Protein 8XU0 (pdb70)

B-factor: mean 59.05, std 24.25, range [17.26, 181.47]

Foldseek 3Di:
DDDPDDDDVVVVVVVVVVVVVLVVVLLVLCACLVVVVPHPAGPLNVVLLVVCLVPFWAKLVVSCVVVVDDSVVNVVVVVVCVVVQQKDWDQDPPDRVIITIHGGPCSNVVPVVVVVSVVVSVCVSCVPPDPVVVVVVVVVVVVDD/DCDPVNVVVVVVVVVVVVVVLQVVLCVLCVVVPHNDGPLVVVLLVVCLVPFFAKLVVSQVVRVHHNVVNVVSVVVCVVVVQWDWDQDPPDGPITTIGGDPVSNVCVVVSVVSVVVSVCVVCVVPDPVVVVVVVVVVVPDD/DDPVVVVVVVVVVVVVVVVLQVVLQVLCVVVPHNDGVLLVVLLVVCVVPFFAKLVVSQVVRVHHNVVNVVVVVVCVVVQFWDWDQDPPDHVIITIHGDPNSVVCPVVSCVSVVVVVCVVCVPPDPVVVVVVVVVVVPDD/DDVVVVVVVVVCVVVVVVVLQVVLCVLCVVVPHNDGPLRVVLLVVCLVPFFAWQVVSCVVPPHHNVVSVVSVVVCVVVQQWDWDQDPVDRVITTIGGDPVSNVCPVVSVVSVVVSVCVVCVPPDPVCVCVVVVVVVVPD

Structure (mmCIF, N/CA/C/O backbone):
data_8XU0
#
_entry.id   8XU0
#
_cell.length_a   175.456
_cell.length_b   69.172
_cell.length_c   95.125
_cell.angle_alpha   90.00
_cell.angle_beta   90.00
_cell.angle_gamma   90.00
#
_symmetry.space_group_name_H-M   'P 21 21 2'
#
loop_
_entity.id
_entity.type
_entity.pdbx_description
1 polymer MarR
2 polymer MarR
3 non-polymer '2-HYDROXYBENZOIC ACID'
4 water water
#
loop_
_atom_site.group_PDB
_atom_site.id
_atom_site.type_symbol
_atom_site.label_atom_id
_atom_site.label_alt_id
_atom_site.label_comp_id
_atom_site.label_asym_id
_atom_site.label_entity_id
_atom_site.label_seq_id
_atom_site.pdbx_PDB_ins_code
_atom_site.Cartn_x
_atom_site.Cartn_y
_atom_site.Cartn_z
_atom_site.occupancy
_atom_site.B_iso_or_equiv
_atom_site.auth_seq_id
_atom_site.auth_comp_id
_atom_site.auth_asym_id
_atom_site.auth_atom_id
_atom_site.pdbx_PDB_model_num
ATOM 1 N N . PRO A 1 16 ? 42.722 -2.456 83.839 1.00 74.32 -4 PRO A N 1
ATOM 2 C CA . PRO A 1 16 ? 41.914 -1.557 82.984 1.00 78.13 -4 PRO A CA 1
ATOM 3 C C . PRO A 1 16 ? 42.542 -0.148 82.665 1.00 74.52 -4 PRO A C 1
ATOM 4 O O . PRO A 1 16 ? 43.601 0.167 83.211 1.00 105.76 -4 PRO A O 1
ATOM 8 N N . ARG A 1 17 ? 41.993 0.665 81.743 1.00 69.07 -3 ARG A N 1
ATOM 9 C CA . ARG A 1 17 ? 42.799 1.812 81.220 1.00 54.90 -3 ARG A CA 1
ATOM 10 C C . ARG A 1 17 ? 42.080 2.932 80.427 1.00 53.98 -3 ARG A C 1
ATOM 11 O O . ARG A 1 17 ? 40.879 2.920 80.163 1.00 54.02 -3 ARG A O 1
ATOM 19 N N . GLY A 1 18 ? 42.884 3.922 80.062 1.00 41.79 -2 GLY A N 1
ATOM 20 C CA . GLY A 1 18 ? 42.402 5.168 79.651 1.00 43.63 -2 GLY A CA 1
ATOM 21 C C . GLY A 1 18 ? 43.598 6.043 79.490 1.00 42.23 -2 GLY A C 1
ATOM 22 O O . GLY A 1 18 ? 44.703 5.779 79.993 1.00 45.73 -2 GLY A O 1
ATOM 23 N N . SER A 1 19 ? 43.336 7.142 78.833 1.00 44.90 -1 SER A N 1
ATOM 24 C CA . SER A 1 19 ? 44.353 8.076 78.405 1.00 44.14 -1 SER A CA 1
ATOM 25 C C . SER A 1 19 ? 44.468 9.059 79.585 1.00 49.66 -1 SER A C 1
ATOM 26 O O . SER A 1 19 ? 45.521 9.698 79.809 1.00 49.83 -1 SER A O 1
ATOM 29 N N . HIS A 1 20 ? 43.450 9.092 80.466 1.00 48.69 0 HIS A N 1
ATOM 30 C CA . HIS A 1 20 ? 43.507 9.978 81.668 1.00 54.77 0 HIS A CA 1
ATOM 31 C C . HIS A 1 20 ? 43.443 9.233 83.049 1.00 49.48 0 HIS A C 1
ATOM 32 O O . HIS A 1 20 ? 42.406 9.233 83.686 1.00 41.60 0 HIS A O 1
ATOM 39 N N . MET A 1 21 ? 44.528 8.608 83.504 1.00 46.44 1 MET A N 1
ATOM 40 C CA . MET A 1 21 ? 44.488 7.774 84.715 1.00 45.26 1 MET A CA 1
ATOM 41 C C . MET A 1 21 ? 44.797 8.650 85.952 1.00 48.43 1 MET A C 1
ATOM 42 O O . MET A 1 21 ? 45.616 9.535 85.866 1.00 49.65 1 MET A O 1
ATOM 47 N N . LYS A 1 22 ? 44.134 8.362 87.087 1.00 41.63 2 LYS A N 1
ATOM 48 C CA . LYS A 1 22 ? 44.360 9.045 88.363 1.00 37.25 2 LYS A CA 1
ATOM 49 C C . LYS A 1 22 ? 45.421 8.257 89.066 1.00 34.50 2 LYS A C 1
ATOM 50 O O . LYS A 1 22 ? 45.620 7.086 88.809 1.00 42.05 2 LYS A O 1
ATOM 56 N N . ASP A 1 23 ? 46.183 8.914 89.881 1.00 35.68 3 ASP A N 1
ATOM 57 C CA . ASP A 1 23 ? 47.199 8.271 90.664 1.00 35.96 3 ASP A CA 1
ATOM 58 C C . ASP A 1 23 ? 46.576 7.344 91.771 1.00 41.43 3 ASP A C 1
ATOM 59 O O . ASP A 1 23 ? 45.664 7.733 92.510 1.00 38.09 3 ASP A O 1
ATOM 64 N N . PHE A 1 24 ? 47.114 6.147 91.903 1.00 37.00 4 PHE A N 1
ATOM 65 C CA . PHE A 1 24 ? 46.478 5.153 92.702 1.00 34.98 4 PHE A CA 1
ATOM 66 C C . PHE A 1 24 ? 46.515 5.608 94.175 1.00 37.32 4 PHE A C 1
ATOM 67 O O . PHE A 1 24 ? 45.555 5.493 94.857 1.00 35.34 4 PHE A O 1
ATOM 75 N N . GLU A 1 25 ? 47.611 6.169 94.592 1.00 32.41 5 GLU A N 1
ATOM 76 C CA . GLU A 1 25 ? 47.795 6.630 95.935 1.00 40.56 5 GLU A CA 1
ATOM 77 C C . GLU A 1 25 ? 46.749 7.647 96.334 1.00 43.65 5 GLU A C 1
ATOM 78 O O . GLU A 1 25 ? 46.347 7.652 97.446 1.00 41.43 5 GLU A O 1
ATOM 84 N N . LYS A 1 26 ? 46.368 8.527 95.420 1.00 44.24 6 LYS A N 1
ATOM 85 C CA . LYS A 1 26 ? 45.363 9.500 95.666 1.00 46.03 6 LYS A CA 1
ATOM 86 C C . LYS A 1 26 ? 43.997 8.795 95.862 1.00 39.88 6 LYS A C 1
ATOM 87 O O . LYS A 1 26 ? 43.222 9.259 96.707 1.00 32.55 6 LYS A O 1
ATOM 93 N N . LEU A 1 27 ? 43.693 7.761 95.065 1.00 31.12 7 LEU A N 1
ATOM 94 C CA . LEU A 1 27 ? 42.440 7.094 95.189 1.00 32.32 7 LEU A CA 1
ATOM 95 C C . LEU A 1 27 ? 42.407 6.317 96.519 1.00 32.86 7 LEU A C 1
ATOM 96 O O . LEU A 1 27 ? 41.393 6.209 97.166 1.00 36.48 7 LEU A O 1
ATOM 101 N N . TYR A 1 28 ? 43.527 5.822 96.935 1.00 32.24 8 TYR A N 1
ATOM 102 C CA . TYR A 1 28 ? 43.610 5.063 98.105 1.00 34.94 8 TYR A CA 1
ATOM 103 C C . TYR A 1 28 ? 43.362 6.000 99.304 1.00 38.81 8 TYR A C 1
ATOM 104 O O . TYR A 1 28 ? 42.602 5.660 100.171 1.00 34.90 8 TYR A O 1
ATOM 113 N N . GLU A 1 29 ? 44.042 7.131 99.347 1.00 35.52 9 GLU A N 1
ATOM 114 C CA . GLU A 1 29 ? 43.881 8.149 100.408 1.00 43.03 9 GLU A CA 1
ATOM 115 C C . GLU A 1 29 ? 42.455 8.677 100.530 1.00 40.35 9 GLU A C 1
ATOM 116 O O . GLU A 1 29 ? 41.955 8.890 101.593 1.00 43.80 9 GLU A O 1
ATOM 122 N N . ALA A 1 30 ? 41.812 8.820 99.421 1.00 36.64 10 ALA A N 1
ATOM 123 C CA . ALA A 1 30 ? 40.482 9.275 99.391 1.00 37.16 10 ALA A CA 1
ATOM 124 C C . ALA A 1 30 ? 39.529 8.190 99.875 1.00 35.97 10 ALA A C 1
ATOM 125 O O . ALA A 1 30 ? 38.561 8.514 100.533 1.00 36.99 10 ALA A O 1
ATOM 127 N N . THR A 1 31 ? 39.805 6.933 99.537 1.00 30.17 11 THR A N 1
ATOM 128 C CA . THR A 1 31 ? 39.046 5.810 99.975 1.00 31.11 11 THR A CA 1
ATOM 129 C C . THR A 1 31 ? 39.168 5.618 101.503 1.00 35.16 11 THR A C 1
ATOM 130 O O . THR A 1 31 ? 38.199 5.462 102.174 1.00 34.36 11 THR A O 1
ATOM 134 N N . THR A 1 32 ? 40.342 5.794 102.028 1.00 34.81 12 THR A N 1
ATOM 135 C CA . THR A 1 32 ? 40.603 5.843 103.431 1.00 39.54 12 THR A CA 1
ATOM 136 C C . THR A 1 32 ? 39.834 6.930 104.166 1.00 41.36 12 THR A C 1
ATOM 137 O O . THR A 1 32 ? 39.359 6.714 105.255 1.00 35.73 12 THR A O 1
ATOM 141 N N . LYS A 1 33 ? 39.797 8.115 103.583 1.00 38.72 13 LYS A N 1
ATOM 142 C CA . LYS A 1 33 ? 39.189 9.243 104.179 1.00 37.72 13 LYS A CA 1
ATOM 143 C C . LYS A 1 33 ? 37.685 8.903 104.179 1.00 36.16 13 LYS A C 1
ATOM 144 O O . LYS A 1 33 ? 37.002 9.126 105.110 1.00 37.15 13 LYS A O 1
ATOM 150 N N . LEU A 1 34 ? 37.181 8.390 103.087 1.00 32.03 14 LEU A N 1
ATOM 151 C CA . LEU A 1 34 ? 35.811 8.051 103.045 1.00 35.34 14 LEU A CA 1
ATOM 152 C C . LEU A 1 34 ? 35.482 7.124 104.236 1.00 43.42 14 LEU A C 1
ATOM 153 O O . LEU A 1 34 ? 34.536 7.391 104.993 1.00 38.94 14 LEU A O 1
ATOM 158 N N . VAL A 1 35 ? 36.256 6.052 104.378 1.00 39.94 15 VAL A N 1
ATOM 159 C CA . VAL A 1 35 ? 35.982 4.996 105.344 1.00 39.82 15 VAL A CA 1
ATOM 160 C C . VAL A 1 35 ? 36.198 5.527 106.788 1.00 39.56 15 VAL A C 1
ATOM 161 O O . VAL A 1 35 ? 35.331 5.405 107.558 1.00 38.39 15 VAL A O 1
ATOM 165 N N . SER A 1 36 ? 37.311 6.162 107.105 1.00 40.33 16 SER A N 1
ATOM 166 C CA . SER A 1 36 ? 37.504 6.696 108.425 1.00 43.79 16 SER A CA 1
ATOM 167 C C . SER A 1 36 ? 36.418 7.692 108.806 1.00 44.48 16 SER A C 1
ATOM 168 O O . SER A 1 36 ? 36.121 7.829 109.985 1.00 48.83 16 SER A O 1
ATOM 171 N N . THR A 1 37 ? 35.858 8.391 107.843 1.00 42.50 17 THR A N 1
ATOM 172 C CA . THR A 1 37 ? 34.898 9.407 108.147 1.00 39.82 17 THR A CA 1
ATOM 173 C C . THR A 1 37 ? 33.554 8.736 108.451 1.00 43.13 17 THR A C 1
ATOM 174 O O . THR A 1 37 ? 32.841 9.195 109.331 1.00 35.60 17 THR A O 1
ATOM 178 N N . SER A 1 38 ? 33.212 7.696 107.696 1.00 34.96 18 SER A N 1
ATOM 179 C CA . SER A 1 38 ? 32.002 6.915 107.923 1.00 36.70 18 SER A CA 1
ATOM 180 C C . SER A 1 38 ? 32.043 6.351 109.378 1.00 46.90 18 SER A C 1
ATOM 181 O O . SER A 1 38 ? 31.093 6.461 110.153 1.00 43.05 18 SER A O 1
ATOM 184 N N . LEU A 1 39 ? 33.180 5.821 109.765 1.00 42.54 19 LEU A N 1
ATOM 185 C CA . LEU A 1 39 ? 33.322 5.329 111.100 1.00 55.21 19 LEU A CA 1
ATOM 186 C C . LEU A 1 39 ? 33.261 6.390 112.195 1.00 50.66 19 LEU A C 1
ATOM 187 O O . LEU A 1 39 ? 32.773 6.130 113.277 1.00 56.48 19 LEU A O 1
ATOM 192 N N . LYS A 1 40 ? 33.886 7.523 111.973 1.00 43.48 20 LYS A N 1
ATOM 193 C CA . LYS A 1 40 ? 33.879 8.542 112.975 1.00 46.29 20 LYS A CA 1
ATOM 194 C C . LYS A 1 40 ? 32.396 9.004 113.101 1.00 50.64 20 LYS A C 1
ATOM 195 O O . LYS A 1 40 ? 31.955 9.341 114.184 1.00 42.16 20 LYS A O 1
ATOM 201 N N . VAL A 1 41 ? 31.651 8.999 111.999 1.00 39.40 21 VAL A N 1
ATOM 202 C CA . VAL A 1 41 ? 30.321 9.437 112.040 1.00 39.98 21 VAL A CA 1
ATOM 203 C C . VAL A 1 41 ? 29.441 8.458 112.805 1.00 45.04 21 VAL A C 1
ATOM 204 O O . VAL A 1 41 ? 28.521 8.912 113.491 1.00 45.40 21 VAL A O 1
ATOM 208 N N . LYS A 1 42 ? 29.653 7.154 112.629 1.00 50.62 22 LYS A N 1
ATOM 209 C CA . LYS A 1 42 ? 28.833 6.124 113.326 1.00 54.23 22 LYS A CA 1
ATOM 210 C C . LYS A 1 42 ? 29.122 6.135 114.815 1.00 51.77 22 LYS A C 1
ATOM 211 O O . LYS A 1 42 ? 28.246 6.082 115.592 1.00 51.83 22 LYS A O 1
ATOM 217 N N . ASP A 1 43 ? 30.376 6.307 115.169 1.00 52.70 23 ASP A N 1
ATOM 218 C CA . ASP A 1 43 ? 30.807 6.574 116.538 1.00 60.39 23 ASP A CA 1
ATOM 219 C C . ASP A 1 43 ? 30.145 7.794 117.160 1.00 54.89 23 ASP A C 1
ATOM 220 O O . ASP A 1 43 ? 29.476 7.650 118.127 1.00 55.89 23 ASP A O 1
ATOM 225 N N . ASP A 1 44 ? 30.352 8.981 116.622 1.00 51.83 24 ASP A N 1
ATOM 226 C CA . ASP A 1 44 ? 29.574 10.133 116.991 1.00 51.03 24 ASP A CA 1
ATOM 227 C C . ASP A 1 44 ? 28.072 9.829 117.287 1.00 50.58 24 ASP A C 1
ATOM 228 O O . ASP A 1 44 ? 27.527 10.327 118.256 1.00 50.28 24 ASP A O 1
ATOM 233 N N . LEU A 1 45 ? 27.411 9.090 116.420 1.00 42.95 25 LEU A N 1
ATOM 234 C CA . LEU A 1 45 ? 25.982 9.020 116.509 1.00 52.09 25 LEU A CA 1
ATOM 235 C C . LEU A 1 45 ? 25.540 7.858 117.388 1.00 55.05 25 LEU A C 1
ATOM 236 O O . LEU A 1 45 ? 24.362 7.719 117.657 1.00 48.61 25 LEU A O 1
ATOM 241 N N . LYS A 1 46 ? 26.503 7.104 117.917 1.00 64.07 26 LYS A N 1
ATOM 242 C CA . LYS A 1 46 ? 26.211 5.831 118.576 1.00 68.96 26 LYS A CA 1
ATOM 243 C C . LYS A 1 46 ? 25.218 5.996 119.679 1.00 55.02 26 LYS A C 1
ATOM 244 O O . LYS A 1 46 ? 24.213 5.347 119.674 1.00 45.37 26 LYS A O 1
ATOM 250 N N . LYS A 1 47 ? 25.499 6.860 120.627 1.00 56.87 27 LYS A N 1
ATOM 251 C CA . LYS A 1 47 ? 24.586 6.972 121.760 1.00 68.56 27 LYS A CA 1
ATOM 252 C C . LYS A 1 47 ? 23.481 8.068 121.624 1.00 65.21 27 LYS A C 1
ATOM 253 O O . LYS A 1 47 ? 22.828 8.440 122.587 1.00 65.89 27 LYS A O 1
ATOM 259 N N . MET A 1 48 ? 23.230 8.542 120.423 1.00 49.31 28 MET A N 1
ATOM 260 C CA . MET A 1 48 ? 22.538 9.775 120.319 1.00 52.55 28 MET A CA 1
ATOM 261 C C . MET A 1 48 ? 21.131 9.675 120.894 1.00 46.47 28 MET A C 1
ATOM 262 O O . MET A 1 48 ? 20.608 10.633 121.433 1.00 42.41 28 MET A O 1
ATOM 267 N N . PHE A 1 49 ? 20.493 8.543 120.745 1.00 47.63 29 PHE A N 1
ATOM 268 C CA . PHE A 1 49 ? 19.201 8.368 121.371 1.00 47.15 29 PHE A CA 1
ATOM 269 C C . PHE A 1 49 ? 19.437 7.889 122.798 1.00 43.24 29 PHE A C 1
ATOM 270 O O . PHE A 1 49 ? 18.824 8.399 123.725 1.00 54.65 29 PHE A O 1
ATOM 278 N N . LYS A 1 50 ? 20.405 7.028 123.010 1.00 44.84 30 LYS A N 1
ATOM 279 C CA . LYS A 1 50 ? 20.529 6.398 124.316 1.00 56.06 30 LYS A CA 1
ATOM 280 C C . LYS A 1 50 ? 20.895 7.457 125.366 1.00 57.52 30 LYS A C 1
ATOM 281 O O . LYS A 1 50 ? 20.168 7.535 126.363 1.00 52.98 30 LYS A O 1
ATOM 287 N N . GLN A 1 51 ? 21.916 8.324 125.123 1.00 47.53 31 GLN A N 1
ATOM 288 C CA . GLN A 1 51 ? 22.272 9.374 126.076 1.00 40.10 31 GLN A CA 1
ATOM 289 C C . GLN A 1 51 ? 21.113 10.303 126.296 1.00 43.12 31 GLN A C 1
ATOM 290 O O . GLN A 1 51 ? 21.121 11.102 127.221 1.00 41.97 31 GLN A O 1
ATOM 296 N N . ASN A 1 52 ? 20.188 10.348 125.337 1.00 43.22 32 ASN A N 1
ATOM 297 C CA . ASN A 1 52 ? 19.096 11.298 125.408 1.00 47.48 32 ASN A CA 1
ATOM 298 C C . ASN A 1 52 ? 17.710 10.692 125.712 1.00 50.11 32 ASN A C 1
ATOM 299 O O . ASN A 1 52 ? 16.644 11.302 125.379 1.00 49.91 32 ASN A O 1
ATOM 304 N N . GLY A 1 53 ? 17.713 9.517 126.325 1.00 49.24 33 GLY A N 1
ATOM 305 C CA . GLY A 1 53 ? 16.466 9.030 126.999 1.00 58.85 33 GLY A CA 1
ATOM 306 C C . GLY A 1 53 ? 15.550 8.101 126.182 1.00 60.68 33 GLY A C 1
ATOM 307 O O . GLY A 1 53 ? 14.366 7.993 126.488 1.00 67.15 33 GLY A O 1
ATOM 308 N N . TYR A 1 54 ? 16.106 7.455 125.148 1.00 57.14 34 TYR A N 1
ATOM 309 C CA . TYR A 1 54 ? 15.396 6.542 124.252 1.00 60.37 34 TYR A CA 1
ATOM 310 C C . TYR A 1 54 ? 16.398 5.418 124.022 1.00 61.02 34 TYR A C 1
ATOM 311 O O . TYR A 1 54 ? 17.501 5.617 123.460 1.00 52.73 34 TYR A O 1
ATOM 320 N N . ASP A 1 55 ? 16.019 4.243 124.524 1.00 68.66 35 ASP A N 1
ATOM 321 C CA . ASP A 1 55 ? 16.828 3.041 124.368 1.00 77.86 35 ASP A CA 1
ATOM 322 C C . ASP A 1 55 ? 16.595 2.474 122.982 1.00 70.93 35 ASP A C 1
ATOM 323 O O . ASP A 1 55 ? 15.710 1.639 122.774 1.00 66.05 35 ASP A O 1
ATOM 328 N N . ILE A 1 56 ? 17.410 2.957 122.048 1.00 64.41 36 ILE A N 1
ATOM 329 C CA . ILE A 1 56 ? 17.202 2.775 120.624 1.00 60.11 36 ILE A CA 1
ATOM 330 C C . ILE A 1 56 ? 18.554 2.934 119.981 1.00 63.55 36 ILE A C 1
ATOM 331 O O . ILE A 1 56 ? 19.334 3.834 120.334 1.00 74.87 36 ILE A O 1
ATOM 336 N N . THR A 1 57 ? 18.817 2.064 119.029 1.00 59.70 37 THR A N 1
ATOM 337 C CA . THR A 1 57 ? 20.034 2.109 118.267 1.00 59.00 37 THR A CA 1
ATOM 338 C C . THR A 1 57 ? 19.789 2.848 117.004 1.00 59.07 37 THR A C 1
ATOM 339 O O . THR A 1 57 ? 18.635 3.068 116.557 1.00 55.51 37 THR A O 1
ATOM 343 N N . THR A 1 58 ? 20.919 3.234 116.445 1.00 50.65 38 THR A N 1
ATOM 344 C CA . THR A 1 58 ? 21.072 3.647 115.077 1.00 53.14 38 THR A CA 1
ATOM 345 C C . THR A 1 58 ? 20.376 2.822 114.043 1.00 49.76 38 THR A C 1
ATOM 346 O O . THR A 1 58 ? 19.757 3.358 113.112 1.00 60.30 38 THR A O 1
ATOM 350 N N . ASP A 1 59 ? 20.496 1.518 114.150 1.00 58.90 39 ASP A N 1
ATOM 351 C CA . ASP A 1 59 ? 19.871 0.622 113.166 1.00 63.63 39 ASP A CA 1
ATOM 352 C C . ASP A 1 59 ? 18.360 0.583 113.348 1.00 61.86 39 ASP A C 1
ATOM 353 O O . ASP A 1 59 ? 17.585 0.788 112.408 1.00 68.02 39 ASP A O 1
ATOM 358 N N . HIS A 1 60 ? 17.948 0.388 114.587 1.00 61.27 40 HIS A N 1
ATOM 359 C CA . HIS A 1 60 ? 16.571 0.561 114.923 1.00 69.41 40 HIS A CA 1
ATOM 360 C C . HIS A 1 60 ? 16.023 1.816 114.224 1.00 72.41 40 HIS A C 1
ATOM 361 O O . HIS A 1 60 ? 14.933 1.766 113.603 1.00 63.80 40 HIS A O 1
ATOM 368 N N . TYR A 1 61 ? 16.786 2.922 114.294 1.00 63.05 41 TYR A N 1
ATOM 369 C CA . TYR A 1 61 ? 16.269 4.210 113.816 1.00 52.61 41 TYR A CA 1
ATOM 370 C C . TYR A 1 61 ? 16.163 4.239 112.320 1.00 51.67 41 TYR A C 1
ATOM 371 O O . TYR A 1 61 ? 15.170 4.704 111.806 1.00 47.67 41 TYR A O 1
ATOM 380 N N . ALA A 1 62 ? 17.178 3.776 111.620 1.00 49.05 42 ALA A N 1
ATOM 381 C CA . ALA A 1 62 ? 17.143 3.820 110.154 1.00 56.16 42 ALA A CA 1
ATOM 382 C C . ALA A 1 62 ? 15.999 2.996 109.528 1.00 64.84 42 ALA A C 1
ATOM 383 O O . ALA A 1 62 ? 15.429 3.376 108.485 1.00 72.83 42 ALA A O 1
ATOM 385 N N . LEU A 1 63 ? 15.674 1.876 110.170 1.00 64.15 43 LEU A N 1
ATOM 386 C CA . LEU A 1 63 ? 14.538 1.038 109.754 1.00 66.83 43 LEU A CA 1
ATOM 387 C C . LEU A 1 63 ? 13.209 1.722 110.033 1.00 61.86 43 LEU A C 1
ATOM 388 O O . LEU A 1 63 ? 12.333 1.814 109.141 1.00 67.33 43 LEU A O 1
ATOM 393 N N . LEU A 1 64 ? 13.064 2.262 111.240 1.00 52.16 44 LEU A N 1
ATOM 394 C CA . LEU A 1 64 ? 11.870 3.041 111.536 1.00 49.01 44 LEU A CA 1
ATOM 395 C C . LEU A 1 64 ? 11.666 4.155 110.503 1.00 47.66 44 LEU A C 1
ATOM 396 O O . LEU A 1 6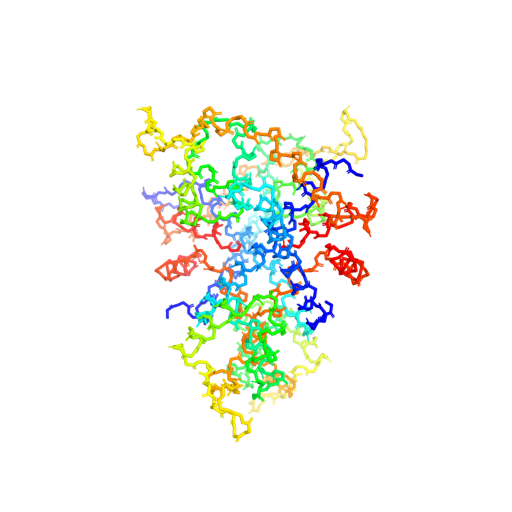4 ? 10.545 4.452 110.129 1.00 54.99 44 LEU A O 1
ATOM 401 N N . ARG A 1 65 ? 12.719 4.761 109.983 1.00 50.70 45 ARG A N 1
ATOM 402 C CA . ARG A 1 65 ? 12.501 5.811 108.994 1.00 51.44 45 ARG A CA 1
ATOM 403 C C . ARG A 1 65 ? 11.757 5.251 107.792 1.00 52.29 45 ARG A C 1
ATOM 404 O O . ARG A 1 65 ? 10.897 5.911 107.199 1.00 52.98 45 ARG A O 1
ATOM 412 N N . PHE A 1 66 ? 12.134 4.048 107.376 1.00 58.21 46 PHE A N 1
ATOM 413 C CA . PHE A 1 66 ? 11.464 3.438 106.219 1.00 57.63 46 PHE A CA 1
ATOM 414 C C . PHE A 1 66 ? 10.023 3.103 106.624 1.00 48.38 46 PHE A C 1
ATOM 415 O O . PHE A 1 66 ? 9.096 3.319 105.870 1.00 50.68 46 PHE A O 1
ATOM 423 N N . LEU A 1 67 ? 9.844 2.603 107.830 1.00 53.57 47 LEU A N 1
ATOM 424 C CA . LEU A 1 67 ? 8.489 2.292 108.308 1.00 50.97 47 LEU A CA 1
ATOM 425 C C . LEU A 1 67 ? 7.648 3.538 108.409 1.00 56.74 47 LEU A C 1
ATOM 426 O O . LEU A 1 67 ? 6.534 3.551 107.944 1.00 56.08 47 LEU A O 1
ATOM 431 N N . TRP A 1 68 ? 8.180 4.619 108.960 1.00 55.87 48 TRP A N 1
ATOM 432 C CA . TRP A 1 68 ? 7.348 5.798 109.097 1.00 54.87 48 TRP A CA 1
ATOM 433 C C . TRP A 1 68 ? 6.997 6.263 107.719 1.00 52.52 48 TRP A C 1
ATOM 434 O O . TRP A 1 68 ? 5.915 6.753 107.527 1.00 54.82 48 TRP A O 1
ATOM 445 N N . GLU A 1 69 ? 7.886 6.108 106.740 1.00 60.13 49 GLU A N 1
ATOM 446 C CA . GLU A 1 69 ? 7.509 6.508 105.366 1.00 66.13 49 GLU A CA 1
ATOM 447 C C . GLU A 1 69 ? 6.525 5.539 104.700 1.00 60.26 49 GLU A C 1
ATOM 448 O O . GLU A 1 69 ? 5.749 5.940 103.874 1.00 54.85 49 GLU A O 1
ATOM 454 N N . GLN A 1 70 ? 6.529 4.284 105.085 1.00 58.63 50 GLN A N 1
ATOM 455 C CA . GLN A 1 70 ? 5.731 3.302 104.381 1.00 68.68 50 GLN A CA 1
ATOM 456 C C . GLN A 1 70 ? 5.415 2.233 105.370 1.00 52.90 50 GLN A C 1
ATOM 457 O O . GLN A 1 70 ? 6.128 1.270 105.491 1.00 55.94 50 GLN A O 1
ATOM 463 N N . ASP A 1 71 ? 4.371 2.441 106.153 1.00 59.40 51 ASP A N 1
ATOM 464 C CA . ASP A 1 71 ? 4.062 1.521 107.242 1.00 57.73 51 ASP A CA 1
ATOM 465 C C . ASP A 1 71 ? 3.318 0.406 106.556 1.00 64.52 51 ASP A C 1
ATOM 466 O O . ASP A 1 71 ? 2.465 0.691 105.714 1.00 56.38 51 ASP A O 1
ATOM 471 N N . GLY A 1 72 ? 3.648 -0.836 106.891 1.00 67.04 52 GLY A N 1
ATOM 472 C CA . GLY A 1 72 ? 3.060 -1.974 106.227 1.00 77.02 52 GLY A CA 1
ATOM 473 C C . GLY A 1 72 ? 3.703 -2.208 104.883 1.00 84.86 52 GLY A C 1
ATOM 474 O O . GLY A 1 72 ? 3.005 -2.355 103.886 1.00 92.94 52 GLY A O 1
ATOM 475 N N . ILE A 1 73 ? 5.032 -2.214 104.862 1.00 87.70 53 ILE A N 1
ATOM 476 C CA . ILE A 1 73 ? 5.819 -2.535 103.667 1.00 80.32 53 ILE A CA 1
ATOM 477 C C . ILE A 1 73 ? 6.225 -4.028 103.746 1.00 81.49 53 ILE A C 1
ATOM 478 O O . ILE A 1 73 ? 6.315 -4.607 104.854 1.00 64.88 53 ILE A O 1
ATOM 483 N N . SER A 1 74 ? 6.436 -4.653 102.583 1.00 81.19 54 SER A N 1
ATOM 484 C CA . SER A 1 74 ? 6.801 -6.081 102.523 1.00 90.22 54 SER A CA 1
ATOM 485 C C . SER A 1 74 ? 8.245 -6.279 102.945 1.00 86.85 54 SER A C 1
ATOM 486 O O . SER A 1 74 ? 9.109 -5.532 102.496 1.00 93.41 54 SER A O 1
ATOM 489 N N . GLN A 1 75 ? 8.512 -7.295 103.765 1.00 83.11 55 GLN A N 1
ATOM 490 C CA . GLN A 1 75 ? 9.879 -7.575 104.265 1.00 87.95 55 GLN A CA 1
ATOM 491 C C . GLN A 1 75 ? 10.908 -7.855 103.138 1.00 88.69 55 GLN A C 1
ATOM 492 O O . GLN A 1 75 ? 12.114 -7.756 103.354 1.00 92.30 55 GLN A O 1
ATOM 498 N N . ILE A 1 76 ? 10.417 -8.196 101.951 1.00 88.41 56 ILE A N 1
ATOM 499 C CA . ILE A 1 76 ? 11.208 -8.131 100.728 1.00 93.07 56 ILE A CA 1
ATOM 500 C C . ILE A 1 76 ? 11.623 -6.683 100.500 1.00 93.20 56 ILE A C 1
ATOM 501 O O . ILE A 1 76 ? 12.799 -6.344 100.687 1.00 100.46 56 ILE A O 1
ATOM 506 N N . ASP A 1 77 ? 10.660 -5.832 100.131 1.00 91.29 57 ASP A N 1
ATOM 507 C CA . ASP A 1 77 ? 10.953 -4.442 99.762 1.00 89.54 57 ASP A CA 1
ATOM 508 C C . ASP A 1 77 ? 11.778 -3.715 100.814 1.00 86.02 57 ASP A C 1
ATOM 509 O O . ASP A 1 77 ? 12.517 -2.808 100.468 1.00 87.42 57 ASP A O 1
ATOM 514 N N . LEU A 1 78 ? 11.636 -4.113 102.084 1.00 85.45 58 LEU A N 1
ATOM 515 C CA . LEU A 1 78 ? 12.399 -3.540 103.216 1.00 84.56 58 LEU A CA 1
ATOM 516 C C . LEU A 1 78 ? 13.841 -3.999 103.162 1.00 91.41 58 LEU A C 1
ATOM 517 O O . LEU A 1 78 ? 14.772 -3.210 103.334 1.00 104.93 58 LEU A O 1
ATOM 522 N N . CYS A 1 79 ? 14.030 -5.294 102.960 1.00 102.70 59 CYS A N 1
ATOM 523 C CA . CYS A 1 79 ? 15.374 -5.834 102.927 1.00 97.07 59 CYS A CA 1
ATOM 524 C C . CYS A 1 79 ? 16.112 -5.257 101.728 1.00 87.78 59 CYS A C 1
ATOM 525 O O . CYS A 1 79 ? 17.316 -4.995 101.832 1.00 87.33 59 CYS A O 1
ATOM 528 N N . GLU A 1 80 ? 15.380 -4.989 100.635 1.00 83.88 60 GLU A N 1
ATOM 529 C CA . GLU A 1 80 ? 15.947 -4.237 99.496 1.00 99.17 60 GLU A CA 1
ATOM 530 C C . GLU A 1 80 ? 16.134 -2.735 99.777 1.00 101.59 60 GLU A C 1
ATOM 531 O O . GLU A 1 80 ? 17.148 -2.167 99.373 1.00 98.14 60 GLU A O 1
ATOM 537 N N . LYS A 1 81 ? 15.160 -2.094 100.442 1.00 107.63 61 LYS A N 1
ATOM 538 C CA . LYS A 1 81 ? 15.286 -0.678 100.874 1.00 95.22 61 LYS A CA 1
ATOM 539 C C . LYS A 1 81 ? 16.586 -0.512 101.657 1.00 92.10 61 LYS A C 1
ATOM 540 O O . LYS A 1 81 ? 17.358 0.404 101.385 1.00 86.80 61 LYS A O 1
ATOM 546 N N . SER A 1 82 ? 16.822 -1.438 102.599 1.00 86.12 62 SER A N 1
ATOM 547 C CA . SER A 1 82 ? 17.996 -1.443 103.496 1.00 73.14 62 SER A CA 1
ATOM 548 C C . SER A 1 82 ? 19.303 -1.731 102.809 1.00 88.88 62 SER A C 1
ATOM 549 O O . SER A 1 82 ? 20.335 -1.727 103.471 1.00 91.44 62 SER A O 1
ATOM 552 N N . CYS A 1 83 ? 19.252 -1.972 101.492 1.00 111.04 63 CYS A N 1
ATOM 553 C CA . CYS A 1 83 ? 20.302 -2.640 100.718 1.00 118.66 63 CYS A CA 1
ATOM 554 C C . CYS A 1 83 ? 20.565 -4.108 101.158 1.00 116.10 63 CYS A C 1
ATOM 555 O O . CYS A 1 83 ? 20.665 -4.999 100.317 1.00 103.19 63 CYS A O 1
ATOM 558 N N . LYS A 1 84 ? 20.552 -4.361 102.466 1.00 118.10 64 LYS A N 1
ATOM 559 C CA . LYS A 1 84 ? 21.526 -5.251 103.093 1.00 113.00 64 LYS A CA 1
ATOM 560 C C . LYS A 1 84 ? 21.152 -6.715 103.371 1.00 127.89 64 LYS A C 1
ATOM 561 O O . LYS A 1 84 ? 20.017 -7.156 103.175 1.00 126.12 64 LYS A O 1
ATOM 567 N N . ASP A 1 85 ? 22.194 -7.433 103.804 1.00 125.48 65 ASP A N 1
ATOM 568 C CA . ASP A 1 85 ? 22.153 -8.741 104.460 1.00 110.94 65 ASP A CA 1
ATOM 569 C C . ASP A 1 85 ? 20.867 -9.029 105.221 1.00 105.15 65 ASP A C 1
ATOM 570 O O . ASP A 1 85 ? 20.515 -8.346 106.200 1.00 78.90 65 ASP A O 1
ATOM 575 N N . LYS A 1 86 ? 20.231 -10.115 104.794 1.00 108.18 66 LYS A N 1
ATOM 576 C CA . LYS A 1 86 ? 18.839 -10.369 105.079 1.00 105.81 66 LYS A CA 1
ATOM 577 C C . LYS A 1 86 ? 18.660 -10.827 106.511 1.00 109.77 66 LYS A C 1
ATOM 578 O O . LYS A 1 86 ? 17.734 -10.382 107.189 1.00 120.07 66 LYS A O 1
ATOM 584 N N . SER A 1 87 ? 19.554 -11.692 106.978 1.00 110.30 67 SER A N 1
ATOM 585 C CA . SER A 1 87 ? 19.473 -12.186 108.349 1.00 121.07 67 SER A CA 1
ATOM 586 C C . SER A 1 87 ? 19.700 -11.046 109.339 1.00 120.18 67 SER A C 1
ATOM 587 O O . SER A 1 87 ? 18.953 -10.922 110.299 1.00 127.13 67 SER A O 1
ATOM 590 N N . ASN A 1 88 ? 20.713 -10.209 109.103 1.00 114.64 68 ASN A N 1
ATOM 591 C CA . ASN A 1 88 ? 20.943 -9.029 109.958 1.00 107.94 68 ASN A CA 1
ATOM 592 C C . ASN A 1 88 ? 19.746 -8.044 109.926 1.00 104.08 68 ASN A C 1
ATOM 593 O O . ASN A 1 88 ? 19.188 -7.705 110.979 1.00 88.29 68 ASN A O 1
ATOM 598 N N . THR A 1 89 ? 19.349 -7.606 108.726 1.00 96.87 69 THR A N 1
ATOM 599 C CA . THR A 1 89 ? 18.123 -6.828 108.562 1.00 88.18 69 THR A CA 1
ATOM 600 C C . THR A 1 89 ? 17.057 -7.513 109.449 1.00 88.45 69 THR A C 1
ATOM 601 O O . THR A 1 89 ? 16.474 -6.890 110.353 1.00 74.10 69 THR A O 1
ATOM 605 N N . THR A 1 90 ? 16.892 -8.824 109.244 1.00 92.37 70 THR A N 1
ATOM 606 C CA . THR A 1 90 ? 15.914 -9.655 109.980 1.00 96.93 70 THR A CA 1
ATOM 607 C C . THR A 1 90 ? 16.186 -9.783 111.501 1.00 99.14 70 THR A C 1
ATOM 608 O O . THR A 1 90 ? 15.255 -9.772 112.331 1.00 87.40 70 THR A O 1
ATOM 612 N N . ARG A 1 91 ? 17.465 -9.908 111.842 1.00 92.72 71 ARG A N 1
ATOM 613 C CA . ARG A 1 91 ? 17.922 -10.102 113.216 1.00 98.14 71 ARG A CA 1
ATOM 614 C C . ARG A 1 91 ? 17.588 -8.869 114.057 1.00 102.03 71 ARG A C 1
ATOM 615 O O . ARG A 1 91 ? 17.210 -8.973 115.236 1.00 103.69 71 ARG A O 1
ATOM 623 N N . ILE A 1 92 ? 17.710 -7.697 113.441 1.00 101.17 72 ILE A N 1
ATOM 624 C CA . ILE A 1 92 ? 17.480 -6.458 114.166 1.00 100.05 72 ILE A CA 1
ATOM 625 C C . ILE A 1 92 ? 15.967 -6.290 114.215 1.00 89.10 72 ILE A C 1
ATOM 626 O O . ILE A 1 92 ? 15.382 -6.062 115.296 1.00 86.70 72 ILE A O 1
ATOM 631 N N . LEU A 1 93 ? 15.319 -6.510 113.079 1.00 83.42 73 LEU A N 1
ATOM 632 C CA . LEU A 1 93 ? 13.857 -6.620 113.099 1.00 85.23 73 LEU A CA 1
ATOM 633 C C . LEU A 1 93 ? 13.414 -7.394 114.356 1.00 92.42 73 LEU A C 1
ATOM 634 O O . LEU A 1 93 ? 12.488 -6.957 115.080 1.00 81.90 73 LEU A O 1
ATOM 639 N N . ASP A 1 94 ? 14.110 -8.507 114.631 1.00 90.55 74 ASP A N 1
ATOM 640 C CA . ASP A 1 94 ? 13.757 -9.378 115.747 1.00 104.52 74 ASP A CA 1
ATOM 641 C C . ASP A 1 94 ? 13.822 -8.650 117.088 1.00 104.48 74 ASP A C 1
ATOM 642 O O . ASP A 1 94 ? 12.879 -8.728 117.898 1.00 91.80 74 ASP A O 1
ATOM 647 N N . VAL A 1 95 ? 14.908 -7.918 117.321 1.00 103.24 75 VAL A N 1
ATOM 648 C CA . VAL A 1 95 ? 14.988 -7.122 118.545 1.00 102.91 75 VAL A CA 1
ATOM 649 C C . VAL A 1 95 ? 13.884 -6.054 118.523 1.00 91.53 75 VAL A C 1
ATOM 650 O O . VAL A 1 95 ? 13.282 -5.738 119.552 1.00 80.45 75 VAL A O 1
ATOM 654 N N . MET A 1 96 ? 13.600 -5.524 117.339 1.00 88.56 76 MET A N 1
ATOM 655 C CA . MET A 1 96 ? 12.576 -4.491 117.196 1.00 81.61 76 MET A CA 1
ATOM 656 C C . MET A 1 96 ? 11.157 -5.051 117.494 1.00 85.25 76 MET A C 1
ATOM 657 O O . MET A 1 96 ? 10.320 -4.341 118.092 1.00 71.14 76 MET A O 1
ATOM 662 N N . LYS A 1 97 ? 10.895 -6.312 117.118 1.00 90.64 77 LYS A N 1
ATOM 663 C CA . LYS A 1 97 ? 9.736 -7.030 117.665 1.00 93.44 77 LYS A CA 1
ATOM 664 C C . LYS A 1 97 ? 9.833 -7.092 119.185 1.00 94.61 77 LYS A C 1
ATOM 665 O O . LYS A 1 97 ? 8.902 -6.686 119.883 1.00 96.16 77 LYS A O 1
ATOM 671 N N . ASN A 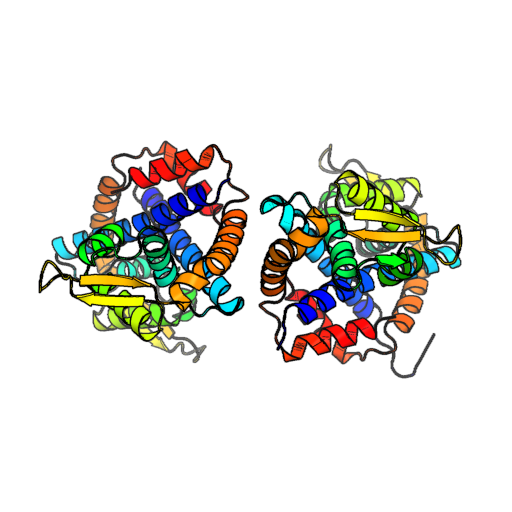1 98 ? 10.944 -7.607 119.699 1.00 91.47 78 ASN A N 1
ATOM 672 C CA . ASN A 1 98 ? 11.061 -7.819 121.146 1.00 98.92 78 ASN A CA 1
ATOM 673 C C . ASN A 1 98 ? 10.929 -6.544 121.970 1.00 102.34 78 ASN A C 1
ATOM 674 O O . ASN A 1 98 ? 10.216 -6.519 122.977 1.00 102.84 78 ASN A O 1
ATOM 679 N N . LYS A 1 99 ? 11.597 -5.476 121.536 1.00 109.28 79 LYS A N 1
ATOM 680 C CA . LYS A 1 99 ? 11.443 -4.168 122.182 1.00 95.25 79 LYS A CA 1
ATOM 681 C C . LYS A 1 99 ? 9.998 -3.660 122.034 1.00 89.41 79 LYS A C 1
ATOM 682 O O . LYS A 1 99 ? 9.561 -2.777 122.755 1.00 78.21 79 LYS A O 1
ATOM 688 N N . GLY A 1 100 ? 9.263 -4.196 121.077 1.00 80.15 80 GLY A N 1
ATOM 689 C CA . GLY A 1 100 ? 7.868 -3.821 120.923 1.00 80.76 80 GLY A CA 1
ATOM 690 C C . GLY A 1 100 ? 7.768 -2.608 120.041 1.00 73.26 80 GLY A C 1
ATOM 691 O O . GLY A 1 100 ? 6.971 -1.726 120.314 1.00 64.93 80 GLY A O 1
ATOM 692 N N . LEU A 1 101 ? 8.577 -2.583 118.979 1.00 64.79 81 LEU A N 1
ATOM 693 C CA . LEU A 1 101 ? 8.582 -1.475 118.028 1.00 73.16 81 LEU A CA 1
ATOM 694 C C . LEU A 1 101 ? 7.816 -1.811 116.797 1.00 79.90 81 LEU A C 1
ATOM 695 O O . LEU A 1 101 ? 7.171 -0.957 116.194 1.00 74.36 81 LEU A O 1
ATOM 700 N N . ILE A 1 102 ? 7.957 -3.062 116.385 1.00 82.27 82 ILE A N 1
ATOM 701 C CA . ILE A 1 102 ? 7.241 -3.544 115.245 1.00 86.38 82 ILE A CA 1
ATOM 702 C C . ILE A 1 102 ? 6.644 -4.911 115.518 1.00 86.15 82 ILE A C 1
ATOM 703 O O . ILE A 1 102 ? 6.925 -5.539 116.536 1.00 85.86 82 ILE A O 1
ATOM 708 N N . VAL A 1 103 ? 5.804 -5.343 114.587 1.00 85.38 83 VAL A N 1
ATOM 709 C CA . VAL A 1 103 ? 5.342 -6.734 114.502 1.00 77.26 83 VAL A CA 1
ATOM 710 C C . VAL A 1 103 ? 5.168 -7.098 113.021 1.00 82.77 83 VAL A C 1
ATOM 711 O O . VAL A 1 103 ? 5.209 -6.217 112.135 1.00 84.62 83 VAL A O 1
ATOM 715 N N . ARG A 1 104 ? 5.014 -8.402 112.772 1.00 103.31 84 ARG A N 1
ATOM 716 C CA . ARG A 1 104 ? 4.743 -8.968 111.439 1.00 110.58 84 ARG A CA 1
ATOM 717 C C . ARG A 1 104 ? 3.281 -9.457 111.367 1.00 119.33 84 ARG A C 1
ATOM 718 O O . ARG A 1 104 ? 2.846 -10.232 112.226 1.00 112.14 84 ARG A O 1
ATOM 726 N N . LYS A 1 105 ? 2.519 -8.957 110.391 1.00 121.35 85 LYS A N 1
ATOM 727 C CA . LYS A 1 105 ? 1.282 -9.602 109.935 1.00 118.34 85 LYS A CA 1
ATOM 728 C C . LYS A 1 105 ? 1.707 -10.218 108.607 1.00 121.14 85 LYS A C 1
ATOM 729 O O . LYS A 1 105 ? 2.688 -9.759 108.004 1.00 115.22 85 LYS A O 1
ATOM 735 N N . VAL A 1 106 ? 1.005 -11.267 108.173 1.00 124.44 86 VAL A N 1
ATOM 736 C CA . VAL A 1 106 ? 1.364 -12.010 106.949 1.00 114.47 86 VAL A CA 1
ATOM 737 C C . VAL A 1 106 ? 0.617 -11.500 105.703 1.00 110.23 86 VAL A C 1
ATOM 738 O O . VAL A 1 106 ? -0.611 -11.439 105.690 1.00 102.91 86 VAL A O 1
ATOM 742 N N . ASP A 1 107 ? 1.384 -11.163 104.664 1.00 112.71 87 ASP A N 1
ATOM 743 C CA . ASP A 1 107 ? 0.892 -10.490 103.441 1.00 123.31 87 ASP A CA 1
ATOM 744 C C . ASP A 1 107 ? -0.325 -11.198 102.825 1.00 141.28 87 ASP A C 1
ATOM 745 O O . ASP A 1 107 ? -0.303 -12.423 102.660 1.00 152.11 87 ASP A O 1
ATOM 750 N N . VAL A 1 108 ? -1.367 -10.433 102.467 1.00 150.86 88 VAL A N 1
ATOM 751 C CA . VAL A 1 108 ? -2.598 -11.002 101.874 1.00 152.80 88 VAL A CA 1
ATOM 752 C C . VAL A 1 108 ? -2.458 -11.155 100.339 1.00 157.41 88 VAL A C 1
ATOM 753 O O . VAL A 1 108 ? -3.324 -10.720 99.573 1.00 148.77 88 VAL A O 1
ATOM 757 N N . LYS A 1 109 ? -1.346 -11.778 99.922 1.00 162.65 89 LYS A N 1
ATOM 758 C CA . LYS A 1 109 ? -1.056 -12.161 98.527 1.00 157.07 89 LYS A CA 1
ATOM 759 C C . LYS A 1 109 ? -0.524 -13.615 98.509 1.00 158.73 89 LYS A C 1
ATOM 760 O O . LYS A 1 109 ? -1.214 -14.518 98.022 1.00 146.86 89 LYS A O 1
ATOM 766 N N . ASP A 1 110 ? 0.685 -13.835 99.045 1.00 154.09 90 ASP A N 1
ATOM 767 C CA . ASP A 1 110 ? 1.232 -15.195 99.261 1.00 143.13 90 ASP A CA 1
ATOM 768 C C . ASP A 1 110 ? 1.039 -15.615 100.730 1.00 138.00 90 ASP A C 1
ATOM 769 O O . ASP A 1 110 ? 0.565 -14.829 101.554 1.00 115.51 90 ASP A O 1
ATOM 774 N N . ARG A 1 111 ? 1.415 -16.856 101.044 1.00 153.87 91 ARG A N 1
ATOM 775 C CA . ARG A 1 111 ? 1.433 -17.369 102.439 1.00 158.01 91 ARG A CA 1
ATOM 776 C C . ARG A 1 111 ? 2.863 -17.441 102.993 1.00 150.38 91 ARG A C 1
ATOM 777 O O . ARG A 1 111 ? 3.089 -17.930 104.107 1.00 117.04 91 ARG A O 1
ATOM 785 N N . ARG A 1 112 ? 3.816 -16.949 102.202 1.00 163.02 92 ARG A N 1
ATOM 786 C CA . ARG A 1 112 ? 5.240 -16.951 102.551 1.00 168.69 92 ARG A CA 1
ATOM 787 C C . ARG A 1 112 ? 5.806 -15.507 102.687 1.00 166.22 92 ARG A C 1
ATOM 788 O O . ARG A 1 112 ? 6.594 -15.237 103.604 1.00 158.20 92 ARG A O 1
ATOM 796 N N . LYS A 1 113 ? 5.390 -14.599 101.789 1.00 156.19 93 LYS A N 1
ATOM 797 C CA . LYS A 1 113 ? 5.680 -13.139 101.877 1.00 140.84 93 LYS A CA 1
ATOM 798 C C . LYS A 1 113 ? 5.085 -12.462 103.126 1.00 135.73 93 LYS A C 1
ATOM 799 O O . LYS A 1 113 ? 3.881 -12.586 103.375 1.00 122.50 93 LYS A O 1
ATOM 805 N N . PHE A 1 114 ? 5.914 -11.724 103.879 1.00 134.85 94 PHE A N 1
ATOM 806 C CA . PHE A 1 114 ? 5.468 -11.016 105.106 1.00 124.91 94 PHE A CA 1
ATOM 807 C C . PHE A 1 114 ? 5.187 -9.507 104.866 1.00 114.94 94 PHE A C 1
ATOM 808 O O . PHE A 1 114 ? 5.360 -8.991 103.750 1.00 108.41 94 PHE A O 1
ATOM 816 N N . GLN A 1 115 ? 4.723 -8.823 105.921 1.00 114.40 95 GLN A N 1
ATOM 817 C CA . GLN A 1 115 ? 4.519 -7.353 105.937 1.00 102.48 95 GLN A CA 1
ATOM 818 C C . GLN A 1 115 ? 4.881 -6.771 107.299 1.00 99.30 95 GLN A C 1
ATOM 819 O O . GLN A 1 115 ? 4.555 -7.387 108.331 1.00 92.43 95 GLN A O 1
ATOM 825 N N . ILE A 1 116 ? 5.517 -5.585 107.305 1.00 94.31 96 ILE A N 1
ATOM 826 C CA . ILE A 1 116 ? 5.970 -4.952 108.572 1.00 85.63 96 ILE A CA 1
ATOM 827 C C . ILE A 1 116 ? 5.194 -3.709 109.000 1.00 71.06 96 ILE A C 1
ATOM 828 O O . ILE A 1 116 ? 4.915 -2.771 108.208 1.00 62.28 96 ILE A O 1
ATOM 833 N N . PHE A 1 117 ? 4.882 -3.705 110.283 1.00 60.49 97 PHE A N 1
ATOM 834 C CA . PHE A 1 117 ? 3.925 -2.768 110.811 1.00 72.95 97 PHE A CA 1
ATOM 835 C C . PHE A 1 117 ? 4.454 -2.292 112.134 1.00 69.57 97 PHE A C 1
ATOM 836 O O . PHE A 1 117 ? 4.966 -3.088 112.928 1.00 69.10 97 PHE A O 1
ATOM 844 N N . LEU A 1 118 ? 4.341 -0.979 112.330 1.00 65.41 98 LEU A N 1
ATOM 845 C CA . LEU A 1 118 ? 4.766 -0.332 113.552 1.00 62.45 98 LEU A CA 1
ATOM 846 C C . LEU A 1 118 ? 3.791 -0.636 114.683 1.00 57.96 98 LEU A C 1
ATOM 847 O O . LEU A 1 118 ? 2.525 -0.489 114.523 1.00 49.76 98 LEU A O 1
ATOM 852 N N . THR A 1 119 ? 4.358 -0.926 115.847 1.00 54.08 99 THR A N 1
ATOM 853 C CA . THR A 1 119 ? 3.569 -0.863 117.068 1.00 62.37 99 THR A CA 1
ATOM 854 C C . THR A 1 119 ? 3.277 0.586 117.432 1.00 66.51 99 THR A C 1
ATOM 855 O O . THR A 1 119 ? 3.554 1.516 116.667 1.00 63.40 99 THR A O 1
ATOM 859 N N . ASP A 1 120 ? 2.686 0.759 118.604 1.00 69.58 100 ASP A N 1
ATOM 860 C CA . ASP A 1 120 ? 2.134 2.015 119.024 1.00 69.78 100 ASP A CA 1
ATOM 861 C C . ASP A 1 120 ? 3.277 2.924 119.472 1.00 76.69 100 ASP A C 1
ATOM 862 O O . ASP A 1 120 ? 3.271 4.124 119.182 1.00 57.41 100 ASP A O 1
ATOM 867 N N . LEU A 1 121 ? 4.243 2.334 120.168 1.00 62.63 101 LEU A N 1
ATOM 868 C CA . LEU A 1 121 ? 5.466 2.982 120.460 1.00 75.39 101 LEU A CA 1
ATOM 869 C C . LEU A 1 121 ? 6.098 3.395 119.124 1.00 78.54 101 LEU A C 1
ATOM 870 O O . LEU A 1 121 ? 6.350 4.583 118.867 1.00 66.85 101 LEU A O 1
ATOM 875 N N . GLY A 1 122 ? 6.258 2.424 118.243 1.00 69.16 102 GLY A N 1
ATOM 876 C CA . GLY A 1 122 ? 6.849 2.665 116.952 1.00 63.27 102 GLY A CA 1
ATOM 877 C C . GLY A 1 122 ? 6.364 3.925 116.284 1.00 61.48 102 GLY A C 1
ATOM 878 O O . GLY A 1 122 ? 7.177 4.691 115.798 1.00 64.55 102 GLY A O 1
ATOM 879 N N . ARG A 1 123 ? 5.054 4.161 116.258 1.00 55.36 103 ARG A N 1
ATOM 880 C CA . ARG A 1 123 ? 4.526 5.384 115.632 1.00 63.72 103 ARG A CA 1
ATOM 881 C C . ARG A 1 123 ? 4.730 6.656 116.486 1.00 64.40 103 ARG A C 1
ATOM 882 O O . ARG A 1 123 ? 4.884 7.769 115.932 1.00 56.58 103 ARG A O 1
ATOM 890 N N . GLU A 1 124 ? 4.671 6.500 117.809 1.00 62.57 104 GLU A N 1
ATOM 891 C CA . GLU A 1 124 ? 4.804 7.653 118.743 1.00 66.85 104 GLU A CA 1
ATOM 892 C C . GLU A 1 124 ? 6.248 8.228 118.773 1.00 60.92 104 GLU A C 1
ATOM 893 O O . GLU A 1 124 ? 6.439 9.420 118.986 1.00 58.49 104 GLU A O 1
ATOM 899 N N . LEU A 1 125 ? 7.208 7.334 118.549 1.00 55.15 105 LEU A N 1
ATOM 900 C CA . LEU A 1 125 ? 8.632 7.577 118.479 1.00 52.14 105 LEU A CA 1
ATOM 901 C C . LEU A 1 125 ? 9.135 8.430 117.300 1.00 55.44 105 LEU A C 1
ATOM 902 O O . LEU A 1 125 ? 10.200 9.007 117.388 1.00 53.00 105 LEU A O 1
ATOM 907 N N . GLU A 1 126 ? 8.389 8.494 116.200 1.00 51.23 106 GLU A N 1
ATOM 908 C CA . GLU A 1 126 ? 8.759 9.324 115.078 1.00 46.81 106 GLU A CA 1
ATOM 909 C C . GLU A 1 126 ? 9.241 10.767 115.513 1.00 50.27 106 GLU A C 1
ATOM 910 O O . GLU A 1 126 ? 10.397 11.105 115.299 1.00 44.37 106 GLU A O 1
ATOM 916 N N . GLU A 1 127 ? 8.339 11.586 116.076 1.00 47.72 107 GLU A N 1
ATOM 917 C CA . GLU A 1 127 ? 8.618 12.988 116.435 1.00 48.89 107 GLU A CA 1
ATOM 918 C C . GLU A 1 127 ? 9.821 13.087 117.338 1.00 46.75 107 GLU A C 1
ATOM 919 O O . GLU A 1 127 ? 10.828 13.645 116.955 1.00 48.88 107 GLU A O 1
ATOM 925 N N . PRO A 1 128 ? 9.763 12.492 118.530 1.00 47.90 108 PRO A N 1
ATOM 926 C CA . PRO A 1 128 ? 10.922 12.734 119.391 1.00 47.80 108 PRO A CA 1
ATOM 927 C C . PRO A 1 128 ? 12.256 12.177 118.900 1.00 43.86 108 PRO A C 1
ATOM 928 O O . PRO A 1 128 ? 13.291 12.724 119.246 1.00 51.57 108 PRO A O 1
ATOM 932 N N . LEU A 1 129 ? 12.272 11.102 118.140 1.00 42.65 109 LEU A N 1
ATOM 933 C CA . LEU A 1 129 ? 13.556 10.575 117.590 1.00 38.67 109 LEU A CA 1
ATOM 934 C C . LEU A 1 129 ? 13.986 11.370 116.367 1.00 44.34 109 LEU A C 1
ATOM 935 O O . LEU A 1 129 ? 15.175 11.636 116.224 1.00 43.13 109 LEU A O 1
ATOM 940 N N . ASN A 1 130 ? 13.060 11.763 115.486 1.00 36.82 110 ASN A N 1
ATOM 941 C CA . ASN A 1 130 ? 13.475 12.652 114.407 1.00 40.09 110 ASN A CA 1
ATOM 942 C C . ASN A 1 130 ? 14.043 13.984 114.915 1.00 48.69 110 ASN A C 1
ATOM 943 O O . ASN A 1 130 ? 14.931 14.572 114.260 1.00 40.26 110 ASN A O 1
ATOM 948 N N . GLU A 1 131 ? 13.504 14.467 116.031 1.00 43.29 111 GLU A N 1
ATOM 949 C CA . GLU A 1 131 ? 13.936 15.747 116.581 1.00 48.14 111 GLU A CA 1
ATOM 950 C C . GLU A 1 131 ? 15.380 15.680 117.003 1.00 41.62 111 GLU A C 1
ATOM 951 O O . GLU A 1 131 ? 16.172 16.535 116.653 1.00 37.49 111 GLU A O 1
ATOM 957 N N . ILE A 1 132 ? 15.706 14.658 117.744 1.00 40.19 112 ILE A N 1
ATOM 958 C CA . ILE A 1 132 ? 17.100 14.387 118.078 1.00 37.54 112 ILE A CA 1
ATOM 959 C C . ILE A 1 132 ? 18.038 14.215 116.900 1.00 45.66 112 ILE A C 1
ATOM 960 O O . ILE A 1 132 ? 19.047 14.852 116.846 1.00 40.28 112 ILE A O 1
ATOM 965 N N . ALA A 1 133 ? 17.694 13.343 115.959 1.00 46.67 113 ALA A N 1
ATOM 966 C CA . ALA A 1 133 ? 18.513 13.106 114.784 1.00 42.32 113 ALA A CA 1
ATOM 967 C C . ALA A 1 133 ? 18.753 14.336 113.948 1.00 38.16 113 ALA A C 1
ATOM 968 O O . ALA A 1 133 ? 19.794 14.507 113.388 1.00 38.33 113 ALA A O 1
ATOM 970 N N . SER A 1 134 ? 17.756 15.179 113.841 1.00 40.20 114 SER A N 1
ATOM 971 C CA . SER A 1 134 ? 17.884 16.465 113.168 1.00 40.04 114 SER A CA 1
ATOM 972 C C . SER A 1 134 ? 18.940 17.379 113.778 1.00 40.20 114 SER A C 1
ATOM 973 O O . SER A 1 134 ? 19.652 18.079 113.092 1.00 39.74 114 SER A O 1
ATOM 976 N N . ILE A 1 135 ? 18.994 17.385 115.095 1.00 40.92 115 ILE A N 1
ATOM 977 C CA . ILE A 1 135 ? 19.885 18.236 115.830 1.00 40.57 115 ILE A CA 1
ATOM 978 C C . ILE A 1 135 ? 21.299 17.652 115.672 1.00 38.40 115 ILE A C 1
ATOM 979 O O . ILE A 1 135 ? 22.285 18.373 115.396 1.00 37.02 115 ILE A O 1
ATOM 984 N N . TYR A 1 136 ? 21.428 16.354 115.757 1.00 40.28 116 TYR A N 1
ATOM 985 C CA . TYR A 1 136 ? 22.752 15.712 115.441 1.00 37.44 116 TYR A CA 1
ATOM 986 C C . TYR A 1 136 ? 23.168 15.926 113.999 1.00 38.12 116 TYR A C 1
ATOM 987 O O . TYR A 1 136 ? 24.337 16.254 113.710 1.00 39.60 116 TYR A O 1
ATOM 996 N N . ALA A 1 137 ? 22.247 15.833 113.073 1.00 37.69 117 ALA A N 1
ATOM 997 C CA . ALA A 1 137 ? 22.636 16.009 111.673 1.00 39.92 117 ALA A CA 1
ATOM 998 C C . ALA A 1 137 ? 23.166 17.417 111.413 1.00 43.70 117 ALA A C 1
ATOM 999 O O . ALA A 1 137 ? 24.089 17.643 110.641 1.00 39.42 117 ALA A O 1
ATOM 1001 N N . THR A 1 138 ? 22.480 18.384 111.993 1.00 41.14 118 THR A N 1
ATOM 1002 C CA . THR A 1 138 ? 22.824 19.770 111.839 1.00 35.63 118 THR A CA 1
ATOM 1003 C C . THR A 1 138 ? 24.220 20.049 112.355 1.00 38.61 118 THR A C 1
ATOM 1004 O O . THR A 1 138 ? 24.962 20.808 111.771 1.00 33.32 118 THR A O 1
ATOM 1008 N N . GLU A 1 139 ? 24.537 19.469 113.486 1.00 38.01 119 GLU A N 1
ATOM 1009 C CA . GLU A 1 139 ? 25.828 19.593 114.087 1.00 38.83 119 GLU A CA 1
ATOM 1010 C C . GLU A 1 139 ? 26.894 18.921 113.183 1.00 39.04 119 GLU A C 1
ATOM 1011 O O . GLU A 1 139 ? 27.923 19.513 112.888 1.00 40.74 119 GLU A O 1
ATOM 1017 N N . THR A 1 140 ? 26.574 17.732 112.698 1.00 36.48 120 THR A N 1
ATOM 1018 C CA . THR A 1 140 ? 27.443 16.892 111.907 1.00 39.20 120 THR A CA 1
ATOM 1019 C C . THR A 1 140 ? 27.904 17.646 110.660 1.00 37.94 120 THR A C 1
ATOM 1020 O O . THR A 1 140 ? 29.062 17.607 110.340 1.00 34.34 120 THR A O 1
ATOM 1024 N N . PHE A 1 141 ? 27.016 18.408 110.064 1.00 33.99 121 PHE A N 1
ATOM 1025 C CA . PHE A 1 141 ? 27.258 19.097 108.827 1.00 32.83 121 PHE A CA 1
ATOM 1026 C C . PHE A 1 141 ? 27.354 20.592 109.017 1.00 33.17 121 PHE A C 1
ATOM 1027 O O . PHE A 1 141 ? 27.232 21.357 108.064 1.00 36.27 121 PHE A O 1
ATOM 1035 N N . LYS A 1 142 ? 27.653 21.052 110.217 1.00 35.54 122 LYS A N 1
ATOM 1036 C CA . LYS A 1 142 ? 27.547 22.519 110.403 1.00 41.35 122 LYS A CA 1
ATOM 1037 C C . LYS A 1 142 ? 28.670 23.332 109.666 1.00 43.07 122 LYS A C 1
ATOM 1038 O O . LYS A 1 142 ? 28.434 24.479 109.341 1.00 46.77 122 LYS A O 1
ATOM 1044 N N . SER A 1 143 ? 29.849 22.726 109.402 1.00 40.74 123 SER A N 1
ATOM 1045 C CA . SER A 1 143 ? 30.943 23.369 108.631 1.00 42.14 123 SER A CA 1
ATOM 1046 C C . SER A 1 143 ? 30.931 23.051 107.167 1.00 42.00 123 SER A C 1
ATOM 1047 O O . SER A 1 143 ? 31.970 23.226 106.491 1.00 44.67 123 SER A O 1
ATOM 1050 N N . ILE A 1 144 ? 29.811 22.542 106.670 1.00 35.79 124 ILE A N 1
ATOM 1051 C CA . ILE A 1 144 ? 29.699 22.253 105.297 1.00 35.19 124 ILE A CA 1
ATOM 1052 C C . ILE A 1 144 ? 28.626 23.149 104.782 1.00 41.56 124 ILE A C 1
ATOM 1053 O O . ILE A 1 144 ? 27.560 23.282 105.423 1.00 41.49 124 ILE A O 1
ATOM 1058 N N . SER A 1 145 ? 28.791 23.621 103.549 1.00 41.33 125 SER A N 1
ATOM 1059 C CA . SER A 1 145 ? 27.892 24.631 103.078 1.00 46.71 125 SER A CA 1
ATOM 1060 C C . SER A 1 145 ? 26.763 23.986 102.242 1.00 52.61 125 SER A C 1
ATOM 1061 O O . SER A 1 145 ? 26.779 22.777 101.900 1.00 45.08 125 SER A O 1
ATOM 1064 N N . ASP A 1 146 ? 25.784 24.817 101.951 1.00 45.25 126 ASP A N 1
ATOM 1065 C CA . ASP A 1 146 ? 24.602 24.455 101.222 1.00 54.27 126 ASP A CA 1
ATOM 1066 C C . ASP A 1 146 ? 24.942 23.948 99.832 1.00 53.69 126 ASP A C 1
ATOM 1067 O O . ASP A 1 146 ? 24.364 22.960 99.431 1.00 60.91 126 ASP A O 1
ATOM 1072 N N . GLU A 1 147 ? 25.818 24.645 99.095 1.00 57.06 127 GLU A N 1
ATOM 1073 C CA . GLU A 1 147 ? 26.217 24.257 97.729 1.00 57.61 127 GLU A CA 1
ATOM 1074 C C . GLU A 1 147 ? 26.993 22.961 97.794 1.00 53.51 127 GLU A C 1
ATOM 1075 O O . GLU A 1 147 ? 26.894 22.164 96.874 1.00 62.06 127 GLU A O 1
ATOM 1081 N N . GLU A 1 148 ? 27.796 22.774 98.841 1.00 44.40 128 GLU A N 1
ATOM 1082 C CA . GLU A 1 148 ? 28.670 21.568 98.973 1.00 48.57 128 GLU A CA 1
ATOM 1083 C C . GLU A 1 148 ? 27.883 20.257 99.134 1.00 53.22 128 GLU A C 1
ATOM 1084 O O . GLU A 1 148 ? 28.339 19.177 98.672 1.00 52.45 128 GLU A O 1
ATOM 1090 N N . LEU A 1 149 ? 26.702 20.355 99.741 1.00 45.07 129 LEU A N 1
ATOM 1091 C CA . LEU A 1 149 ? 25.955 19.175 100.124 1.00 52.52 129 LEU A CA 1
ATOM 1092 C C . LEU A 1 149 ? 25.605 18.301 98.899 1.00 53.54 129 LEU A C 1
ATOM 1093 O O . LEU A 1 149 ? 25.954 17.136 98.862 1.00 53.49 129 LEU A O 1
ATOM 1098 N N . PRO A 1 150 ? 24.969 18.871 97.889 1.00 46.13 130 PRO A N 1
ATOM 1099 C CA . PRO A 1 150 ? 24.589 18.041 96.768 1.00 47.49 130 PRO A CA 1
ATOM 1100 C C . PRO A 1 150 ? 25.774 17.674 95.874 1.00 41.53 130 PRO A C 1
ATOM 1101 O O . PRO A 1 150 ? 25.687 16.787 95.078 1.00 42.91 130 PRO A O 1
ATOM 1105 N N . LEU A 1 151 ? 26.869 18.367 96.041 1.00 47.98 131 LEU A N 1
ATOM 1106 C CA . LEU A 1 151 ? 28.114 18.070 95.348 1.00 42.17 131 LEU A CA 1
ATOM 1107 C C . LEU A 1 151 ? 28.636 16.809 95.987 1.00 43.59 131 LEU A C 1
ATOM 1108 O O . LEU A 1 151 ? 28.812 15.793 95.305 1.00 44.69 131 LEU A O 1
ATOM 1113 N N . PHE A 1 152 ? 28.809 16.839 97.331 1.00 38.34 132 PHE A N 1
ATOM 1114 C CA . PHE A 1 152 ? 29.240 15.653 98.109 1.00 39.16 132 PHE A CA 1
ATOM 1115 C C . PHE A 1 152 ? 28.441 14.436 97.677 1.00 41.08 132 PHE A C 1
ATOM 1116 O O . PHE A 1 152 ? 28.928 13.387 97.269 1.00 39.86 132 PHE A O 1
ATOM 1124 N N . THR A 1 153 ? 27.163 14.646 97.720 1.00 43.86 133 THR A N 1
ATOM 1125 C CA . THR A 1 153 ? 26.197 13.604 97.487 1.00 46.27 133 THR A CA 1
ATOM 1126 C C . THR A 1 153 ? 26.287 13.048 96.063 1.00 39.77 133 THR A C 1
ATOM 1127 O O . THR A 1 153 ? 26.164 11.843 95.850 1.00 40.67 133 THR A O 1
ATOM 1131 N N . ASP A 1 154 ? 26.495 13.924 95.096 1.00 35.39 134 ASP A N 1
ATOM 1132 C CA . ASP A 1 154 ? 26.617 13.477 93.748 1.00 38.74 134 ASP A CA 1
ATOM 1133 C C . ASP A 1 154 ? 27.958 12.688 93.561 1.00 42.43 134 ASP A C 1
ATOM 1134 O O . ASP A 1 154 ? 28.013 11.711 92.841 1.00 45.31 134 ASP A O 1
ATOM 1139 N N . ILE A 1 155 ? 29.007 13.078 94.259 1.00 34.46 135 ILE A N 1
ATOM 1140 C CA . ILE A 1 155 ? 30.222 12.344 94.137 1.00 36.23 135 ILE A CA 1
ATOM 1141 C C . ILE A 1 155 ? 29.984 10.959 94.653 1.00 38.31 135 ILE A C 1
ATOM 1142 O O . ILE A 1 155 ? 30.298 9.976 93.969 1.00 40.40 135 ILE A O 1
ATOM 1147 N N . LEU A 1 156 ? 29.341 10.865 95.803 1.00 40.50 136 LEU A N 1
ATOM 1148 C CA . LEU A 1 156 ? 29.152 9.578 96.452 1.00 39.07 136 LEU A CA 1
ATOM 1149 C C . LEU A 1 156 ? 28.272 8.698 95.565 1.00 41.58 136 LEU A C 1
ATOM 1150 O O . LEU A 1 156 ? 28.507 7.502 95.490 1.00 43.46 136 LEU A O 1
ATOM 1155 N N . ASP A 1 157 ? 27.258 9.259 94.926 1.00 42.38 137 ASP A N 1
ATOM 1156 C CA . ASP A 1 157 ? 26.446 8.453 94.036 1.00 47.72 137 ASP A CA 1
ATOM 1157 C C . ASP A 1 157 ? 27.306 7.894 92.909 1.00 50.49 137 ASP A C 1
ATOM 1158 O O . ASP A 1 157 ? 27.026 6.812 92.433 1.00 50.94 137 ASP A O 1
ATOM 1163 N N . ARG A 1 158 ? 28.297 8.643 92.430 1.00 45.84 138 ARG A N 1
ATOM 1164 C CA . ARG A 1 158 ? 28.992 8.226 91.237 1.00 42.16 138 ARG A CA 1
ATOM 1165 C C . ARG A 1 158 ? 30.106 7.203 91.580 1.00 43.60 138 ARG A C 1
ATOM 1166 O O . ARG A 1 158 ? 30.520 6.423 90.747 1.00 48.89 138 ARG A O 1
ATOM 1174 N N . ILE A 1 159 ? 30.551 7.192 92.821 1.00 43.62 139 ILE A N 1
ATOM 1175 C CA . ILE A 1 159 ? 31.493 6.206 93.299 1.00 42.46 139 ILE A CA 1
ATOM 1176 C C . ILE A 1 159 ? 30.903 4.795 93.151 1.00 49.05 139 ILE A C 1
ATOM 1177 O O . ILE A 1 159 ? 29.800 4.554 93.604 1.00 50.00 139 ILE A O 1
ATOM 1182 N N . GLY A 1 160 ? 31.638 3.902 92.483 1.00 54.74 140 GLY A N 1
ATOM 1183 C CA . GLY A 1 160 ? 31.178 2.527 92.203 1.00 66.00 140 GLY A CA 1
ATOM 1184 C C . GLY A 1 160 ? 30.856 2.326 90.729 1.00 64.26 140 GLY A C 1
ATOM 1185 O O . GLY A 1 160 ? 29.972 3.007 90.197 1.00 69.78 140 GLY A O 1
ATOM 1186 N N . MET B 2 4 ? 16.643 24.381 102.019 1.00 94.07 1 MET B N 1
ATOM 1187 C CA . MET B 2 4 ? 18.143 24.528 101.929 1.00 106.39 1 MET B CA 1
ATOM 1188 C C . MET B 2 4 ? 18.950 23.205 102.052 1.00 104.86 1 MET B C 1
ATOM 1189 O O . MET B 2 4 ? 19.205 22.508 101.044 1.00 88.85 1 MET B O 1
ATOM 1194 N N . LYS B 2 5 ? 19.398 22.914 103.280 1.00 98.23 2 LYS B N 1
ATOM 1195 C CA . LYS B 2 5 ? 20.014 21.636 103.656 1.00 72.66 2 LYS B CA 1
ATOM 1196 C C . LYS B 2 5 ? 19.223 21.176 104.875 1.00 67.95 2 LYS B C 1
ATOM 1197 O O . LYS B 2 5 ? 19.648 21.252 106.050 1.00 61.47 2 LYS B O 1
ATOM 1203 N N . ASP B 2 6 ? 17.996 20.764 104.580 1.00 62.67 3 ASP B N 1
ATOM 1204 C CA . ASP B 2 6 ? 17.094 20.414 105.648 1.00 65.65 3 ASP B CA 1
ATOM 1205 C C . ASP B 2 6 ? 17.353 18.983 106.004 1.00 58.82 3 ASP B C 1
ATOM 1206 O O . ASP B 2 6 ? 18.194 18.311 105.385 1.00 48.25 3 ASP B O 1
ATOM 1211 N N . PHE B 2 7 ? 16.664 18.536 107.036 1.00 48.15 4 PHE B N 1
ATOM 1212 C CA . PHE B 2 7 ? 17.040 17.309 107.635 1.00 48.62 4 PHE B CA 1
ATOM 1213 C C . PHE B 2 7 ? 17.048 16.165 106.666 1.00 44.14 4 PHE B C 1
ATOM 1214 O O . PHE B 2 7 ? 17.865 15.277 106.785 1.00 45.65 4 PHE B O 1
ATOM 1222 N N . GLU B 2 8 ? 16.157 16.196 105.696 1.00 46.00 5 GLU B N 1
ATOM 1223 C CA . GLU B 2 8 ? 16.000 15.082 104.766 1.00 54.49 5 GLU B CA 1
ATOM 1224 C C . GLU B 2 8 ? 17.295 14.862 103.984 1.00 47.48 5 GLU B C 1
ATOM 1225 O O . GLU B 2 8 ? 17.735 13.713 103.833 1.00 42.19 5 GLU B O 1
ATOM 1231 N N . LYS B 2 9 ? 17.879 15.965 103.539 1.00 44.70 6 LYS B N 1
ATOM 1232 C CA . LYS B 2 9 ? 19.117 15.925 102.760 1.00 53.02 6 LYS B CA 1
ATOM 1233 C C . LYS B 2 9 ? 20.294 15.495 103.613 1.00 45.52 6 LYS B C 1
ATOM 1234 O O . LYS B 2 9 ? 21.094 14.700 103.185 1.00 47.15 6 LYS B O 1
ATOM 1240 N N . LEU B 2 10 ? 20.389 16.035 104.824 1.00 43.83 7 LEU B N 1
ATOM 1241 C CA . LEU B 2 10 ? 21.450 15.672 105.727 1.00 38.41 7 LEU B CA 1
ATOM 1242 C C . LEU B 2 10 ? 21.404 14.160 106.079 1.00 37.57 7 LEU B C 1
ATOM 1243 O O . LEU B 2 10 ? 22.471 13.491 106.255 1.00 36.94 7 LEU B O 1
ATOM 1248 N N . TYR B 2 11 ? 20.183 13.621 106.217 1.00 40.59 8 TYR B N 1
ATOM 1249 C CA . TYR B 2 11 ? 19.999 12.228 106.580 1.00 40.92 8 TYR B CA 1
ATOM 1250 C C . TYR B 2 11 ? 20.381 11.357 105.349 1.00 44.34 8 TYR B C 1
ATOM 1251 O O . TYR B 2 11 ? 21.013 10.339 105.502 1.00 43.31 8 TYR B O 1
ATOM 1260 N N . GLU B 2 12 ? 19.989 11.781 104.165 1.00 44.36 9 GLU B N 1
ATOM 1261 C CA . GLU B 2 12 ? 20.347 11.100 102.950 1.00 52.56 9 GLU B CA 1
ATOM 1262 C C . GLU B 2 12 ? 21.852 11.079 102.865 1.00 54.42 9 GLU B C 1
ATOM 1263 O O . GLU B 2 12 ? 22.451 9.984 102.743 1.00 51.09 9 GLU B O 1
ATOM 1269 N N . ALA B 2 13 ? 22.454 12.277 102.980 1.00 43.22 10 ALA B N 1
ATOM 1270 C CA . ALA B 2 13 ? 23.904 12.389 102.916 1.00 39.82 10 ALA B CA 1
ATOM 1271 C C . ALA B 2 13 ? 24.574 11.417 103.836 1.00 38.81 10 ALA B C 1
ATOM 1272 O O . ALA B 2 13 ? 25.488 10.740 103.438 1.00 40.72 10 ALA B O 1
ATOM 1274 N N . THR B 2 14 ? 24.107 11.326 105.061 1.00 35.64 11 THR B N 1
ATOM 1275 C CA . THR B 2 14 ? 24.766 10.518 106.039 1.00 38.01 11 THR B CA 1
ATOM 1276 C C . THR B 2 14 ? 24.692 9.031 105.712 1.00 39.80 11 THR B C 1
ATOM 1277 O O . THR B 2 14 ? 25.637 8.257 105.865 1.00 38.94 11 THR B O 1
ATOM 1281 N N . THR B 2 15 ? 23.547 8.696 105.250 1.00 40.49 12 THR B N 1
ATOM 1282 C CA . THR B 2 15 ? 23.142 7.387 104.779 1.00 47.01 12 THR B CA 1
ATOM 1283 C C . THR B 2 15 ? 23.959 6.982 103.566 1.00 42.97 12 THR B C 1
ATOM 1284 O O . THR B 2 15 ? 24.546 5.897 103.548 1.00 41.71 12 THR B O 1
ATOM 1288 N N . LYS B 2 16 ? 23.976 7.810 102.547 1.00 38.23 13 LYS B N 1
ATOM 1289 C CA . LYS B 2 16 ? 24.868 7.541 101.436 1.00 42.02 13 LYS B CA 1
ATOM 1290 C C . LYS B 2 16 ? 26.345 7.422 101.866 1.00 46.59 13 LYS B C 1
ATOM 1291 O O . LYS B 2 16 ? 27.103 6.580 101.370 1.00 43.30 13 LYS B O 1
ATOM 1297 N N . LEU B 2 17 ? 26.775 8.261 102.778 1.00 42.52 14 LEU B N 1
ATOM 1298 C CA . LEU B 2 17 ? 28.177 8.202 103.112 1.00 44.51 14 LEU B CA 1
ATOM 1299 C C . LEU B 2 17 ? 28.441 6.779 103.720 1.00 49.31 14 LEU B C 1
ATOM 1300 O O . LEU B 2 17 ? 29.385 6.062 103.350 1.00 41.78 14 LEU B O 1
ATOM 1305 N N . VAL B 2 18 ? 27.590 6.348 104.623 1.00 43.75 15 VAL B N 1
ATOM 1306 C CA . VAL B 2 18 ? 27.872 5.105 105.326 1.00 42.56 15 VAL B CA 1
ATOM 1307 C C . VAL B 2 18 ? 27.767 3.897 104.379 1.00 45.43 15 VAL B C 1
ATOM 1308 O O . VAL B 2 18 ? 28.616 2.976 104.386 1.00 40.80 15 VAL B O 1
ATOM 1312 N N . SER B 2 19 ? 26.772 3.920 103.536 1.00 36.06 16 SER B N 1
ATOM 1313 C CA . SER B 2 19 ? 26.587 2.823 102.663 1.00 42.51 16 SER B CA 1
ATOM 1314 C C . SER B 2 19 ? 27.623 2.812 101.529 1.00 45.43 16 SER B C 1
ATOM 1315 O O . SER B 2 19 ? 27.943 1.742 101.029 1.00 45.42 16 SER B O 1
ATOM 1318 N N . THR B 2 20 ? 28.099 3.966 101.068 1.00 46.44 17 THR B N 1
ATOM 1319 C CA . THR B 2 20 ? 29.087 3.953 100.001 1.00 40.78 17 THR B CA 1
ATOM 1320 C C . THR B 2 20 ? 30.394 3.348 100.551 1.00 37.33 17 THR B C 1
ATOM 1321 O O . THR B 2 20 ? 31.022 2.480 99.944 1.00 43.40 17 THR B O 1
ATOM 1325 N N . SER B 2 21 ? 30.712 3.741 101.748 1.00 37.67 18 SER B N 1
ATOM 1326 C CA . SER B 2 21 ? 31.845 3.233 102.490 1.00 38.61 18 SER B CA 1
ATOM 1327 C C . SER B 2 21 ? 31.822 1.759 102.689 1.00 43.20 18 SER B C 1
ATOM 1328 O O . SER B 2 21 ? 32.865 1.080 102.517 1.00 46.56 18 SER B O 1
ATOM 1331 N N . LEU B 2 22 ? 30.669 1.240 103.103 1.00 40.23 19 LEU B N 1
ATOM 1332 C CA . LEU B 2 22 ? 30.510 -0.190 103.255 1.00 41.72 19 LEU B CA 1
ATOM 1333 C C . LEU B 2 22 ? 30.612 -0.979 101.928 1.00 39.37 19 LEU B C 1
ATOM 1334 O O . LEU B 2 22 ? 31.236 -2.036 101.876 1.00 45.53 19 LEU B O 1
ATOM 1339 N N . LYS B 2 23 ? 29.995 -0.471 100.893 1.00 37.67 20 LYS B N 1
ATOM 1340 C CA . LYS B 2 23 ? 29.973 -1.097 99.592 1.00 39.80 20 LYS B CA 1
ATOM 1341 C C . LYS B 2 23 ? 31.426 -1.179 99.087 1.00 41.26 20 LYS B C 1
ATOM 1342 O O . LYS B 2 23 ? 31.897 -2.206 98.664 1.00 50.21 20 LYS B O 1
ATOM 1348 N N . VAL B 2 24 ? 32.134 -0.087 99.166 1.00 42.22 21 VAL B N 1
ATOM 1349 C CA . VAL B 2 24 ? 33.506 -0.016 98.697 1.00 41.57 21 VAL B CA 1
ATOM 1350 C C . VAL B 2 24 ? 34.415 -1.040 99.396 1.00 43.18 21 VAL B C 1
ATOM 1351 O O . VAL B 2 24 ? 35.218 -1.654 98.701 1.00 42.05 21 VAL B O 1
ATOM 1355 N N . LYS B 2 25 ? 34.315 -1.189 100.725 1.00 41.63 22 LYS B N 1
ATOM 1356 C CA . LYS B 2 25 ? 35.074 -2.182 101.492 1.00 43.02 22 LYS B CA 1
ATOM 1357 C C . LYS B 2 25 ? 34.705 -3.611 101.082 1.00 43.96 22 LYS B C 1
ATOM 1358 O O . LYS B 2 25 ? 35.509 -4.508 101.106 1.00 46.01 22 LYS B O 1
ATOM 1364 N N . ASP B 2 26 ? 33.450 -3.816 100.838 1.00 43.26 23 ASP B N 1
ATOM 1365 C CA . ASP B 2 26 ? 32.916 -5.103 100.574 1.00 44.44 23 ASP B CA 1
ATOM 1366 C C . ASP B 2 26 ? 33.203 -5.495 99.102 1.00 41.97 23 ASP B C 1
ATOM 1367 O O . ASP B 2 26 ? 33.602 -6.587 98.852 1.00 45.22 23 ASP B O 1
ATOM 1372 N N . ASP B 2 27 ? 33.029 -4.602 98.137 1.00 39.99 24 ASP B N 1
ATOM 1373 C CA . ASP B 2 27 ? 33.433 -4.901 96.790 1.00 36.45 24 ASP B CA 1
ATOM 1374 C C . ASP B 2 27 ? 34.917 -5.181 96.712 1.00 35.29 24 ASP B C 1
ATOM 1375 O O . ASP B 2 27 ? 35.361 -6.050 95.980 1.00 38.01 24 ASP B O 1
ATOM 1380 N N . LEU B 2 28 ? 35.719 -4.507 97.491 1.00 32.54 25 LEU B N 1
ATOM 1381 C CA . LEU B 2 28 ? 37.144 -4.756 97.337 1.00 33.71 25 LEU B CA 1
ATOM 1382 C C . LEU B 2 28 ? 37.484 -6.128 97.912 1.00 36.04 25 LEU B C 1
ATOM 1383 O O . LEU B 2 28 ? 38.299 -6.865 97.358 1.00 33.23 25 LEU B O 1
ATOM 1388 N N . LYS B 2 29 ? 36.941 -6.425 99.062 1.00 36.65 26 LYS B N 1
ATOM 1389 C CA . LYS B 2 29 ? 37.170 -7.729 99.676 1.00 39.67 26 LYS B CA 1
ATOM 1390 C C . LYS B 2 29 ? 36.727 -8.860 98.718 1.00 41.75 26 LYS B C 1
ATOM 1391 O O . LYS B 2 29 ? 37.460 -9.788 98.542 1.00 39.68 26 LYS B O 1
ATOM 1397 N N . LYS B 2 30 ? 35.562 -8.732 98.097 1.00 44.01 27 LYS B N 1
ATOM 1398 C CA . LYS B 2 30 ? 35.109 -9.666 97.078 1.00 52.71 27 LYS B CA 1
ATOM 1399 C C . LYS B 2 30 ? 36.100 -9.799 95.925 1.00 48.21 27 LYS B C 1
ATOM 1400 O O . LYS B 2 30 ? 36.297 -10.887 95.410 1.00 49.22 27 LYS B O 1
ATOM 1406 N N . MET B 2 31 ? 36.664 -8.702 95.460 1.00 43.71 28 MET B N 1
ATOM 1407 C CA . MET B 2 31 ? 37.643 -8.832 94.423 1.00 44.10 28 MET B CA 1
ATOM 1408 C C . MET B 2 31 ? 38.930 -9.505 94.939 1.00 41.04 28 MET B C 1
ATOM 1409 O O . MET B 2 31 ? 39.533 -10.253 94.192 1.00 35.93 28 MET B O 1
ATOM 1414 N N . PHE B 2 32 ? 39.335 -9.304 96.187 1.00 31.48 29 PHE B N 1
ATOM 1415 C CA . PHE B 2 32 ? 40.463 -10.060 96.651 1.00 35.01 29 PHE B CA 1
ATOM 1416 C C . PHE B 2 32 ? 40.130 -11.569 96.590 1.00 40.73 29 PHE B C 1
ATOM 1417 O O . PHE B 2 32 ? 40.985 -12.368 96.170 1.00 40.27 29 PHE B O 1
ATOM 1425 N N . LYS B 2 33 ? 38.913 -11.938 97.018 1.00 40.71 30 LYS B N 1
ATOM 1426 C CA . LYS B 2 33 ? 38.513 -13.345 97.171 1.00 42.85 30 LYS B CA 1
ATOM 1427 C C . LYS B 2 33 ? 38.360 -13.994 95.805 1.00 38.56 30 LYS B C 1
ATOM 1428 O O . LYS B 2 33 ? 38.783 -15.107 95.603 1.00 38.44 30 LYS B O 1
ATOM 1434 N N . GLN B 2 34 ? 37.830 -13.269 94.863 1.00 42.37 31 GLN B N 1
ATOM 1435 C CA . GLN B 2 34 ? 37.705 -13.783 93.516 1.00 46.32 31 GLN B CA 1
ATOM 1436 C C . GLN B 2 34 ? 39.013 -14.235 92.919 1.00 46.50 31 GLN B C 1
ATOM 1437 O O . GLN B 2 34 ? 38.983 -15.111 92.106 1.00 44.26 31 GLN B O 1
ATOM 1443 N N . ASN B 2 35 ? 40.109 -13.536 93.229 1.00 42.49 32 ASN B N 1
ATOM 1444 C CA . ASN B 2 35 ? 41.450 -13.810 92.714 1.00 38.70 32 ASN B CA 1
ATOM 1445 C C . ASN B 2 35 ? 42.224 -14.781 93.626 1.00 38.36 32 ASN B C 1
ATOM 1446 O O . ASN B 2 35 ? 43.483 -14.958 93.539 1.00 33.75 32 ASN B O 1
ATOM 1451 N N . GLY B 2 36 ? 41.549 -15.300 94.642 1.00 34.25 33 GLY B N 1
ATOM 1452 C CA . GLY B 2 36 ? 42.184 -16.342 95.496 1.00 32.22 33 GLY B CA 1
ATOM 1453 C C . GLY B 2 36 ? 42.799 -15.794 96.753 1.00 36.82 33 GLY B C 1
ATOM 1454 O O . GLY B 2 36 ? 43.452 -16.538 97.529 1.00 34.10 33 GLY B O 1
ATOM 1455 N N . TYR B 2 37 ? 42.617 -14.498 97.023 1.00 38.81 34 TYR B N 1
ATOM 1456 C CA . TYR B 2 37 ? 43.280 -13.956 98.254 1.00 37.07 34 TYR B CA 1
ATOM 1457 C C . TYR B 2 37 ? 42.164 -13.809 99.254 1.00 39.73 34 TYR B C 1
ATOM 1458 O O . TYR B 2 37 ? 41.232 -13.062 99.017 1.00 40.78 34 TYR B O 1
ATOM 1467 N N . ASP B 2 38 ? 42.252 -14.568 100.359 1.00 41.80 35 ASP B N 1
ATOM 1468 C CA . ASP B 2 38 ? 41.256 -14.576 101.392 1.00 39.27 35 ASP B CA 1
ATOM 1469 C C . ASP B 2 38 ? 41.610 -13.555 102.451 1.00 44.71 35 ASP B C 1
ATOM 1470 O O . ASP B 2 38 ? 41.989 -13.912 103.561 1.00 43.48 35 ASP B O 1
ATOM 1475 N N . ILE B 2 39 ? 41.498 -12.280 102.115 1.00 47.67 36 ILE B N 1
ATOM 1476 C CA . ILE B 2 39 ? 41.801 -11.251 103.058 1.00 45.51 36 ILE B CA 1
ATOM 1477 C C . ILE B 2 39 ? 40.706 -10.200 103.030 1.00 49.62 36 ILE B C 1
ATOM 1478 O O . ILE B 2 39 ? 39.971 -10.063 102.039 1.00 50.86 36 ILE B O 1
ATOM 1483 N N . THR B 2 40 ? 40.603 -9.450 104.124 1.00 42.19 37 THR B N 1
ATOM 1484 C CA . THR B 2 40 ? 39.733 -8.332 104.142 1.00 40.87 37 THR B CA 1
ATOM 1485 C C . THR B 2 40 ? 40.482 -7.069 103.839 1.00 40.35 37 THR B C 1
ATOM 1486 O O . THR B 2 40 ? 41.728 -6.972 103.837 1.00 43.01 37 THR B O 1
ATOM 1490 N N . THR B 2 41 ? 39.661 -6.072 103.617 1.00 36.27 38 THR B N 1
ATOM 1491 C CA . THR B 2 41 ? 40.107 -4.736 103.445 1.00 38.59 38 THR B CA 1
ATOM 1492 C C . THR B 2 41 ? 40.922 -4.198 104.616 1.00 39.57 38 THR B C 1
ATOM 1493 O O . THR B 2 41 ? 41.949 -3.504 104.426 1.00 36.74 38 THR B O 1
ATOM 1497 N N . ASP B 2 42 ? 40.491 -4.558 105.833 1.00 41.41 39 ASP B N 1
ATOM 1498 C CA . ASP B 2 42 ? 41.223 -4.240 107.045 1.00 37.42 39 ASP B CA 1
ATOM 1499 C C . ASP B 2 42 ? 42.560 -4.853 106.995 1.00 40.04 39 ASP B C 1
ATOM 1500 O O . ASP B 2 42 ? 43.465 -4.201 107.415 1.00 37.27 39 ASP B O 1
ATOM 1505 N N . HIS B 2 43 ? 42.728 -6.104 106.512 1.00 36.74 40 HIS B N 1
ATOM 1506 C CA . HIS B 2 43 ? 44.060 -6.669 106.447 1.00 38.11 40 HIS B CA 1
ATOM 1507 C C . HIS B 2 43 ? 44.959 -5.913 105.460 1.00 36.18 40 HIS B C 1
ATOM 1508 O O . HIS B 2 43 ? 46.159 -5.744 105.703 1.00 33.04 40 HIS B O 1
ATOM 1515 N N . TYR B 2 44 ? 44.378 -5.532 104.324 1.00 36.13 41 TYR B N 1
ATOM 1516 C CA . TYR B 2 44 ? 45.108 -4.849 103.237 1.00 37.16 41 TYR B CA 1
ATOM 1517 C C . TYR B 2 44 ? 45.589 -3.487 103.814 1.00 35.97 41 TYR B C 1
ATOM 1518 O O . TYR B 2 44 ? 46.784 -3.182 103.839 1.00 36.98 41 TYR B O 1
ATOM 1527 N N . ALA B 2 45 ? 44.696 -2.761 104.446 1.00 34.48 42 ALA B N 1
ATOM 1528 C CA . ALA B 2 45 ? 45.131 -1.455 105.048 1.00 33.86 42 ALA B CA 1
ATOM 1529 C C . ALA B 2 45 ? 46.250 -1.609 106.001 1.00 36.53 42 ALA B C 1
ATOM 1530 O O . ALA B 2 45 ? 47.249 -0.922 105.925 1.00 42.00 42 ALA B O 1
ATOM 1532 N N . LEU B 2 46 ? 46.161 -2.576 106.892 1.00 39.76 43 LEU B N 1
ATOM 1533 C CA . LEU B 2 46 ? 47.257 -2.732 107.848 1.00 37.45 43 LEU B CA 1
ATOM 1534 C C . LEU B 2 46 ? 48.542 -3.171 107.163 1.00 39.62 43 LEU B C 1
ATOM 1535 O O . LEU B 2 46 ? 49.651 -2.831 107.595 1.00 43.46 43 LEU B O 1
ATOM 1540 N N . LEU B 2 47 ? 48.409 -3.978 106.114 1.00 38.56 44 LEU B N 1
ATOM 1541 C CA . LEU B 2 47 ? 49.573 -4.448 105.434 1.00 39.33 44 LEU B CA 1
ATOM 1542 C C . LEU B 2 47 ? 50.213 -3.230 104.782 1.00 35.64 44 LEU B C 1
ATOM 1543 O O . LEU B 2 47 ? 51.443 -3.131 104.683 1.00 36.34 44 LEU B O 1
ATOM 1548 N N . ARG B 2 48 ? 49.389 -2.357 104.252 1.00 37.06 45 ARG B N 1
ATOM 1549 C CA . ARG B 2 48 ? 49.929 -1.109 103.603 1.00 42.27 45 ARG B CA 1
ATOM 1550 C C . ARG B 2 48 ? 50.863 -0.352 104.527 1.00 39.52 45 ARG B C 1
ATOM 1551 O O . ARG B 2 48 ? 51.895 0.111 104.092 1.00 38.53 45 ARG B O 1
ATOM 1559 N N . PHE B 2 49 ? 50.505 -0.257 105.814 1.00 40.01 46 PHE B N 1
ATOM 1560 C CA . PHE B 2 49 ? 51.365 0.443 106.776 1.00 40.33 46 PHE B CA 1
ATOM 1561 C C . PHE B 2 49 ? 52.640 -0.313 106.857 1.00 41.75 46 PHE B C 1
ATOM 1562 O O . PHE B 2 49 ? 53.727 0.263 106.835 1.00 44.69 46 PHE B O 1
ATOM 1570 N N . LEU B 2 50 ? 52.535 -1.628 106.927 1.00 38.71 47 LEU B N 1
ATOM 1571 C CA . LEU B 2 50 ? 53.730 -2.404 107.184 1.00 38.48 47 LEU B CA 1
ATOM 1572 C C . LEU B 2 50 ? 54.667 -2.484 106.015 1.00 41.86 47 LEU B C 1
ATOM 1573 O O . LEU B 2 50 ? 55.850 -2.636 106.223 1.00 40.10 47 LEU B O 1
ATOM 1578 N N . TRP B 2 51 ? 54.154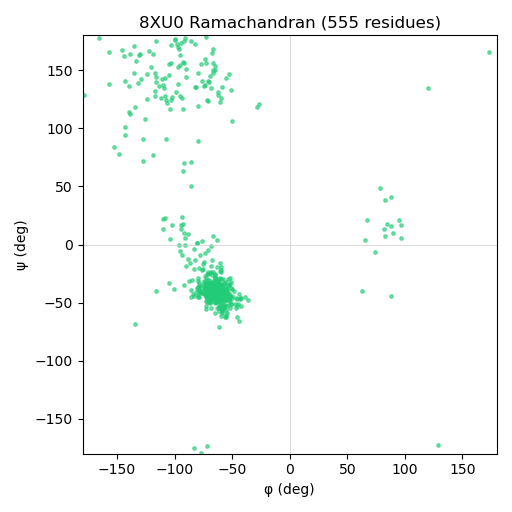 -2.482 104.786 1.00 42.82 48 TRP B N 1
ATOM 1579 C CA . TRP B 2 51 ? 55.023 -2.457 103.625 1.00 44.50 48 TRP B CA 1
ATOM 1580 C C . TRP B 2 51 ? 55.856 -1.152 103.545 1.00 45.49 48 TRP B C 1
ATOM 1581 O O . TRP B 2 51 ? 56.986 -1.159 103.038 1.00 47.45 48 TRP B O 1
ATOM 1592 N N . GLU B 2 52 ? 55.271 -0.049 103.986 1.00 53.75 49 GLU B N 1
ATOM 1593 C CA . GLU B 2 52 ? 55.991 1.225 104.172 1.00 53.70 49 GLU B CA 1
ATOM 1594 C C . GLU B 2 52 ? 57.051 1.132 105.294 1.00 61.16 49 GLU B C 1
ATOM 1595 O O . GLU B 2 52 ? 58.187 1.518 105.084 1.00 49.36 49 GLU B O 1
ATOM 1601 N N . GLN B 2 53 ? 56.690 0.560 106.442 1.00 62.71 50 GLN B N 1
ATOM 1602 C CA . GLN B 2 53 ? 57.569 0.487 107.585 1.00 58.82 50 GLN B CA 1
ATOM 1603 C C . GLN B 2 53 ? 57.423 -0.829 108.368 1.00 57.67 50 GLN B C 1
ATOM 1604 O O . GLN B 2 53 ? 56.504 -0.974 109.155 1.00 57.00 50 GLN B O 1
ATOM 1610 N N . ASP B 2 54 ? 58.341 -1.778 108.167 1.00 53.59 51 ASP B N 1
ATOM 1611 C CA . ASP B 2 54 ? 58.323 -3.052 108.871 1.00 54.19 51 ASP B CA 1
ATOM 1612 C C . ASP B 2 54 ? 58.596 -2.816 110.344 1.00 59.58 51 ASP B C 1
ATOM 1613 O O . ASP B 2 54 ? 59.191 -1.823 110.709 1.00 74.59 51 ASP B O 1
ATOM 1618 N N . GLY B 2 55 ? 58.156 -3.719 111.209 1.00 72.76 52 GLY B N 1
ATOM 1619 C CA . GLY B 2 55 ? 58.551 -3.671 112.614 1.00 71.44 52 GLY B CA 1
ATOM 1620 C C . GLY B 2 55 ? 58.039 -2.489 113.414 1.00 72.46 52 GLY B C 1
ATOM 1621 O O . GLY B 2 55 ? 58.595 -2.153 114.472 1.00 69.24 52 GLY B O 1
ATOM 1622 N N . ILE B 2 56 ? 56.972 -1.874 112.911 1.00 75.16 53 ILE B N 1
ATOM 1623 C CA . ILE B 2 56 ? 56.215 -0.853 113.641 1.00 70.30 53 ILE B CA 1
ATOM 1624 C C . ILE B 2 56 ? 55.807 -1.492 114.955 1.00 64.35 53 ILE B C 1
ATOM 1625 O O . ILE B 2 56 ? 55.471 -2.661 114.975 1.00 62.94 53 ILE B O 1
ATOM 1630 N N . SER B 2 57 ? 55.803 -0.730 116.046 1.00 66.26 54 SER B N 1
ATOM 1631 C CA . SER B 2 57 ? 55.215 -1.185 117.316 1.00 66.05 54 SER B CA 1
ATOM 1632 C C . SER B 2 57 ? 53.721 -1.377 117.201 1.00 67.19 54 SER B C 1
ATOM 1633 O O . SER B 2 57 ? 53.044 -0.684 116.457 1.00 66.05 54 SER B O 1
ATOM 1636 N N . GLN B 2 58 ? 53.189 -2.300 117.988 1.00 71.79 55 GLN B N 1
ATOM 1637 C CA . GLN B 2 58 ? 51.745 -2.482 118.086 1.00 65.70 55 GLN B CA 1
ATOM 1638 C C . GLN B 2 58 ? 51.040 -1.165 118.298 1.00 68.72 55 GLN B C 1
ATOM 1639 O O . GLN B 2 58 ? 49.942 -0.914 117.773 1.00 67.84 55 GLN B O 1
ATOM 1645 N N . ILE B 2 59 ? 51.676 -0.343 119.128 1.00 74.59 56 ILE B N 1
ATOM 1646 C CA . ILE B 2 59 ? 51.037 0.807 119.744 1.00 73.47 56 ILE B CA 1
ATOM 1647 C C . ILE B 2 59 ? 50.818 1.891 118.699 1.00 62.72 56 ILE B C 1
ATOM 1648 O O . ILE B 2 59 ? 49.679 2.393 118.554 1.00 60.68 56 ILE B O 1
ATOM 1653 N N . ASP B 2 60 ? 51.898 2.243 117.994 1.00 58.09 57 ASP B N 1
ATOM 1654 C CA . ASP B 2 60 ? 51.818 3.173 116.869 1.00 67.90 57 ASP B CA 1
ATOM 1655 C C . ASP B 2 60 ? 50.782 2.677 115.888 1.00 68.78 57 ASP B C 1
ATOM 1656 O O . ASP B 2 60 ? 49.922 3.439 115.458 1.00 76.07 57 ASP B O 1
ATOM 1661 N N . LEU B 2 61 ? 50.814 1.375 115.600 1.00 73.50 58 LEU B N 1
ATOM 1662 C CA . LEU B 2 61 ? 49.955 0.788 114.563 1.00 67.38 58 LEU B CA 1
ATOM 1663 C C . LEU B 2 61 ? 48.470 0.954 114.886 1.00 65.22 58 LEU B C 1
ATOM 1664 O O . LEU B 2 61 ? 47.650 1.220 113.991 1.00 61.88 58 LEU B O 1
ATOM 1669 N N . CYS B 2 62 ? 48.118 0.824 116.158 1.00 60.97 59 CYS B N 1
ATOM 1670 C CA . CYS B 2 62 ? 46.746 1.159 116.592 1.00 67.18 59 CYS B CA 1
ATOM 1671 C C . CYS B 2 62 ? 46.355 2.654 116.440 1.00 65.64 59 CYS B C 1
ATOM 1672 O O . CYS B 2 62 ? 45.159 2.987 116.257 1.00 66.62 59 CYS B O 1
ATOM 1675 N N . GLU B 2 63 ? 47.360 3.540 116.477 1.00 65.16 60 GLU B N 1
ATOM 1676 C CA . GLU B 2 63 ? 47.117 4.978 116.299 1.00 77.51 60 GLU B CA 1
ATOM 1677 C C . GLU B 2 63 ? 46.975 5.303 114.837 1.00 69.84 60 GLU B C 1
ATOM 1678 O O . GLU B 2 63 ? 46.210 6.176 114.483 1.00 73.16 60 GLU B O 1
ATOM 1684 N N . LYS B 2 64 ? 47.765 4.627 114.003 1.00 70.28 61 LYS B N 1
ATOM 1685 C CA . LYS B 2 64 ? 47.722 4.786 112.554 1.00 60.35 61 LYS B CA 1
ATOM 1686 C C . LYS B 2 64 ? 46.416 4.253 111.983 1.00 67.69 61 LYS B C 1
ATOM 1687 O O . LYS B 2 64 ? 45.939 4.716 110.950 1.00 64.41 61 LYS B O 1
ATOM 1693 N N . SER B 2 65 ? 45.832 3.303 112.695 1.00 64.30 62 SER B N 1
ATOM 1694 C CA . SER B 2 65 ? 44.836 2.434 112.158 1.00 63.79 62 SER B CA 1
ATOM 1695 C C . SER B 2 65 ? 43.560 3.095 111.625 1.00 77.16 62 SER B C 1
ATOM 1696 O O . SER B 2 65 ? 42.942 2.567 110.698 1.00 102.41 62 SER B O 1
ATOM 1699 N N . CYS B 2 66 ? 43.149 4.226 112.173 1.00 91.58 63 CYS B N 1
ATOM 1700 C CA . CYS B 2 66 ? 41.827 4.794 111.816 1.00 96.87 63 CYS B CA 1
ATOM 1701 C C . CYS B 2 66 ? 40.774 3.938 112.501 1.00 80.97 63 CYS B C 1
ATOM 1702 O O . CYS B 2 66 ? 39.588 4.240 112.477 1.00 90.18 63 CYS B O 1
ATOM 1705 N N . LYS B 2 67 ? 41.231 2.859 113.118 1.00 75.17 64 LYS B N 1
ATOM 1706 C CA . LYS B 2 67 ? 40.466 2.174 114.125 1.00 69.26 64 LYS B CA 1
ATOM 1707 C C . LYS B 2 67 ? 41.155 2.220 115.522 1.00 66.54 64 LYS B C 1
ATOM 1708 O O . LYS B 2 67 ? 42.315 2.758 115.708 1.00 62.81 64 LYS B O 1
ATOM 1714 N N . ASP B 2 68 ? 40.397 1.669 116.481 1.00 59.02 65 ASP B N 1
ATOM 1715 C CA . ASP B 2 68 ? 40.754 1.641 117.917 1.00 67.97 65 ASP B CA 1
ATOM 1716 C C . ASP B 2 68 ? 41.505 0.364 118.253 1.00 72.10 65 ASP B C 1
ATOM 1717 O O . ASP B 2 68 ? 41.638 -0.527 117.395 1.00 64.93 65 ASP B O 1
ATOM 1722 N N . LYS B 2 69 ? 41.968 0.282 119.499 1.00 74.21 66 LYS B N 1
ATOM 1723 C CA . LYS B 2 69 ? 42.961 -0.706 119.923 1.00 82.51 66 LYS B CA 1
ATOM 1724 C C . LYS B 2 69 ? 42.396 -2.137 120.005 1.00 79.95 66 LYS B C 1
ATOM 1725 O O . LYS B 2 69 ? 43.084 -3.152 119.756 1.00 68.93 66 LYS B O 1
ATOM 1731 N N . SER B 2 70 ? 41.136 -2.239 120.373 1.00 71.73 67 SER B N 1
ATOM 1732 C CA . SER B 2 70 ? 40.600 -3.562 120.624 1.00 74.83 67 SER B CA 1
ATOM 1733 C C . SER B 2 70 ? 40.276 -4.211 119.263 1.00 65.39 67 SER B C 1
ATOM 1734 O O . SER B 2 70 ? 40.604 -5.367 119.009 1.00 56.21 67 SER B O 1
ATOM 1737 N N . ASN B 2 71 ? 39.637 -3.433 118.398 1.00 70.02 68 ASN B N 1
ATOM 1738 C CA . ASN B 2 71 ? 39.376 -3.859 117.044 1.00 68.68 68 ASN B CA 1
ATOM 1739 C C . ASN B 2 71 ? 40.678 -4.048 116.242 1.00 62.40 68 ASN B C 1
ATOM 1740 O O . ASN B 2 71 ? 40.829 -5.050 115.578 1.00 48.55 68 ASN B O 1
ATOM 1745 N N . THR B 2 72 ? 41.636 -3.130 116.332 1.00 58.62 69 THR B N 1
ATOM 1746 C CA . THR B 2 72 ? 42.871 -3.300 115.546 1.00 58.44 69 THR B CA 1
ATOM 1747 C C . THR B 2 72 ? 43.611 -4.557 116.009 1.00 54.88 69 THR B C 1
ATOM 1748 O O . THR B 2 72 ? 44.234 -5.229 115.221 1.00 55.47 69 THR B O 1
ATOM 1752 N N . THR B 2 73 ? 43.524 -4.875 117.287 1.00 65.63 70 THR B N 1
ATOM 1753 C CA . THR B 2 73 ? 44.328 -5.944 117.870 1.00 62.02 70 THR B CA 1
ATOM 1754 C C . THR B 2 73 ? 43.773 -7.292 117.472 1.00 56.85 70 THR B C 1
ATOM 1755 O O . THR B 2 73 ? 44.531 -8.184 117.144 1.00 53.76 70 THR B O 1
ATOM 1759 N N . ARG B 2 74 ? 42.456 -7.410 117.490 1.00 52.57 71 ARG B N 1
ATOM 1760 C CA . ARG B 2 74 ? 41.741 -8.558 116.957 1.00 54.59 71 ARG B CA 1
ATOM 1761 C C . ARG B 2 74 ? 42.138 -8.779 115.485 1.00 61.62 71 ARG B C 1
ATOM 1762 O O . ARG B 2 74 ? 42.673 -9.837 115.147 1.00 61.09 71 ARG B O 1
ATOM 1770 N N . ILE B 2 75 ? 41.886 -7.778 114.624 1.00 57.04 72 ILE B N 1
ATOM 1771 C CA . ILE B 2 75 ? 42.288 -7.847 113.210 1.00 51.01 72 ILE B CA 1
ATOM 1772 C C . ILE B 2 75 ? 43.725 -8.333 113.100 1.00 51.14 72 ILE B C 1
ATOM 1773 O O . ILE B 2 75 ? 44.041 -9.204 112.291 1.00 51.18 72 ILE B O 1
ATOM 1778 N N . LEU B 2 76 ? 44.615 -7.779 113.906 1.00 48.08 73 LEU B N 1
ATOM 1779 C CA . LEU B 2 76 ? 45.995 -8.227 113.821 1.00 52.15 73 LEU B CA 1
ATOM 1780 C C . LEU B 2 76 ? 46.163 -9.708 114.185 1.00 50.98 73 LEU B C 1
ATOM 1781 O O . LEU B 2 76 ? 47.066 -10.363 113.617 1.00 48.76 73 LEU B O 1
ATOM 1786 N N . ASP B 2 77 ? 45.401 -10.207 115.172 1.00 50.00 74 ASP B N 1
ATOM 1787 C CA . ASP B 2 77 ? 45.493 -11.643 115.544 1.00 52.38 74 ASP B CA 1
ATOM 1788 C C . ASP B 2 77 ? 45.136 -12.495 114.330 1.00 44.47 74 ASP B C 1
ATOM 1789 O O . ASP B 2 77 ? 45.842 -13.443 114.014 1.00 42.28 74 ASP B O 1
ATOM 1794 N N . VAL B 2 78 ? 44.058 -12.137 113.645 1.00 40.02 75 VAL B N 1
ATOM 1795 C CA . VAL B 2 78 ? 43.644 -12.878 112.468 1.00 48.42 75 VAL B CA 1
ATOM 1796 C C . VAL B 2 78 ? 44.776 -12.918 111.424 1.00 50.22 75 VAL B C 1
ATOM 1797 O O . VAL B 2 78 ? 45.078 -13.965 110.816 1.00 50.53 75 VAL B O 1
ATOM 1801 N N . MET B 2 79 ? 45.467 -11.797 111.274 1.00 46.20 76 MET B N 1
ATOM 1802 C CA . MET B 2 79 ? 46.491 -11.722 110.260 1.00 45.38 76 MET B CA 1
ATOM 1803 C C . MET B 2 79 ? 47.626 -12.586 110.665 1.00 44.28 76 MET B C 1
ATOM 1804 O O . MET B 2 79 ? 48.362 -13.140 109.835 1.00 43.72 76 MET B O 1
ATOM 1809 N N . LYS B 2 80 ? 47.878 -12.624 111.966 1.00 49.25 77 LYS B N 1
ATOM 1810 C CA . LYS B 2 80 ? 48.971 -13.437 112.468 1.00 48.15 77 LYS B CA 1
ATOM 1811 C C . LYS B 2 80 ? 48.592 -14.903 112.202 1.00 41.77 77 LYS B C 1
ATOM 1812 O O . LYS B 2 80 ? 49.441 -15.735 111.791 1.00 41.05 77 LYS B O 1
ATOM 1818 N N . ASN B 2 81 ? 47.329 -15.201 112.440 1.00 39.25 78 ASN B N 1
ATOM 1819 C CA . ASN B 2 81 ? 46.815 -16.564 112.220 1.00 48.27 78 ASN B CA 1
ATOM 1820 C C . ASN B 2 81 ? 46.865 -16.926 110.750 1.00 49.56 78 ASN B C 1
ATOM 1821 O O . ASN B 2 81 ? 47.106 -18.092 110.425 1.00 48.96 78 ASN B O 1
ATOM 1826 N N . LYS B 2 82 ? 46.604 -15.949 109.857 1.00 43.10 79 LYS B N 1
ATOM 1827 C CA . LYS B 2 82 ? 46.713 -16.242 108.459 1.00 38.48 79 LYS B CA 1
ATOM 1828 C C . LYS B 2 82 ? 48.168 -16.355 108.043 1.00 41.03 79 LYS B C 1
ATOM 1829 O O . LYS B 2 82 ? 48.424 -16.678 106.937 1.00 51.17 79 LYS B O 1
ATOM 1835 N N . GLY B 2 83 ? 49.129 -16.049 108.907 1.00 41.57 80 GLY B N 1
ATOM 1836 C CA . GLY B 2 83 ? 50.566 -16.203 108.548 1.00 41.36 80 GLY B CA 1
ATOM 1837 C C . GLY B 2 83 ? 51.209 -14.973 107.901 1.00 45.56 80 GLY B C 1
ATOM 1838 O O . GLY B 2 83 ? 52.342 -15.038 107.422 1.00 44.57 80 GLY B O 1
ATOM 1839 N N . LEU B 2 84 ? 50.490 -13.846 107.917 1.00 42.77 81 LEU B N 1
ATOM 1840 C CA . LEU B 2 84 ? 50.952 -12.611 107.262 1.00 46.05 81 LEU B CA 1
ATOM 1841 C C . LEU B 2 84 ? 52.001 -11.816 108.062 1.00 44.14 81 LEU B C 1
ATOM 1842 O O . LEU B 2 84 ? 52.906 -11.267 107.506 1.00 52.74 81 LEU B O 1
ATOM 1847 N N . ILE B 2 85 ? 51.835 -11.747 109.368 1.00 53.56 82 ILE B N 1
ATOM 1848 C CA . ILE B 2 85 ? 52.777 -11.057 110.244 1.00 49.82 82 ILE B CA 1
ATOM 1849 C C . ILE B 2 85 ? 53.170 -11.948 111.423 1.00 59.72 82 ILE B C 1
ATOM 1850 O O . ILE B 2 85 ? 52.488 -12.949 111.725 1.00 52.98 82 ILE B O 1
ATOM 1855 N N . VAL B 2 86 ? 54.256 -11.554 112.089 1.00 64.03 83 VAL B N 1
ATOM 1856 C CA . VAL B 2 86 ? 54.611 -12.099 113.409 1.00 64.77 83 VAL B CA 1
ATOM 1857 C C . VAL B 2 86 ? 54.616 -10.964 114.428 1.00 69.28 83 VAL B C 1
ATOM 1858 O O . VAL B 2 86 ? 54.626 -9.770 114.044 1.00 67.26 83 VAL B O 1
ATOM 1862 N N . ARG B 2 87 ? 54.593 -11.356 115.710 1.00 68.98 84 ARG B N 1
ATOM 1863 C CA . ARG B 2 87 ? 54.625 -10.440 116.882 1.00 70.84 84 ARG B CA 1
ATOM 1864 C C . ARG B 2 87 ? 55.892 -10.686 117.711 1.00 70.69 84 ARG B C 1
ATOM 1865 O O . ARG B 2 87 ? 56.184 -11.812 118.052 1.00 64.30 84 ARG B O 1
ATOM 1873 N N . LYS B 2 88 ? 56.682 -9.664 118.015 1.00 83.16 85 LYS B N 1
ATOM 1874 C CA . LYS B 2 88 ? 57.907 -9.890 118.832 1.00 85.39 85 LYS B CA 1
ATOM 1875 C C . LYS B 2 88 ? 57.940 -9.028 120.093 1.00 86.28 85 LYS B C 1
ATOM 1876 O O . LYS B 2 88 ? 57.770 -7.812 120.020 1.00 72.21 85 LYS B O 1
ATOM 1882 N N . VAL B 2 89 ? 58.102 -9.693 121.240 1.00 100.76 86 VAL B N 1
ATOM 1883 C CA . VAL B 2 89 ? 58.778 -9.139 122.426 1.00 100.75 86 VAL B CA 1
ATOM 1884 C C . VAL B 2 89 ? 59.842 -8.107 122.047 1.00 103.11 86 VAL B C 1
ATOM 1885 O O . VAL B 2 89 ? 60.820 -8.439 121.364 1.00 94.70 86 VAL B O 1
ATOM 1889 N N . ASP B 2 90 ? 59.661 -6.872 122.504 1.00 111.83 87 ASP B N 1
ATOM 1890 C CA . ASP B 2 90 ? 60.502 -5.741 122.053 1.00 131.60 87 ASP B CA 1
ATOM 1891 C C . ASP B 2 90 ? 61.993 -5.859 122.454 1.00 155.29 87 ASP B C 1
ATOM 1892 O O . ASP B 2 90 ? 62.318 -6.507 123.457 1.00 181.47 87 ASP B O 1
ATOM 1897 N N . VAL B 2 91 ? 62.883 -5.221 121.675 1.00 156.87 88 VAL B N 1
ATOM 1898 C CA . VAL B 2 91 ? 64.333 -5.198 121.977 1.00 144.07 88 VAL B CA 1
ATOM 1899 C C . VAL B 2 91 ? 64.591 -4.283 123.187 1.00 152.82 88 VAL B C 1
ATOM 1900 O O . VAL B 2 91 ? 65.586 -4.454 123.894 1.00 152.56 88 VAL B O 1
ATOM 1904 N N . LYS B 2 92 ? 63.690 -3.320 123.416 1.00 154.90 89 LYS B N 1
ATOM 1905 C CA . LYS B 2 92 ? 63.699 -2.462 124.618 1.00 142.96 89 LYS B CA 1
ATOM 1906 C C . LYS B 2 92 ? 62.328 -2.486 125.311 1.00 139.92 89 LYS B C 1
ATOM 1907 O O . LYS B 2 92 ? 61.462 -1.677 124.971 1.00 130.38 89 LYS B O 1
ATOM 1913 N N . ASP B 2 93 ? 62.143 -3.414 126.263 1.00 142.94 90 ASP B N 1
ATOM 1914 C CA . ASP B 2 93 ? 60.896 -3.557 127.078 1.00 146.15 90 ASP B CA 1
ATOM 1915 C C . ASP B 2 93 ? 60.344 -5.017 127.076 1.00 140.05 90 ASP B C 1
ATOM 1916 O O . ASP B 2 93 ? 61.021 -5.958 126.624 1.00 126.26 90 ASP B O 1
ATOM 1921 N N . ARG B 2 94 ? 59.146 -5.182 127.655 1.00 136.33 91 ARG B N 1
ATOM 1922 C CA . ARG B 2 94 ? 58.355 -6.428 127.661 1.00 133.43 91 ARG B CA 1
ATOM 1923 C C . ARG B 2 94 ? 56.876 -6.017 127.902 1.00 131.95 91 ARG B C 1
ATOM 1924 O O . ARG B 2 94 ? 56.627 -4.874 128.304 1.00 117.22 91 ARG B O 1
ATOM 1932 N N . ARG B 2 95 ? 55.905 -6.916 127.669 1.00 128.07 92 ARG B N 1
ATOM 1933 C CA . ARG B 2 95 ? 54.456 -6.539 127.623 1.00 121.01 92 ARG B CA 1
ATOM 1934 C C . ARG B 2 95 ? 54.152 -5.600 126.415 1.00 127.81 92 ARG B C 1
ATOM 1935 O O . ARG B 2 95 ? 53.015 -5.165 126.223 1.00 124.98 92 ARG B O 1
ATOM 1943 N N . LYS B 2 96 ? 55.174 -5.350 125.582 1.00 131.59 93 LYS B N 1
ATOM 1944 C CA . LYS B 2 96 ? 55.126 -4.434 124.426 1.00 124.60 93 LYS B CA 1
ATOM 1945 C C . LYS B 2 96 ? 55.772 -5.089 123.188 1.00 109.81 93 LYS B C 1
ATOM 1946 O O . LYS B 2 96 ? 56.972 -5.405 123.193 1.00 90.12 93 LYS B O 1
ATOM 1952 N N . PHE B 2 97 ? 54.974 -5.276 122.133 1.00 94.21 94 PHE B N 1
ATOM 1953 C CA . PHE B 2 97 ? 55.412 -6.024 120.961 1.00 83.89 94 PHE B CA 1
ATOM 1954 C C . PHE B 2 97 ? 55.785 -5.137 119.765 1.00 71.80 94 PHE B C 1
ATOM 1955 O O . PHE B 2 97 ? 55.313 -4.025 119.663 1.00 66.77 94 PHE B O 1
ATOM 1963 N N . GLN B 2 98 ? 56.622 -5.649 118.861 1.00 68.78 95 GLN B N 1
ATOM 1964 C CA . GLN B 2 98 ? 56.736 -5.117 117.472 1.00 75.22 95 GLN B CA 1
ATOM 1965 C C . GLN B 2 98 ? 56.054 -6.049 116.429 1.00 68.86 95 GLN B C 1
ATOM 1966 O O . GLN B 2 98 ? 56.086 -7.283 116.523 1.00 63.59 95 GLN B O 1
ATOM 1972 N N . ILE B 2 99 ? 55.488 -5.458 115.396 1.00 64.03 96 ILE B N 1
ATOM 1973 C CA . ILE B 2 99 ? 54.806 -6.247 114.389 1.00 57.29 96 ILE B CA 1
ATOM 1974 C C . ILE B 2 99 ? 55.622 -6.298 113.155 1.00 55.29 96 ILE B C 1
ATOM 1975 O O . ILE B 2 99 ? 55.926 -5.241 112.597 1.00 54.82 96 ILE B O 1
ATOM 1980 N N . PHE B 2 100 ? 55.955 -7.525 112.740 1.00 52.32 97 PHE B N 1
ATOM 1981 C CA . PHE B 2 100 ? 56.767 -7.787 111.550 1.00 56.65 97 PHE B CA 1
ATOM 1982 C C . PHE B 2 100 ? 56.078 -8.576 110.433 1.00 51.87 97 PHE B C 1
ATOM 1983 O O . PHE B 2 100 ? 55.307 -9.493 110.672 1.00 60.28 97 PHE B O 1
ATOM 1991 N N . LEU B 2 101 ? 56.450 -8.268 109.206 1.00 53.08 98 LEU B N 1
ATOM 1992 C CA . LEU B 2 101 ? 56.024 -9.054 108.070 1.00 52.97 98 LEU B CA 1
ATOM 1993 C C . LEU B 2 101 ? 56.716 -10.388 108.109 1.00 49.68 98 LEU B C 1
ATOM 1994 O O . LEU B 2 101 ? 57.888 -10.459 108.451 1.00 67.07 98 LEU B O 1
ATOM 1999 N N . THR B 2 102 ? 55.976 -11.444 107.776 1.00 52.27 99 THR B N 1
ATOM 2000 C CA . THR B 2 102 ? 56.557 -12.695 107.359 1.00 48.28 99 THR B CA 1
ATOM 2001 C C . THR B 2 102 ? 56.872 -12.521 105.900 1.00 53.01 99 THR B C 1
ATOM 2002 O O . THR B 2 102 ? 56.445 -11.557 105.310 1.00 56.11 99 THR B O 1
ATOM 2006 N N . ASP B 2 103 ? 57.557 -13.498 105.312 1.00 51.00 100 ASP B N 1
ATOM 2007 C CA . ASP B 2 103 ? 57.803 -13.540 103.899 1.00 53.97 100 ASP B CA 1
ATOM 2008 C C . ASP B 2 103 ? 56.551 -13.558 103.059 1.00 54.88 100 ASP B C 1
ATOM 2009 O O . ASP B 2 103 ? 56.524 -13.007 101.934 1.00 50.56 100 ASP B O 1
ATOM 2014 N N . LEU B 2 104 ? 55.528 -14.242 103.572 1.00 49.16 101 LEU B N 1
ATOM 2015 C CA . LEU B 2 104 ? 54.284 -14.310 102.882 1.00 42.71 101 LEU B CA 1
ATOM 2016 C C . LEU B 2 104 ? 53.706 -12.866 102.811 1.00 43.50 101 LEU B C 1
ATOM 2017 O O . LEU B 2 104 ? 53.277 -12.389 101.762 1.00 47.42 101 LEU B O 1
ATOM 2022 N N . GLY B 2 105 ? 53.745 -12.184 103.956 1.00 38.11 102 GLY B N 1
ATOM 2023 C CA . GLY B 2 105 ? 53.317 -10.768 104.093 1.00 45.87 102 GLY B CA 1
ATOM 2024 C C . GLY B 2 105 ? 53.990 -9.817 103.087 1.00 44.73 102 GLY B C 1
ATOM 2025 O O . GLY B 2 105 ? 53.288 -9.006 102.490 1.00 39.64 102 GLY B O 1
ATOM 2026 N N . ARG B 2 106 ? 55.315 -9.961 102.873 1.00 40.75 103 ARG B N 1
ATOM 2027 C CA . ARG B 2 106 ? 56.069 -9.185 101.868 1.00 47.21 103 ARG B CA 1
ATOM 2028 C C . ARG B 2 106 ? 55.666 -9.606 100.467 1.00 51.11 103 ARG B C 1
ATOM 2029 O O . ARG B 2 106 ? 55.519 -8.777 99.598 1.00 48.05 103 ARG B O 1
ATOM 2037 N N . GLU B 2 107 ? 55.502 -10.904 100.235 1.00 47.05 104 GLU B N 1
ATOM 2038 C CA . GLU B 2 107 ? 55.242 -11.373 98.878 1.00 48.34 104 GLU B CA 1
ATOM 2039 C C . GLU B 2 107 ? 53.998 -10.769 98.326 1.00 39.33 104 GLU B C 1
ATOM 2040 O O . GLU B 2 107 ? 53.802 -10.792 97.120 1.00 49.10 104 GLU B O 1
ATOM 2046 N N . LEU B 2 108 ? 53.104 -10.307 99.184 1.00 36.36 105 LEU B N 1
ATOM 2047 C CA . LEU B 2 108 ? 51.743 -10.032 98.726 1.00 36.03 105 LEU B CA 1
ATOM 2048 C C . LEU B 2 108 ? 51.533 -8.545 98.350 1.00 34.87 105 LEU B C 1
ATOM 2049 O O . LEU B 2 108 ? 50.431 -8.162 97.854 1.00 43.25 105 LEU B O 1
ATOM 2054 N N . GLU B 2 109 ? 52.582 -7.730 98.500 1.00 37.54 106 GLU B N 1
ATOM 2055 C CA . GLU B 2 109 ? 52.535 -6.283 98.116 1.00 39.10 106 GLU B CA 1
ATOM 2056 C C . GLU B 2 109 ? 52.105 -6.070 96.712 1.00 34.01 106 GLU B C 1
ATOM 2057 O O . GLU B 2 109 ? 51.101 -5.428 96.462 1.00 43.22 106 GLU B O 1
ATOM 2063 N N . GLU B 2 110 ? 52.850 -6.643 95.799 1.00 40.36 107 GLU B N 1
ATOM 2064 C CA . GLU B 2 110 ? 52.572 -6.533 94.360 1.00 38.10 107 GLU B CA 1
ATOM 2065 C C . GLU B 2 110 ? 51.220 -7.054 93.999 1.00 34.49 107 GLU B C 1
ATOM 2066 O O . GLU B 2 110 ? 50.389 -6.318 93.415 1.00 37.89 107 GLU B O 1
ATOM 2072 N N . PRO B 2 111 ? 50.949 -8.334 94.297 1.00 34.95 108 PRO B N 1
ATOM 2073 C CA . PRO B 2 111 ? 49.650 -8.773 93.893 1.00 36.56 108 PRO B CA 1
ATOM 2074 C C . PRO B 2 111 ? 48.454 -8.056 94.531 1.00 32.08 108 PRO B C 1
ATOM 2075 O O . PRO B 2 111 ? 47.477 -7.866 93.867 1.00 35.57 108 PRO B O 1
ATOM 2079 N N . LEU B 2 112 ? 48.476 -7.765 95.820 1.00 34.40 109 LEU B N 1
ATOM 2080 C CA . LEU B 2 112 ? 47.312 -7.124 96.424 1.00 33.51 109 LEU B CA 1
ATOM 2081 C C . LEU B 2 112 ? 47.189 -5.659 95.927 1.00 31.60 109 LEU B C 1
ATOM 2082 O O . LEU B 2 112 ? 46.099 -5.187 95.657 1.00 32.68 109 LEU B O 1
ATOM 2087 N N . ASN B 2 113 ? 48.295 -4.927 95.846 1.00 31.66 110 ASN B N 1
ATOM 2088 C CA . ASN B 2 113 ? 48.230 -3.552 95.304 1.00 32.40 110 ASN B CA 1
ATOM 2089 C C . ASN B 2 113 ? 47.781 -3.525 93.880 1.00 36.05 110 ASN B C 1
ATOM 2090 O O . ASN B 2 113 ? 47.092 -2.581 93.479 1.00 41.27 110 ASN B O 1
ATOM 2095 N N . GLU B 2 114 ? 48.060 -4.574 93.115 1.00 37.92 111 GLU B N 1
ATOM 2096 C CA . GLU B 2 114 ? 47.600 -4.579 91.747 1.00 40.79 111 GLU B CA 1
ATOM 2097 C C . GLU B 2 114 ? 46.105 -4.770 91.724 1.00 39.53 111 GLU B C 1
ATOM 2098 O O . GLU B 2 114 ? 45.365 -4.132 90.945 1.00 39.32 111 GLU B O 1
ATOM 2104 N N . ILE B 2 115 ? 45.622 -5.668 92.561 1.00 32.00 112 ILE B N 1
ATOM 2105 C CA . ILE B 2 115 ? 44.178 -5.921 92.534 1.00 30.61 112 ILE B CA 1
ATOM 2106 C C . ILE B 2 115 ? 43.471 -4.667 93.021 1.00 31.26 112 ILE B C 1
ATOM 2107 O O . ILE B 2 115 ? 42.445 -4.269 92.496 1.00 34.99 112 ILE B O 1
ATOM 2112 N N . ALA B 2 116 ? 43.995 -4.060 94.072 1.00 31.98 113 ALA B N 1
ATOM 2113 C CA . ALA B 2 116 ? 43.340 -2.834 94.580 1.00 35.77 113 ALA B CA 1
ATOM 2114 C C . ALA B 2 116 ? 43.345 -1.671 93.524 1.00 34.07 113 ALA B C 1
ATOM 2115 O O . ALA B 2 116 ? 42.317 -1.015 93.353 1.00 33.77 113 ALA B O 1
ATOM 2117 N N . SER B 2 117 ? 44.460 -1.460 92.819 1.00 33.58 114 SER B N 1
ATOM 2118 C CA . SER B 2 117 ? 44.498 -0.508 91.651 1.00 40.57 114 SER B CA 1
ATOM 2119 C C . SER B 2 117 ? 43.413 -0.720 90.665 1.00 40.90 114 SER B C 1
ATOM 2120 O O . SER B 2 117 ? 42.833 0.234 90.113 1.00 42.04 114 SER B O 1
ATOM 2123 N N . ILE B 2 118 ? 43.198 -1.987 90.348 1.00 41.40 115 ILE B N 1
ATOM 2124 C CA . ILE B 2 118 ? 42.198 -2.293 89.327 1.00 37.34 115 ILE B CA 1
ATOM 2125 C C . ILE B 2 118 ? 40.881 -1.910 89.891 1.00 36.56 115 ILE B C 1
ATOM 2126 O O . ILE B 2 118 ? 40.044 -1.344 89.215 1.00 38.19 115 ILE B O 1
ATOM 2131 N N . TYR B 2 119 ? 40.667 -2.272 91.160 1.00 38.31 116 TYR B N 1
ATOM 2132 C CA . TYR B 2 119 ? 39.412 -1.977 91.796 1.00 34.43 116 TYR B CA 1
ATOM 2133 C C . TYR B 2 119 ? 39.287 -0.405 91.890 1.00 31.59 116 TYR B C 1
ATOM 2134 O O . TYR B 2 119 ? 38.257 0.150 91.649 1.00 35.52 116 TYR B O 1
ATOM 2143 N N . ALA B 2 120 ? 40.335 0.279 92.275 1.00 29.18 117 ALA B N 1
ATOM 2144 C CA . ALA B 2 120 ? 40.228 1.757 92.431 1.00 35.55 117 ALA B CA 1
ATOM 2145 C C . ALA B 2 120 ? 39.839 2.475 91.058 1.00 38.48 117 ALA B C 1
ATOM 2146 O O . ALA B 2 120 ? 38.906 3.330 90.964 1.00 34.69 117 ALA B O 1
ATOM 2148 N N . THR B 2 121 ? 40.417 1.996 89.954 1.00 38.52 118 THR B N 1
ATOM 2149 C CA . THR B 2 121 ? 40.257 2.718 88.698 1.00 38.10 118 THR B CA 1
ATOM 2150 C C . THR B 2 121 ? 38.902 2.548 88.249 1.00 34.05 118 THR B C 1
ATOM 2151 O O . THR B 2 121 ? 38.295 3.471 87.716 1.00 33.18 118 THR B O 1
ATOM 2155 N N . GLU B 2 122 ? 38.351 1.386 88.464 1.00 32.70 119 GLU B N 1
ATOM 2156 C CA . GLU B 2 122 ? 36.986 1.203 87.984 1.00 36.59 119 GLU B CA 1
ATOM 2157 C C . GLU B 2 122 ? 36.009 1.917 88.893 1.00 35.63 119 GLU B C 1
ATOM 2158 O O . GLU B 2 122 ? 35.071 2.526 88.443 1.00 36.88 119 GLU B O 1
ATOM 2164 N N . THR B 2 123 ? 36.231 1.842 90.187 1.00 32.03 120 THR B N 1
ATOM 2165 C CA . THR B 2 123 ? 35.267 2.384 91.132 1.00 33.48 120 THR B CA 1
ATOM 2166 C C . THR B 2 123 ? 35.166 3.903 91.006 1.00 33.68 120 THR B C 1
ATOM 2167 O O . THR B 2 123 ? 34.131 4.440 91.223 1.00 37.05 120 THR B O 1
ATOM 2171 N N . PHE B 2 124 ? 36.271 4.564 90.691 1.00 35.37 121 PHE B N 1
ATOM 2172 C CA . PHE B 2 124 ? 36.331 6.040 90.551 1.00 37.42 121 PHE B CA 1
ATOM 2173 C C . PHE B 2 124 ? 36.333 6.584 89.103 1.00 39.08 121 PHE B C 1
ATOM 2174 O O . PHE B 2 124 ? 36.630 7.762 88.840 1.00 33.57 121 PHE B O 1
ATOM 2182 N N . LYS B 2 125 ? 35.943 5.744 88.163 1.00 39.78 122 LYS B N 1
ATOM 2183 C CA . LYS B 2 125 ? 36.046 6.122 86.727 1.00 43.77 122 LYS B CA 1
ATOM 2184 C C . LYS B 2 125 ? 35.182 7.306 86.401 1.00 42.02 122 LYS B C 1
ATOM 2185 O O . LYS B 2 125 ? 35.585 8.089 85.592 1.00 37.38 122 LYS B O 1
ATOM 2191 N N . SER B 2 126 ? 34.027 7.436 87.056 1.00 38.11 123 SER B N 1
ATOM 2192 C CA . SER B 2 126 ? 33.124 8.568 86.831 1.00 40.83 123 SER B CA 1
ATOM 2193 C C . SER B 2 126 ? 33.469 9.881 87.548 1.00 40.72 123 SER B C 1
ATOM 2194 O O . SER B 2 126 ? 32.701 10.820 87.426 1.00 42.22 123 SER B O 1
ATOM 2197 N N . ILE B 2 127 ? 34.576 9.911 88.292 1.00 38.67 124 ILE B N 1
ATOM 2198 C CA . ILE B 2 127 ? 34.994 11.037 89.144 1.00 35.50 124 ILE B CA 1
ATOM 2199 C C . ILE B 2 127 ? 36.229 11.631 88.472 1.00 41.12 124 ILE B C 1
ATOM 2200 O O . ILE B 2 127 ? 37.091 10.878 88.026 1.00 35.42 124 ILE B O 1
ATOM 2205 N N . SER B 2 128 ? 36.394 12.960 88.494 1.00 40.38 125 SER B N 1
ATOM 2206 C CA . SER B 2 128 ? 37.529 13.581 87.869 1.00 37.69 125 SER B CA 1
ATOM 2207 C C . SER B 2 128 ? 38.565 13.796 88.885 1.00 34.58 125 SER B C 1
ATOM 2208 O O . SER B 2 128 ? 38.283 14.013 90.027 1.00 38.63 125 SER B O 1
ATOM 2211 N N . ASP B 2 129 ? 39.798 13.849 88.436 1.00 33.86 126 ASP B N 1
ATOM 2212 C CA . ASP B 2 129 ? 40.892 14.011 89.303 1.00 37.35 126 ASP B CA 1
ATOM 2213 C C . ASP B 2 129 ? 40.712 15.185 90.299 1.00 38.51 126 ASP B C 1
ATOM 2214 O O . ASP B 2 129 ? 41.147 15.144 91.483 1.00 37.06 126 ASP B O 1
ATOM 2219 N N . GLU B 2 130 ? 40.125 16.263 89.802 1.00 35.73 127 GLU B N 1
ATOM 2220 C CA . GLU B 2 130 ? 40.091 17.505 90.541 1.00 40.59 127 GLU B CA 1
ATOM 2221 C C . GLU B 2 130 ? 39.008 17.449 91.597 1.00 43.51 127 GLU B C 1
ATOM 2222 O O . GLU B 2 130 ? 39.028 18.273 92.513 1.00 38.96 127 GLU B O 1
ATOM 2228 N N . GLU B 2 131 ? 38.022 16.530 91.438 1.00 37.12 128 GLU B N 1
ATOM 2229 C CA . GLU B 2 131 ? 37.002 16.332 92.466 1.00 37.12 128 GLU B CA 1
ATOM 2230 C C . GLU B 2 131 ? 37.575 15.659 93.701 1.00 38.72 128 GLU B C 1
ATOM 2231 O O . GLU B 2 131 ? 37.099 15.864 94.799 1.00 46.13 128 GLU B O 1
ATOM 2237 N N . LEU B 2 132 ? 38.670 14.942 93.557 1.00 39.52 129 LEU B N 1
ATOM 2238 C CA . LEU B 2 132 ? 39.190 14.264 94.712 1.00 40.62 129 LEU B CA 1
ATOM 2239 C C . LEU B 2 132 ? 39.479 15.133 95.919 1.00 41.84 129 LEU B C 1
ATOM 2240 O O . LEU B 2 132 ? 39.038 14.803 96.944 1.00 38.61 129 LEU B O 1
ATOM 2245 N N . PRO B 2 133 ? 40.161 16.284 95.779 1.00 46.58 130 PRO B N 1
ATOM 2246 C CA . PRO B 2 133 ? 40.461 17.094 96.966 1.00 44.55 130 PRO B CA 1
ATOM 2247 C C . PRO B 2 133 ? 39.230 17.858 97.487 1.00 38.29 130 PRO B C 1
ATOM 2248 O O . PRO B 2 133 ? 39.157 18.216 98.646 1.00 42.95 130 PRO B O 1
ATOM 2252 N N . LEU B 2 134 ? 38.250 18.052 96.648 1.00 35.57 131 LEU B N 1
ATOM 2253 C CA . LEU B 2 134 ? 37.015 18.709 97.079 1.00 43.11 131 LEU B CA 1
ATOM 2254 C C . LEU B 2 134 ? 36.254 17.711 97.987 1.00 41.92 131 LEU B C 1
ATOM 2255 O O . LEU B 2 134 ? 35.892 18.041 99.141 1.00 42.39 131 LEU B O 1
ATOM 2260 N N . PHE B 2 135 ? 36.121 16.478 97.480 1.00 35.87 132 PHE B N 1
ATOM 2261 C CA . PHE B 2 135 ? 35.443 15.368 98.173 1.00 34.80 132 PHE B CA 1
ATOM 2262 C C . PHE B 2 135 ? 36.086 15.180 99.519 1.00 35.70 132 PHE B C 1
ATOM 2263 O O . PHE B 2 135 ? 35.461 15.187 100.548 1.00 35.83 132 PHE B O 1
ATOM 2271 N N . THR B 2 136 ? 37.400 15.180 99.492 1.00 31.04 133 THR B N 1
ATOM 2272 C CA . THR B 2 136 ? 38.185 14.933 100.642 1.00 33.95 133 THR B CA 1
ATOM 2273 C C . THR B 2 136 ? 38.107 16.012 101.760 1.00 35.04 133 THR B C 1
ATOM 2274 O O . THR B 2 136 ? 38.195 15.731 102.971 1.00 31.91 133 THR B O 1
ATOM 2278 N N . ASP B 2 137 ? 38.028 17.235 101.314 1.00 36.16 134 ASP B N 1
ATOM 2279 C CA . ASP B 2 137 ? 38.011 18.374 102.186 1.00 38.18 134 ASP B CA 1
ATOM 2280 C C . ASP B 2 137 ? 36.602 18.462 102.765 1.00 34.17 134 ASP B C 1
ATOM 2281 O O . ASP B 2 137 ? 36.473 18.763 103.912 1.00 34.70 134 ASP B O 1
ATOM 2286 N N . ILE B 2 138 ? 35.553 18.123 102.008 1.00 33.86 135 ILE B N 1
ATOM 2287 C CA . ILE B 2 138 ? 34.238 17.959 102.626 1.00 32.35 135 ILE B CA 1
ATOM 2288 C C . ILE B 2 138 ? 34.246 16.869 103.719 1.00 37.24 135 ILE B C 1
ATOM 2289 O O . ILE B 2 138 ? 33.789 17.111 104.836 1.00 36.03 135 ILE B O 1
ATOM 2294 N N . LEU B 2 139 ? 34.793 15.686 103.430 1.00 34.11 136 LEU B N 1
ATOM 2295 C CA . LEU B 2 139 ? 34.790 14.599 104.376 1.00 28.07 136 LEU B CA 1
ATOM 2296 C C . LEU B 2 139 ? 35.488 15.032 105.587 1.00 32.27 136 LEU B C 1
ATOM 2297 O O . LEU B 2 139 ? 35.068 14.749 106.730 1.00 34.92 136 LEU B O 1
ATOM 2302 N N . ASP B 2 140 ? 36.596 15.720 105.383 1.00 40.59 137 ASP B N 1
ATOM 2303 C CA . ASP B 2 140 ? 37.382 16.214 106.541 1.00 38.27 137 ASP B CA 1
ATOM 2304 C C . ASP B 2 140 ? 36.619 17.122 107.520 1.00 41.70 137 ASP B C 1
ATOM 2305 O O . ASP B 2 140 ? 36.877 17.104 108.682 1.00 41.72 137 ASP B O 1
ATOM 2310 N N . ARG B 2 141 ? 35.686 17.907 107.011 1.00 36.24 138 ARG B N 1
ATOM 2311 C CA . ARG B 2 141 ? 34.988 18.872 107.790 1.00 40.69 138 ARG B CA 1
ATOM 2312 C C . ARG B 2 141 ? 33.642 18.326 108.312 1.00 40.63 138 ARG B C 1
ATOM 2313 O O . ARG B 2 141 ? 32.953 19.029 109.012 1.00 42.54 138 ARG B O 1
ATOM 2321 N N . ILE B 2 142 ? 33.253 17.132 107.902 1.00 38.47 139 ILE B N 1
ATOM 2322 C CA . ILE B 2 142 ? 32.098 16.456 108.475 1.00 38.75 139 ILE B CA 1
ATOM 2323 C C . ILE B 2 142 ? 32.438 15.995 109.926 1.00 43.17 139 ILE B C 1
ATOM 2324 O O . ILE B 2 142 ? 33.466 15.336 110.167 1.00 40.83 139 ILE B O 1
ATOM 2329 N N . GLY B 2 143 ? 31.645 16.427 110.910 1.00 41.64 140 GLY B N 1
ATOM 2330 C CA . GLY B 2 143 ? 31.780 15.937 112.343 1.00 42.43 140 GLY B CA 1
ATOM 2331 C C . GLY B 2 143 ? 32.881 16.397 113.285 1.00 44.16 140 GLY B C 1
ATOM 2332 O O . GLY B 2 143 ? 33.537 17.408 113.025 1.00 56.63 140 GLY B O 1
ATOM 2333 N N . LYS C 2 5 ? 45.832 29.274 149.508 1.00 119.30 2 LYS C N 1
ATOM 2334 C CA . LYS C 2 5 ? 46.088 28.794 148.115 1.00 99.79 2 LYS C CA 1
ATOM 2335 C C . LYS C 2 5 ? 46.733 29.974 147.431 1.00 83.67 2 LYS C C 1
ATOM 2336 O O . LYS C 2 5 ? 46.197 31.066 147.484 1.00 80.97 2 LYS C O 1
ATOM 2342 N N . ASP C 2 6 ? 47.901 29.810 146.835 1.00 76.03 3 ASP C N 1
ATOM 2343 C CA . ASP C 2 6 ? 48.564 30.999 146.317 1.00 73.19 3 ASP C CA 1
ATOM 2344 C C . ASP C 2 6 ? 47.757 31.580 145.111 1.00 64.11 3 ASP C C 1
ATOM 2345 O O . ASP C 2 6 ? 46.878 30.939 144.503 1.00 52.51 3 ASP C O 1
ATOM 2350 N N . PHE C 2 7 ? 48.093 32.811 144.790 1.00 50.23 4 PHE C N 1
ATOM 2351 C CA . PHE C 2 7 ? 47.401 33.563 143.813 1.00 51.92 4 PHE C CA 1
ATOM 2352 C C . PHE C 2 7 ? 47.330 32.826 142.504 1.00 47.24 4 PHE C C 1
ATOM 2353 O O . PHE C 2 7 ? 46.280 32.765 141.906 1.00 54.08 4 PHE C O 1
ATOM 2361 N N . GLU C 2 8 ? 48.390 32.180 142.111 1.00 50.48 5 GLU C N 1
ATOM 2362 C CA . GLU C 2 8 ? 48.434 31.588 140.787 1.00 52.20 5 GLU C CA 1
ATOM 2363 C C . GLU C 2 8 ? 47.445 30.491 140.588 1.00 50.74 5 GLU C C 1
ATOM 2364 O O . GLU C 2 8 ? 46.894 30.404 139.507 1.00 47.12 5 GLU C O 1
ATOM 2370 N N . LYS C 2 9 ? 47.149 29.706 141.621 1.00 52.95 6 LYS C N 1
ATOM 2371 C CA . LYS C 2 9 ? 46.134 28.662 141.499 1.00 52.23 6 LYS C CA 1
ATOM 2372 C C . LYS C 2 9 ? 44.727 29.258 141.410 1.00 47.66 6 LYS C C 1
ATOM 2373 O O . LYS C 2 9 ? 43.919 28.779 140.625 1.00 46.54 6 LYS C O 1
ATOM 2379 N N . LEU C 2 10 ? 44.467 30.314 142.183 1.00 44.55 7 LEU C N 1
ATOM 2380 C CA . LEU C 2 10 ? 43.152 30.916 142.257 1.00 43.50 7 LEU C CA 1
ATOM 2381 C C . LEU C 2 10 ? 42.932 31.648 140.957 1.00 47.05 7 LEU C C 1
ATOM 2382 O O . LEU C 2 10 ? 41.821 31.653 140.431 1.00 41.81 7 LEU C O 1
ATOM 2387 N N . TYR C 2 11 ? 44.005 32.212 140.386 1.00 44.49 8 TYR C N 1
ATOM 2388 C CA . TYR C 2 11 ? 43.861 32.932 139.125 1.00 41.61 8 TYR C CA 1
ATOM 2389 C C . TYR C 2 11 ? 43.563 31.899 138.001 1.00 41.08 8 TYR C C 1
ATOM 2390 O O . TYR C 2 11 ? 42.686 32.126 137.179 1.00 38.88 8 TYR C O 1
ATOM 2399 N N . GLU C 2 12 ? 44.254 30.775 137.989 1.00 47.60 9 GLU C N 1
ATOM 2400 C CA . GLU C 2 12 ? 43.988 29.736 137.004 1.00 54.55 9 GLU C CA 1
ATOM 2401 C C . GLU C 2 12 ? 42.563 29.141 137.190 1.00 57.90 9 GLU C C 1
ATOM 2402 O O . GLU C 2 12 ? 41.917 28.851 136.228 1.00 50.08 9 GLU C O 1
ATOM 2408 N N . ALA C 2 13 ? 42.073 29.025 138.418 1.00 54.45 10 ALA C N 1
ATOM 2409 C CA . ALA C 2 13 ? 40.761 28.523 138.674 1.00 50.76 10 ALA C CA 1
ATOM 2410 C C . ALA C 2 13 ? 39.654 29.479 138.214 1.00 51.34 10 ALA C C 1
ATOM 2411 O O . ALA C 2 13 ? 38.683 29.070 137.615 1.00 48.87 10 ALA C O 1
ATOM 2413 N N . THR C 2 14 ? 39.815 30.742 138.531 1.00 47.47 11 THR C N 1
ATOM 2414 C CA . THR C 2 14 ? 38.930 31.803 138.102 1.00 43.40 11 THR C CA 1
ATOM 2415 C C . THR C 2 14 ? 38.871 31.983 136.566 1.00 46.37 11 THR C C 1
ATOM 2416 O O . THR C 2 14 ? 37.794 32.065 135.955 1.00 44.71 11 THR C O 1
ATOM 2420 N N . THR C 2 15 ? 40.021 31.977 135.944 1.00 41.17 12 THR C N 1
ATOM 2421 C CA . THR C 2 15 ? 40.125 31.892 134.518 1.00 43.68 12 THR C CA 1
ATOM 2422 C C . THR C 2 15 ? 39.403 30.681 133.922 1.00 45.06 12 THR C C 1
ATOM 2423 O O . THR C 2 15 ? 38.739 30.820 132.874 1.00 36.84 12 THR C O 1
ATOM 2427 N N . LYS C 2 16 ? 39.510 29.496 134.540 1.00 42.60 13 LYS C N 1
ATOM 2428 C CA . LYS C 2 16 ? 38.840 28.362 133.966 1.00 45.38 13 LYS C CA 1
ATOM 2429 C C . LYS C 2 16 ? 37.326 28.613 134.102 1.00 40.20 13 LYS C C 1
ATOM 2430 O O . LYS C 2 16 ? 36.546 28.250 133.250 1.00 47.63 13 LYS C O 1
ATOM 2436 N N . LEU C 2 17 ? 36.937 29.172 135.217 1.00 38.39 14 LEU C N 1
ATOM 2437 C CA . LEU C 2 17 ? 35.551 29.341 135.504 1.00 43.41 14 LEU C CA 1
ATOM 2438 C C . LEU C 2 17 ? 34.962 30.228 134.419 1.00 42.16 14 LEU C C 1
ATOM 2439 O O . LEU C 2 17 ? 33.989 29.869 133.800 1.00 43.72 14 LEU C O 1
ATOM 2444 N N . VAL C 2 18 ? 35.592 31.364 134.182 1.00 46.21 15 VAL C N 1
ATOM 2445 C CA . VAL C 2 18 ? 35.077 32.381 133.308 1.00 40.29 15 VAL C CA 1
ATOM 2446 C C . VAL C 2 18 ? 35.062 31.857 131.870 1.00 43.61 15 VAL C C 1
ATOM 2447 O O . VAL C 2 18 ? 34.009 31.960 131.195 1.00 40.53 15 VAL C O 1
ATOM 2451 N N . SER C 2 19 ? 36.133 31.202 131.444 1.00 35.57 16 SER C N 1
ATOM 2452 C CA . SER C 2 19 ? 36.236 30.754 130.063 1.00 40.16 16 SER C CA 1
ATOM 2453 C C . SER C 2 19 ? 35.206 29.693 129.816 1.00 35.46 16 SER C C 1
ATOM 2454 O O . SER C 2 19 ? 34.662 29.640 128.728 1.00 35.06 16 SER C O 1
ATOM 2457 N N . THR C 2 20 ? 35.099 28.763 130.732 1.00 29.93 17 THR C N 1
ATOM 2458 C CA . THR C 2 20 ? 34.131 27.685 130.562 1.00 37.16 17 THR C CA 1
ATOM 2459 C C . THR C 2 20 ? 32.690 28.217 130.435 1.00 31.24 17 THR C C 1
ATOM 2460 O O . THR C 2 20 ? 31.902 27.823 129.621 1.00 35.15 17 THR C O 1
ATOM 2464 N N . SER C 2 21 ? 32.405 29.151 131.270 1.00 31.54 18 SER C N 1
ATOM 2465 C CA . SER C 2 21 ? 31.121 29.793 131.277 1.00 39.74 18 SER C CA 1
ATOM 2466 C C . SER C 2 21 ? 30.828 30.545 129.950 1.00 36.53 18 SER C C 1
ATOM 2467 O O . SER C 2 21 ? 29.748 30.441 129.426 1.00 42.08 18 SER C O 1
ATOM 2470 N N . LEU C 2 22 ? 31.808 31.201 129.366 1.00 37.36 19 LEU C N 1
ATOM 2471 C CA . LEU C 2 22 ? 31.587 31.879 128.097 1.00 38.79 19 LEU C CA 1
ATOM 2472 C C . LEU C 2 22 ? 31.497 30.877 127.006 1.00 38.77 19 LEU C C 1
ATOM 2473 O O . LEU C 2 22 ? 30.680 31.021 126.130 1.00 41.22 19 LEU C O 1
ATOM 2478 N N . LYS C 2 23 ? 32.299 29.823 127.069 1.00 34.62 20 LYS C N 1
ATOM 2479 C CA . LYS C 2 23 ? 32.178 28.811 126.083 1.00 35.53 20 LYS C CA 1
ATOM 2480 C C . LYS C 2 23 ? 30.844 28.050 126.140 1.00 33.09 20 LYS C C 1
ATOM 2481 O O . LYS C 2 23 ? 30.303 27.600 125.120 1.00 34.94 20 LYS C O 1
ATOM 2487 N N . VAL C 2 24 ? 30.319 27.830 127.307 1.00 37.23 21 VAL C N 1
ATOM 2488 C CA . VAL C 2 24 ? 29.014 27.150 127.371 1.00 39.84 21 VAL C CA 1
ATOM 2489 C C . VAL C 2 24 ? 27.918 28.066 126.810 1.00 35.92 21 VAL C C 1
ATOM 2490 O O . VAL C 2 24 ? 27.119 27.617 126.048 1.00 33.58 21 VAL C O 1
ATOM 2494 N N . LYS C 2 25 ? 27.953 29.351 127.120 1.00 36.92 22 LYS C N 1
ATOM 2495 C CA . LYS C 2 25 ? 26.928 30.238 126.584 1.00 39.34 22 LYS C CA 1
ATOM 2496 C C . LYS C 2 25 ? 27.076 30.296 125.094 1.00 37.30 22 LYS C C 1
ATOM 2497 O O . LYS C 2 25 ? 26.104 30.165 124.358 1.00 33.63 22 LYS C O 1
ATOM 2503 N N . ASP C 2 26 ? 28.269 30.546 124.622 1.00 33.23 23 ASP C N 1
ATOM 2504 C CA . ASP C 2 26 ? 28.451 30.661 123.179 1.00 33.73 23 ASP C CA 1
ATOM 2505 C C . ASP C 2 26 ? 28.105 29.390 122.383 1.00 36.62 23 ASP C C 1
ATOM 2506 O O . ASP C 2 26 ? 27.541 29.452 121.278 1.00 36.43 23 ASP C O 1
ATOM 2511 N N . ASP C 2 27 ? 28.478 28.220 122.868 1.00 34.17 24 ASP C N 1
ATOM 2512 C CA . ASP C 2 27 ? 28.139 27.052 122.091 1.00 31.89 24 ASP C CA 1
ATOM 2513 C C . ASP C 2 27 ? 26.592 26.879 122.060 1.00 33.79 24 ASP C C 1
ATOM 2514 O O . ASP C 2 27 ? 26.052 26.443 121.063 1.00 30.56 24 ASP C O 1
ATOM 2519 N N . LEU C 2 28 ? 25.904 27.158 123.166 1.00 32.97 25 LEU C N 1
ATOM 2520 C CA . LEU C 2 28 ? 24.503 26.948 123.201 1.00 34.46 25 LEU C CA 1
ATOM 2521 C C . LEU C 2 28 ? 23.843 27.914 122.225 1.00 31.83 25 LEU C C 1
ATOM 2522 O O . LEU C 2 28 ? 22.972 27.527 121.463 1.00 32.05 25 LEU C O 1
ATOM 2527 N N . LYS C 2 29 ? 24.375 29.091 122.130 1.00 30.73 26 LYS C N 1
ATOM 2528 C CA . LYS C 2 29 ? 23.821 30.076 121.238 1.00 38.70 26 LYS C CA 1
ATOM 2529 C C . LYS C 2 29 ? 23.905 29.627 119.807 1.00 40.78 26 LYS C C 1
ATOM 2530 O O . LYS C 2 29 ? 22.934 29.765 119.049 1.00 39.39 26 LYS C O 1
ATOM 2536 N N . LYS C 2 30 ? 25.067 29.122 119.440 1.00 36.43 27 LYS C N 1
ATOM 2537 C CA . LYS C 2 30 ? 25.352 28.708 118.066 1.00 38.80 27 LYS C CA 1
ATOM 2538 C C . LYS C 2 30 ? 24.542 27.502 117.697 1.00 36.89 27 LYS C C 1
ATOM 2539 O O . LYS C 2 30 ? 24.108 27.404 116.576 1.00 37.42 27 LYS C O 1
ATOM 2545 N N . MET C 2 31 ? 24.305 26.601 118.639 1.00 35.05 28 MET C N 1
ATOM 2546 C CA . MET C 2 31 ? 23.362 25.516 118.398 1.00 36.77 28 MET C CA 1
ATOM 2547 C C . MET C 2 31 ? 21.913 25.957 118.166 1.00 37.31 28 MET C C 1
ATOM 2548 O O . MET C 2 31 ? 21.215 25.347 117.380 1.00 33.95 28 MET C O 1
ATOM 2553 N N . PHE C 2 32 ? 21.429 26.923 118.941 1.00 35.44 29 PHE C N 1
ATOM 2554 C CA . PHE C 2 32 ? 20.066 27.430 118.704 1.00 36.02 29 PHE C CA 1
ATOM 2555 C C . PHE C 2 32 ? 20.057 27.964 117.269 1.00 36.15 29 PHE C C 1
ATOM 2556 O O . PHE C 2 32 ? 19.216 27.577 116.512 1.00 34.48 29 PHE C O 1
ATOM 2564 N N . LYS C 2 33 ? 21.042 28.789 116.903 1.00 35.79 30 LYS C N 1
ATOM 2565 C CA . LYS C 2 33 ? 21.005 29.477 115.619 1.00 38.83 30 LYS C CA 1
ATOM 2566 C C . LYS C 2 33 ? 21.080 28.462 114.491 1.00 42.36 30 LYS C C 1
ATOM 2567 O O . LYS C 2 33 ? 20.355 28.560 113.495 1.00 41.55 30 LYS C O 1
ATOM 2573 N N . GLN C 2 34 ? 21.939 27.461 114.662 1.00 39.14 31 GLN C N 1
ATOM 2574 C CA . GLN C 2 34 ? 22.157 26.462 113.605 1.00 40.49 31 GLN C CA 1
ATOM 2575 C C . GLN C 2 34 ? 20.940 25.602 113.429 1.00 43.30 31 GLN C C 1
ATOM 2576 O O . GLN C 2 34 ? 20.783 24.993 112.398 1.00 42.59 31 GLN C O 1
ATOM 2582 N N . ASN C 2 35 ? 20.104 25.481 114.457 1.00 40.04 32 ASN C N 1
ATOM 2583 C CA . ASN C 2 35 ? 18.867 24.763 114.273 1.00 44.74 32 ASN C CA 1
ATOM 2584 C C . ASN C 2 35 ? 17.683 25.668 113.856 1.00 44.60 32 ASN C C 1
ATOM 2585 O O . ASN C 2 35 ? 16.603 25.199 113.817 1.00 43.08 32 ASN C O 1
ATOM 2590 N N . GLY C 2 36 ? 17.934 26.932 113.518 1.00 49.42 33 GLY C N 1
ATOM 2591 C CA . GLY C 2 36 ? 16.910 27.847 113.041 1.00 46.55 33 GLY C CA 1
ATOM 2592 C C . GLY C 2 36 ? 16.281 28.785 114.048 1.00 49.09 33 GLY C C 1
ATOM 2593 O O . GLY C 2 36 ? 15.250 29.298 113.776 1.00 52.94 33 GLY C O 1
ATOM 2594 N N . TYR C 2 37 ? 16.879 28.999 115.215 1.00 47.05 34 TYR C N 1
ATOM 2595 C CA . TYR C 2 37 ? 16.250 29.770 116.256 1.00 40.92 34 TYR C CA 1
ATOM 2596 C C . TYR C 2 37 ? 17.236 30.822 116.606 1.00 49.43 34 TYR C C 1
ATOM 2597 O O . TYR C 2 37 ? 18.243 30.526 117.276 1.00 48.21 34 TYR C O 1
ATOM 2606 N N . ASP C 2 38 ? 16.925 32.056 116.210 1.00 45.29 35 ASP C N 1
ATOM 2607 C CA . ASP C 2 38 ? 17.859 33.152 116.314 1.00 54.69 35 ASP C CA 1
ATOM 2608 C C . ASP C 2 38 ? 17.738 33.731 117.708 1.00 50.49 35 ASP C C 1
ATOM 2609 O O . ASP C 2 38 ? 17.176 34.795 117.888 1.00 55.73 35 ASP C O 1
ATOM 2614 N N . ILE C 2 39 ? 18.204 32.990 118.703 1.00 46.24 36 ILE C N 1
ATOM 2615 C CA . ILE C 2 39 ? 18.066 33.416 120.081 1.00 48.37 36 ILE C CA 1
ATOM 2616 C C . ILE C 2 39 ? 19.333 33.235 120.902 1.00 50.48 36 ILE C C 1
ATOM 2617 O O . ILE C 2 39 ? 20.135 32.357 120.627 1.00 61.72 36 ILE C O 1
ATOM 2622 N N . THR C 2 40 ? 19.542 34.118 121.863 1.00 45.64 37 THR C N 1
ATOM 2623 C CA . THR C 2 40 ? 20.691 34.066 122.705 1.00 45.71 37 THR C CA 1
ATOM 2624 C C . THR C 2 40 ? 20.360 33.244 123.909 1.00 44.57 37 THR C C 1
ATOM 2625 O O . THR C 2 40 ? 19.272 32.738 124.080 1.00 44.62 37 THR C O 1
ATOM 2629 N N . THR C 2 41 ? 21.343 33.080 124.740 1.00 39.30 38 THR C N 1
ATOM 2630 C CA . THR C 2 41 ? 21.226 32.227 125.867 1.00 40.21 38 THR C CA 1
ATOM 2631 C C . THR C 2 41 ? 20.643 33.063 126.997 1.00 39.99 38 THR C C 1
ATOM 2632 O O . THR C 2 41 ? 19.974 32.541 127.877 1.00 39.62 38 THR C O 1
ATOM 2636 N N . ASP C 2 42 ? 20.947 34.351 126.999 1.00 36.19 39 ASP C N 1
ATOM 2637 C CA . ASP C 2 42 ? 20.205 35.296 127.809 1.00 45.31 39 ASP C CA 1
ATOM 2638 C C . ASP C 2 42 ? 18.694 35.199 127.567 1.00 45.25 39 ASP C C 1
ATOM 2639 O O . ASP C 2 42 ? 17.944 35.194 128.541 1.00 43.55 39 ASP C O 1
ATOM 2644 N N . HIS C 2 43 ? 18.274 35.150 126.293 1.00 36.88 40 HIS C N 1
ATOM 2645 C CA . HIS C 2 43 ? 16.859 35.093 125.973 1.00 42.27 40 HIS C CA 1
ATOM 2646 C C . HIS C 2 43 ? 16.347 33.822 126.609 1.00 53.20 40 HIS C C 1
ATOM 2647 O O . HIS C 2 43 ? 15.363 33.844 127.392 1.00 51.61 40 HIS C O 1
ATOM 2654 N N . TYR C 2 44 ? 17.111 32.742 126.377 1.00 46.53 41 TYR C N 1
ATOM 2655 C CA . TYR C 2 44 ? 16.651 31.437 126.730 1.00 43.18 41 TYR C CA 1
ATOM 2656 C C . TYR C 2 44 ? 16.480 31.320 128.239 1.00 38.48 41 TYR C C 1
ATOM 2657 O O . TYR C 2 44 ? 15.553 30.705 128.716 1.00 40.15 41 TYR C O 1
ATOM 2666 N N . ALA C 2 45 ? 17.379 31.852 129.002 1.00 35.47 42 ALA C N 1
ATOM 2667 C CA . ALA C 2 45 ? 17.273 31.739 130.467 1.00 43.13 42 ALA C CA 1
ATOM 2668 C C . ALA C 2 45 ? 16.012 32.474 131.010 1.00 43.06 42 ALA C C 1
ATOM 2669 O O . ALA C 2 45 ? 15.366 32.075 131.973 1.00 49.37 42 ALA C O 1
ATOM 2671 N N . LEU C 2 46 ? 15.723 33.585 130.388 1.00 41.40 43 LEU C N 1
ATOM 2672 C CA . LEU C 2 46 ? 14.559 34.389 130.740 1.00 47.25 43 LEU C CA 1
ATOM 2673 C C . LEU C 2 46 ? 13.299 33.678 130.308 1.00 39.96 43 LEU C C 1
ATOM 2674 O O . LEU C 2 46 ? 12.352 33.548 131.084 1.00 38.27 43 LEU C O 1
ATOM 2679 N N . LEU C 2 47 ? 13.321 33.116 129.124 1.00 45.63 44 LEU C N 1
ATOM 2680 C CA . LEU C 2 47 ? 12.206 32.258 128.742 1.00 43.10 44 LEU C CA 1
ATOM 2681 C C . LEU C 2 47 ? 11.932 31.122 129.742 1.00 45.04 44 LEU C C 1
ATOM 2682 O O . LEU C 2 47 ? 10.794 30.791 130.045 1.00 43.52 44 LEU C O 1
ATOM 2687 N N . ARG C 2 48 ? 12.971 30.526 130.278 1.00 44.10 45 ARG C N 1
ATOM 2688 C CA . ARG C 2 48 ? 12.803 29.457 131.241 1.00 49.26 45 ARG C CA 1
ATOM 2689 C C . ARG C 2 48 ? 12.022 29.877 132.468 1.00 48.60 45 ARG C C 1
ATOM 2690 O O . ARG C 2 48 ? 11.322 29.059 133.066 1.00 44.72 45 ARG C O 1
ATOM 2698 N N . PHE C 2 49 ? 12.252 31.100 132.902 1.00 44.37 46 PHE C N 1
ATOM 2699 C CA . PHE C 2 49 ? 11.620 31.583 134.134 1.00 47.36 46 PHE C CA 1
ATOM 2700 C C . PHE C 2 49 ? 10.130 31.841 133.825 1.00 47.40 46 PHE C C 1
ATOM 2701 O O . PHE C 2 49 ? 9.285 31.642 134.671 1.00 43.97 46 PHE C O 1
ATOM 2709 N N . LEU C 2 50 ? 9.873 32.288 132.598 1.00 43.92 47 LEU C N 1
ATOM 2710 C CA . LEU C 2 50 ? 8.540 32.576 132.083 1.00 43.07 47 LEU C CA 1
ATOM 2711 C C . LEU C 2 50 ? 7.697 31.310 131.854 1.00 46.18 47 LEU C C 1
ATOM 2712 O O . LEU C 2 50 ? 6.566 31.231 132.311 1.00 51.19 47 LEU C O 1
ATOM 2717 N N . TRP C 2 51 ? 8.239 30.292 131.193 1.00 43.00 48 TRP C N 1
ATOM 2718 C CA . TRP C 2 51 ? 7.515 29.066 131.106 1.00 39.16 48 TRP C CA 1
ATOM 2719 C C . TRP C 2 51 ? 7.276 28.579 132.505 1.00 42.09 48 TRP C C 1
ATOM 2720 O O . TRP C 2 51 ? 6.360 27.813 132.689 1.00 41.87 48 TRP C O 1
ATOM 2731 N N . GLU C 2 52 ? 8.073 28.965 133.501 1.00 40.59 49 GLU C N 1
ATOM 2732 C CA . GLU C 2 52 ? 7.789 28.430 134.865 1.00 54.29 49 GLU C CA 1
ATOM 2733 C C . GLU C 2 52 ? 6.649 29.199 135.506 1.00 52.59 49 GLU C C 1
ATOM 2734 O O . GLU C 2 52 ? 5.881 28.645 136.237 1.00 45.39 49 GLU C O 1
ATOM 2740 N N . GLN C 2 53 ? 6.628 30.485 135.231 1.00 45.11 50 GLN C N 1
ATOM 2741 C CA . GLN C 2 53 ? 5.792 31.410 135.883 1.00 50.55 50 GLN C CA 1
ATOM 2742 C C . GLN C 2 53 ? 5.445 32.486 134.876 1.00 41.68 50 GLN C C 1
ATOM 2743 O O . GLN C 2 53 ? 6.015 33.571 134.878 1.00 40.25 50 GLN C O 1
ATOM 2749 N N . ASP C 2 54 ? 4.532 32.197 133.978 1.00 38.53 51 ASP C N 1
ATOM 2750 C CA . ASP C 2 54 ? 4.155 33.198 133.001 1.00 37.91 51 ASP C CA 1
ATOM 2751 C C . ASP C 2 54 ? 3.247 34.211 133.761 1.00 49.65 51 ASP C C 1
ATOM 2752 O O . ASP C 2 54 ? 2.436 33.797 134.570 1.00 47.60 51 ASP C O 1
ATOM 2757 N N . GLY C 2 55 ? 3.381 35.496 133.494 1.00 49.23 52 GLY C N 1
ATOM 2758 C CA . GLY C 2 55 ? 2.835 36.523 134.355 1.00 62.17 52 GLY C CA 1
ATOM 2759 C C . GLY C 2 55 ? 3.627 36.999 135.578 1.00 65.18 52 GLY C C 1
ATOM 2760 O O . GLY C 2 55 ? 3.071 37.621 136.475 1.00 67.66 52 GLY C O 1
ATOM 2761 N N . ILE C 2 56 ? 4.923 36.727 135.625 1.00 64.55 53 ILE C N 1
ATOM 2762 C CA . ILE C 2 56 ? 5.781 37.192 136.726 1.00 52.14 53 ILE C CA 1
ATOM 2763 C C . ILE C 2 56 ? 5.946 38.731 136.665 1.00 51.57 53 ILE C C 1
ATOM 2764 O O . ILE C 2 56 ? 6.020 39.340 135.556 1.00 49.58 53 ILE C O 1
ATOM 2769 N N . SER C 2 57 ? 6.037 39.379 137.827 1.00 52.24 54 SER C N 1
ATOM 2770 C CA . SER C 2 57 ? 6.401 40.842 137.854 1.00 59.16 54 SER C CA 1
ATOM 2771 C C . SER C 2 57 ? 7.835 41.064 137.369 1.00 60.59 54 SER C C 1
ATOM 2772 O O . SER C 2 57 ? 8.679 40.180 137.594 1.00 64.19 54 SER C O 1
ATOM 2775 N N . GLN C 2 58 ? 8.106 42.209 136.722 1.00 59.93 55 GLN C N 1
ATOM 2776 C CA . GLN C 2 58 ? 9.460 42.616 136.363 1.00 64.89 55 GLN C CA 1
ATOM 2777 C C . GLN C 2 58 ? 10.369 42.535 137.556 1.00 72.42 55 GLN C C 1
ATOM 2778 O O . GLN C 2 58 ? 11.431 41.936 137.505 1.00 79.17 55 GLN C O 1
ATOM 2784 N N . ILE C 2 59 ? 9.931 43.135 138.635 1.00 72.02 56 ILE C N 1
ATOM 2785 C CA . ILE C 2 59 ? 10.715 43.113 139.848 1.00 82.42 56 ILE C CA 1
ATOM 2786 C C . ILE C 2 59 ? 11.093 41.660 140.184 1.00 70.24 56 ILE C C 1
ATOM 2787 O O . ILE C 2 59 ? 12.264 41.384 140.437 1.00 63.51 56 ILE C O 1
ATOM 2792 N N . ASP C 2 60 ? 10.149 40.725 140.170 1.00 67.16 57 ASP C N 1
ATOM 2793 C CA . ASP C 2 60 ? 10.512 39.337 140.537 1.00 66.83 57 ASP C CA 1
ATOM 2794 C C . ASP C 2 60 ? 11.427 38.654 139.530 1.00 63.66 57 ASP C C 1
ATOM 2795 O O . ASP C 2 60 ? 12.128 37.721 139.892 1.00 65.33 57 ASP C O 1
ATOM 2800 N N . LEU C 2 61 ? 11.412 39.112 138.284 1.00 56.67 58 LEU C N 1
ATOM 2801 C CA . LEU C 2 61 ? 12.166 38.460 137.240 1.00 66.87 58 LEU C CA 1
ATOM 2802 C C . LEU C 2 61 ? 13.598 38.980 137.321 1.00 68.98 58 LEU C C 1
ATOM 2803 O O . LEU C 2 61 ? 14.544 38.213 137.177 1.00 58.79 58 LEU C O 1
ATOM 2808 N N . CYS C 2 62 ? 13.711 40.302 137.490 1.00 65.38 59 CYS C N 1
ATOM 2809 C CA . CYS C 2 62 ? 14.969 41.005 137.526 1.00 67.10 59 CYS C CA 1
ATOM 2810 C C . CYS C 2 62 ? 15.773 40.548 138.747 1.00 68.87 59 CYS C C 1
ATOM 2811 O O . CYS C 2 62 ? 16.993 40.547 138.736 1.00 73.86 59 CYS C O 1
ATOM 2814 N N . GLU C 2 63 ? 15.058 40.129 139.780 1.00 71.48 60 GLU C N 1
ATOM 2815 C CA . GLU C 2 63 ? 15.679 39.617 140.963 1.00 73.02 60 GLU C CA 1
ATOM 2816 C C . GLU C 2 63 ? 16.072 38.153 140.754 1.00 77.82 60 GLU C C 1
ATOM 2817 O O . GLU C 2 63 ? 17.157 37.757 141.174 1.00 81.17 60 GLU C O 1
ATOM 2823 N N . LYS C 2 64 ? 15.215 37.357 140.105 1.00 68.82 61 LYS C N 1
ATOM 2824 C CA . LYS C 2 64 ? 15.589 35.983 139.678 1.00 70.67 61 LYS C CA 1
ATOM 2825 C C . LYS C 2 64 ? 16.814 35.903 138.708 1.00 60.39 61 LYS C C 1
ATOM 2826 O O . LYS C 2 64 ? 17.648 35.016 138.832 1.00 58.93 61 LYS C O 1
ATOM 2832 N N . SER C 2 65 ? 16.887 36.875 137.814 1.00 52.87 62 SER C N 1
ATOM 2833 C CA . SER C 2 65 ? 17.782 36.987 136.683 1.00 57.51 62 SER C CA 1
ATOM 2834 C C . SER C 2 65 ? 19.298 36.670 136.776 1.00 76.42 62 SER C C 1
ATOM 2835 O O . SER C 2 65 ? 19.865 36.057 135.840 1.00 86.47 62 SER C O 1
ATOM 2838 N N . CYS C 2 66 ? 19.954 37.112 137.837 1.00 72.27 63 CYS C N 1
ATOM 2839 C CA . CYS C 2 66 ? 21.467 37.028 137.975 1.00 81.68 63 CYS C CA 1
ATOM 2840 C C . CYS C 2 66 ? 22.099 38.271 137.357 1.00 79.64 63 CYS C C 1
ATOM 2841 O O . CYS C 2 66 ? 22.954 38.894 137.998 1.00 73.07 63 CYS C O 1
ATOM 2844 N N . LYS C 2 67 ? 21.647 38.706 136.178 1.00 65.46 64 LYS C N 1
ATOM 2845 C CA . LYS C 2 67 ? 21.943 40.095 135.839 1.00 64.72 64 LYS C CA 1
ATOM 2846 C C . LYS C 2 67 ? 21.198 41.051 136.778 1.00 68.91 64 LYS C C 1
ATOM 2847 O O . LYS C 2 67 ? 20.295 40.649 137.546 1.00 71.62 64 LYS C O 1
ATOM 2853 N N . ASP C 2 68 ? 21.590 42.327 136.702 1.00 80.14 65 ASP C N 1
ATOM 2854 C CA . ASP C 2 68 ? 20.926 43.415 137.438 1.00 84.60 65 ASP C CA 1
ATOM 2855 C C . ASP C 2 68 ? 19.671 43.902 136.665 1.00 87.77 65 ASP C C 1
ATOM 2856 O O . ASP C 2 68 ? 19.330 43.342 135.607 1.00 84.81 65 ASP C O 1
ATOM 2861 N N . LYS C 2 69 ? 19.021 44.955 137.174 1.00 80.53 66 LYS C N 1
ATOM 2862 C CA . LYS C 2 69 ? 17.862 45.592 136.517 1.00 78.29 66 LYS C CA 1
ATOM 2863 C C . LYS C 2 69 ? 18.113 46.157 135.106 1.00 76.64 66 LYS C C 1
ATOM 2864 O O . LYS C 2 69 ? 17.477 45.738 134.142 1.00 80.29 66 LYS C O 1
ATOM 2870 N N . SER C 2 70 ? 19.018 47.118 134.985 1.00 71.71 67 SER C N 1
ATOM 2871 C CA . SER C 2 70 ? 19.273 47.770 133.695 1.00 73.72 67 SER C CA 1
ATOM 2872 C C . SER C 2 70 ? 19.588 46.827 132.501 1.00 73.49 67 SER C C 1
ATOM 2873 O O . SER C 2 70 ? 19.245 47.140 131.337 1.00 66.79 67 SER C O 1
ATOM 2876 N N . ASN C 2 71 ? 20.286 45.718 132.768 1.00 71.70 68 ASN C N 1
ATOM 2877 C CA . ASN C 2 71 ? 20.632 44.766 131.695 1.00 69.28 68 ASN C CA 1
ATOM 2878 C C . ASN C 2 71 ? 19.468 43.774 131.431 1.00 62.88 68 ASN C C 1
ATOM 2879 O O . ASN C 2 71 ? 19.182 43.493 130.284 1.00 59.85 68 ASN C O 1
ATOM 2884 N N . THR C 2 72 ? 18.835 43.267 132.497 1.00 58.85 69 THR C N 1
ATOM 2885 C CA . THR C 2 72 ? 17.712 42.346 132.406 1.00 56.61 69 THR C CA 1
ATOM 2886 C C . THR C 2 72 ? 16.639 43.063 131.625 1.00 63.41 69 THR C C 1
ATOM 2887 O O . THR C 2 72 ? 16.156 42.544 130.625 1.00 60.83 69 THR C O 1
ATOM 2891 N N . THR C 2 73 ? 16.380 44.318 131.994 1.00 70.03 70 THR C N 1
ATOM 2892 C CA . THR C 2 73 ? 15.421 45.186 131.266 1.00 67.30 70 THR C CA 1
ATOM 2893 C C . THR C 2 73 ? 15.778 45.410 129.788 1.00 63.03 70 THR C C 1
ATOM 2894 O O . THR C 2 73 ? 14.918 45.269 128.921 1.00 62.86 70 THR C O 1
ATOM 2898 N N . ARG C 2 74 ? 17.024 45.723 129.468 1.00 57.33 71 ARG C N 1
ATOM 2899 C CA . ARG C 2 74 ? 17.355 45.907 128.056 1.00 59.79 71 ARG C CA 1
ATOM 2900 C C . ARG C 2 74 ? 17.140 44.643 127.214 1.00 58.96 71 ARG C C 1
ATOM 2901 O O . ARG C 2 74 ? 16.884 44.748 125.996 1.00 61.05 71 ARG C O 1
ATOM 2909 N N . ILE C 2 75 ? 17.327 43.462 127.816 1.00 54.94 72 ILE C N 1
ATOM 2910 C CA . ILE C 2 75 ? 17.163 42.257 127.031 1.00 55.34 72 ILE C CA 1
ATOM 2911 C C . ILE C 2 75 ? 15.694 41.829 126.975 1.00 44.36 72 ILE C C 1
ATOM 2912 O O . ILE C 2 75 ? 15.291 41.254 125.998 1.00 46.53 72 ILE C O 1
ATOM 2917 N N . LEU C 2 76 ? 14.927 42.111 128.009 1.00 48.28 73 LEU C N 1
ATOM 2918 C CA . LEU C 2 76 ? 13.454 42.085 127.904 1.00 51.53 73 LEU C CA 1
ATOM 2919 C C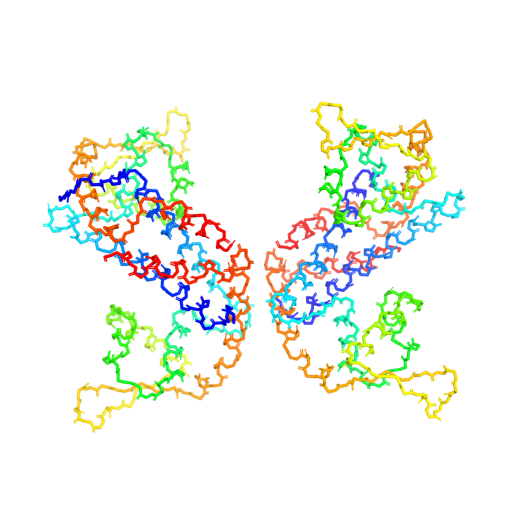 . LEU C 2 76 ? 12.987 42.945 126.748 1.00 49.97 73 LEU C C 1
ATOM 2920 O O . LEU C 2 76 ? 12.234 42.458 125.935 1.00 51.69 73 LEU C O 1
ATOM 2925 N N . ASP C 2 77 ? 13.541 44.151 126.589 1.00 59.15 74 ASP C N 1
ATOM 2926 C CA . ASP C 2 77 ? 13.129 45.026 125.484 1.00 60.46 74 ASP C CA 1
ATOM 2927 C C . ASP C 2 77 ? 13.391 44.321 124.162 1.00 55.92 74 ASP C C 1
ATOM 2928 O O . ASP C 2 77 ? 12.609 44.337 123.233 1.00 64.33 74 ASP C O 1
ATOM 2933 N N . VAL C 2 78 ? 14.506 43.654 124.085 1.00 61.23 75 VAL C N 1
ATOM 2934 C CA . VAL C 2 78 ? 14.913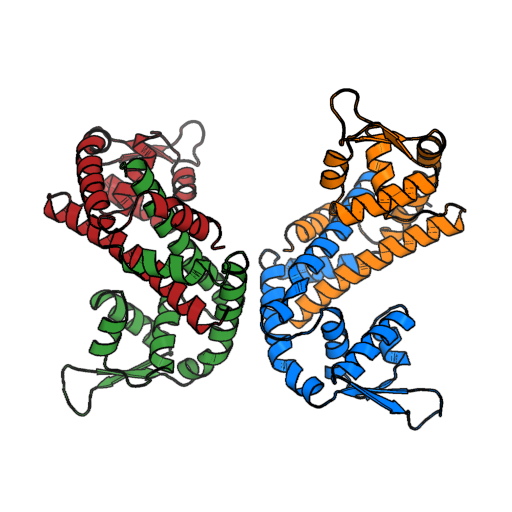 43.037 122.830 1.00 56.91 75 VAL C CA 1
ATOM 2935 C C . VAL C 2 78 ? 14.026 41.824 122.535 1.00 51.48 75 VAL C C 1
ATOM 2936 O O . VAL C 2 78 ? 13.766 41.457 121.362 1.00 59.09 75 VAL C O 1
ATOM 2940 N N . MET C 2 79 ? 13.643 41.161 123.615 1.00 50.00 76 MET C N 1
ATOM 2941 C CA . MET C 2 79 ? 12.742 40.010 123.578 1.00 53.01 76 MET C CA 1
ATOM 2942 C C . MET C 2 79 ? 11.282 40.412 123.194 1.00 60.77 76 MET C C 1
ATOM 2943 O O . MET C 2 79 ? 10.597 39.646 122.481 1.00 56.96 76 MET C O 1
ATOM 2948 N N . LYS C 2 80 ? 10.808 41.580 123.687 1.00 65.62 77 LYS C N 1
ATOM 2949 C CA . LYS C 2 80 ? 9.577 42.227 123.145 1.00 58.12 77 LYS C CA 1
ATOM 2950 C C . LYS C 2 80 ? 9.782 42.492 121.673 1.00 52.51 77 LYS C C 1
ATOM 2951 O O . LYS C 2 80 ? 9.054 41.980 120.867 1.00 50.64 77 LYS C O 1
ATOM 2957 N N . ASN C 2 81 ? 10.816 43.218 121.289 1.00 53.47 78 ASN C N 1
ATOM 2958 C CA . ASN C 2 81 ? 10.972 43.512 119.855 1.00 56.87 78 ASN C CA 1
ATOM 2959 C C . ASN C 2 81 ? 11.124 42.316 118.986 1.00 53.77 78 ASN C C 1
ATOM 2960 O O . ASN C 2 81 ? 10.994 42.417 117.789 1.00 53.61 78 ASN C O 1
ATOM 2965 N N . LYS C 2 82 ? 11.424 41.161 119.568 1.00 60.09 79 LYS C N 1
ATOM 2966 C CA . LYS C 2 82 ? 11.513 39.934 118.766 1.00 56.59 79 LYS C CA 1
ATOM 2967 C C . LYS C 2 82 ? 10.192 39.177 118.751 1.00 55.56 79 LYS C C 1
ATOM 2968 O O . LYS C 2 82 ? 10.051 38.170 118.030 1.00 54.19 79 LYS C O 1
ATOM 2974 N N . GLY C 2 83 ? 9.261 39.622 119.588 1.00 51.46 80 GLY C N 1
ATOM 2975 C CA . GLY C 2 83 ? 7.929 39.077 119.622 1.00 52.24 80 GLY C CA 1
ATOM 2976 C C . GLY C 2 83 ? 7.847 37.816 120.451 1.00 51.24 80 GLY C C 1
ATOM 2977 O O . GLY C 2 83 ? 7.139 36.906 120.089 1.00 59.26 80 GLY C O 1
ATOM 2978 N N . LEU C 2 84 ? 8.569 37.785 121.559 1.00 48.25 81 LEU C N 1
ATOM 2979 C CA . LEU C 2 84 ? 8.619 36.630 122.454 1.00 49.27 81 LEU C CA 1
ATOM 2980 C C . LEU C 2 84 ? 7.816 36.915 123.682 1.00 43.76 81 LEU C C 1
ATOM 2981 O O . LEU C 2 84 ? 7.302 36.010 124.319 1.00 45.13 81 LEU C O 1
ATOM 2986 N N . ILE C 2 85 ? 7.804 38.165 124.089 1.00 45.45 82 ILE C N 1
ATOM 2987 C CA . ILE C 2 85 ? 7.074 38.519 125.281 1.00 53.29 82 ILE C CA 1
ATOM 2988 C C . ILE C 2 85 ? 6.313 39.852 125.092 1.00 55.03 82 ILE C C 1
ATOM 2989 O O . ILE C 2 85 ? 6.620 40.639 124.188 1.00 48.48 82 ILE C O 1
ATOM 2994 N N . VAL C 2 86 ? 5.350 40.110 125.974 1.00 47.78 83 VAL C N 1
ATOM 2995 C CA . VAL C 2 86 ? 4.822 41.477 126.104 1.00 47.45 83 VAL C CA 1
ATOM 2996 C C . VAL C 2 86 ? 4.834 41.808 127.608 1.00 47.74 83 VAL C C 1
ATOM 2997 O O . VAL C 2 86 ? 4.902 40.871 128.462 1.00 48.42 83 VAL C O 1
ATOM 3001 N N . ARG C 2 87 ? 4.733 43.119 127.885 1.00 63.79 84 ARG C N 1
ATOM 3002 C CA . ARG C 2 87 ? 4.541 43.751 129.234 1.00 73.93 84 ARG C CA 1
ATOM 3003 C C . ARG C 2 87 ? 3.091 44.215 129.491 1.00 81.86 84 ARG C C 1
ATOM 3004 O O . ARG C 2 87 ? 2.538 44.994 128.701 1.00 79.02 84 ARG C O 1
ATOM 3012 N N . LYS C 2 88 ? 2.486 43.798 130.592 1.00 82.38 85 LYS C N 1
ATOM 3013 C CA . LYS C 2 88 ? 1.154 44.281 130.938 1.00 91.41 85 LYS C CA 1
ATOM 3014 C C . LYS C 2 88 ? 1.322 45.128 132.165 1.00 92.43 85 LYS C C 1
ATOM 3015 O O . LYS C 2 88 ? 1.879 44.652 133.143 1.00 80.41 85 LYS C O 1
ATOM 3021 N N . VAL C 2 89 ? 0.855 46.377 132.138 1.00 92.46 86 VAL C N 1
ATOM 3022 C CA . VAL C 2 89 ? 0.847 47.168 133.370 1.00 86.70 86 VAL C CA 1
ATOM 3023 C C . VAL C 2 89 ? 0.129 46.342 134.429 1.00 95.38 86 VAL C C 1
ATOM 3024 O O . VAL C 2 89 ? -0.770 45.563 134.102 1.00 89.14 86 VAL C O 1
ATOM 3028 N N . ASP C 2 90 ? 0.559 46.474 135.683 1.00 99.32 87 ASP C N 1
ATOM 3029 C CA . ASP C 2 90 ? 0.011 45.661 136.762 1.00 110.22 87 ASP C CA 1
ATOM 3030 C C . ASP C 2 90 ? -1.343 46.294 137.184 1.00 128.85 87 ASP C C 1
ATOM 3031 O O . ASP C 2 90 ? -1.378 47.476 137.583 1.00 116.15 87 ASP C O 1
ATOM 3036 N N . VAL C 2 91 ? -2.440 45.517 137.055 1.00 141.71 88 VAL C N 1
ATOM 3037 C CA . VAL C 2 91 ? -3.818 45.953 137.436 1.00 136.89 88 VAL C CA 1
ATOM 3038 C C . VAL C 2 91 ? -3.805 46.489 138.882 1.00 142.61 88 VAL C C 1
ATOM 3039 O O . VAL C 2 91 ? -4.530 47.434 139.216 1.00 126.48 88 VAL C O 1
ATOM 3043 N N . LYS C 2 92 ? -2.951 45.882 139.714 1.00 146.08 89 LYS C N 1
ATOM 3044 C CA . LYS C 2 92 ? -2.601 46.384 141.046 1.00 138.69 89 LYS C CA 1
ATOM 3045 C C . LYS C 2 92 ? -1.148 46.957 141.044 1.00 135.18 89 LYS C C 1
ATOM 3046 O O . LYS C 2 92 ? -0.197 46.206 141.259 1.00 126.50 89 LYS C O 1
ATOM 3052 N N . ASP C 2 93 ? -1.016 48.269 140.755 1.00 140.27 90 ASP C N 1
ATOM 3053 C CA . ASP C 2 93 ? 0.248 49.109 140.807 1.00 135.41 90 ASP C CA 1
ATOM 3054 C C . ASP C 2 93 ? 0.630 49.753 139.436 1.00 131.08 90 ASP C C 1
ATOM 3055 O O . ASP C 2 93 ? 0.629 49.083 138.396 1.00 110.44 90 ASP C O 1
ATOM 3060 N N . ARG C 2 94 ? 0.984 51.044 139.464 1.00 134.41 91 ARG C N 1
ATOM 3061 C CA . ARG C 2 94 ? 1.186 51.865 138.243 1.00 134.60 91 ARG C CA 1
ATOM 3062 C C . ARG C 2 94 ? 2.621 51.864 137.733 1.00 131.40 91 ARG C C 1
ATOM 3063 O O . ARG C 2 94 ? 2.849 51.956 136.532 1.00 124.85 91 ARG C O 1
ATOM 3071 N N . ARG C 2 95 ? 3.584 51.813 138.647 1.00 142.39 92 ARG C N 1
ATOM 3072 C CA . ARG C 2 95 ? 5.005 51.734 138.279 1.00 138.83 92 ARG C CA 1
ATOM 3073 C C . ARG C 2 95 ? 5.411 50.298 137.891 1.00 126.27 92 ARG C C 1
ATOM 3074 O O . ARG C 2 95 ? 6.283 50.095 137.039 1.00 117.30 92 ARG C O 1
ATOM 3082 N N . LYS C 2 96 ? 4.753 49.312 138.503 1.00 108.75 93 LYS C N 1
ATOM 3083 C CA . LYS C 2 96 ? 5.073 47.897 138.295 1.00 97.47 93 LYS C CA 1
ATOM 3084 C C . LYS C 2 96 ? 4.489 47.305 137.008 1.00 84.87 93 LYS C C 1
ATOM 3085 O O . LYS C 2 96 ? 3.418 47.712 136.576 1.00 77.22 93 LYS C O 1
ATOM 3091 N N . PHE C 2 97 ? 5.206 46.348 136.404 1.00 80.51 94 PHE C N 1
ATOM 3092 C CA . PHE C 2 97 ? 4.655 45.513 135.319 1.00 68.70 94 PHE C CA 1
ATOM 3093 C C . PHE C 2 97 ? 4.671 44.004 135.562 1.00 64.33 94 PHE C C 1
ATOM 3094 O O . PHE C 2 97 ? 5.301 43.471 136.485 1.00 68.44 94 PHE C O 1
ATOM 3102 N N . GLN C 2 98 ? 3.922 43.330 134.693 1.00 71.23 95 GLN C N 1
ATOM 3103 C CA . GLN C 2 98 ? 3.849 41.869 134.600 1.00 63.30 95 GLN C CA 1
ATOM 3104 C C . GLN C 2 98 ? 4.405 41.426 133.215 1.00 62.41 95 GLN C C 1
ATOM 3105 O O . GLN C 2 98 ? 4.201 42.143 132.225 1.00 53.36 95 GLN C O 1
ATOM 3111 N N . ILE C 2 99 ? 5.178 40.319 133.164 1.00 53.14 96 ILE C N 1
ATOM 3112 C CA . ILE C 2 99 ? 5.789 39.886 131.885 1.00 55.37 96 ILE C CA 1
ATOM 3113 C C . ILE C 2 99 ? 5.099 38.632 131.378 1.00 45.14 96 ILE C C 1
ATOM 3114 O O . ILE C 2 99 ? 4.958 37.659 132.132 1.00 47.67 96 ILE C O 1
ATOM 3119 N N . PHE C 2 100 ? 4.647 38.661 130.132 1.00 38.51 97 PHE C N 1
ATOM 3120 C CA . PHE C 2 100 ? 3.818 37.535 129.656 1.00 42.95 97 PHE C CA 1
ATOM 3121 C C . PHE C 2 100 ? 4.384 37.049 128.360 1.00 39.08 97 PHE C C 1
ATOM 3122 O O . PHE C 2 100 ? 4.762 37.852 127.500 1.00 42.45 97 PHE C O 1
ATOM 3130 N N . LEU C 2 101 ? 4.349 35.742 128.169 1.00 41.12 98 LEU C N 1
ATOM 3131 C CA . LEU C 2 101 ? 4.702 35.187 126.864 1.00 39.19 98 LEU C CA 1
ATOM 3132 C C . LEU C 2 101 ? 3.695 35.438 125.738 1.00 46.30 98 LEU C C 1
ATOM 3133 O O . LEU C 2 101 ? 2.445 35.289 125.929 1.00 43.62 98 LEU C O 1
ATOM 3138 N N . THR C 2 102 ? 4.236 35.721 124.543 1.00 44.44 99 THR C N 1
ATOM 3139 C CA . THR C 2 102 ? 3.505 35.592 123.337 1.00 37.95 99 THR C CA 1
ATOM 3140 C C . THR C 2 102 ? 3.299 34.107 122.949 1.00 45.31 99 THR C C 1
ATOM 3141 O O . THR C 2 102 ? 3.699 33.211 123.693 1.00 47.24 99 THR C O 1
ATOM 3145 N N . ASP C 2 103 ? 2.592 33.855 121.848 1.00 37.88 100 ASP C N 1
ATOM 3146 C CA . ASP C 2 103 ? 2.327 32.517 121.398 1.00 42.05 100 ASP C CA 1
ATOM 3147 C C . ASP C 2 103 ? 3.661 31.828 120.989 1.00 41.56 100 ASP C C 1
ATOM 3148 O O . ASP C 2 103 ? 3.826 30.671 121.279 1.00 37.97 100 ASP C O 1
ATOM 3153 N N . LEU C 2 104 ? 4.462 32.516 120.168 1.00 40.59 101 LEU C N 1
ATOM 3154 C CA . LEU C 2 104 ? 5.877 32.166 119.849 1.00 50.58 101 LEU C CA 1
ATOM 3155 C C . LEU C 2 104 ? 6.657 31.827 121.130 1.00 40.72 101 LEU C C 1
ATOM 3156 O O . LEU C 2 104 ? 7.048 30.712 121.328 1.00 45.19 101 LEU C O 1
ATOM 3161 N N . GLY C 2 105 ? 6.651 32.730 122.083 1.00 41.03 102 GLY C N 1
ATOM 3162 C CA . GLY C 2 105 ? 7.218 32.497 123.389 1.00 38.39 102 GLY C CA 1
ATOM 3163 C C . GLY C 2 105 ? 6.888 31.199 124.006 1.00 46.17 102 GLY C C 1
ATOM 3164 O O . GLY C 2 105 ? 7.823 30.466 124.467 1.00 48.10 102 GLY C O 1
ATOM 3165 N N . ARG C 2 106 ? 5.586 30.882 124.043 1.00 40.11 103 ARG C N 1
ATOM 3166 C CA . ARG C 2 106 ? 5.118 29.589 124.528 1.00 45.10 103 ARG C CA 1
ATOM 3167 C C . ARG C 2 106 ? 5.530 28.412 123.600 1.00 40.78 103 ARG C C 1
ATOM 3168 O O . ARG C 2 106 ? 5.713 27.294 124.042 1.00 40.24 103 ARG C O 1
ATOM 3176 N N . GLU C 2 107 ? 5.507 28.610 122.316 1.00 36.51 104 GLU C N 1
ATOM 3177 C CA . GLU C 2 107 ? 5.679 27.458 121.430 1.00 44.26 104 GLU C CA 1
ATOM 3178 C C . GLU C 2 107 ? 7.163 27.011 121.374 1.00 43.09 104 GLU C C 1
ATOM 3179 O O . GLU C 2 107 ? 7.454 25.897 120.999 1.00 51.08 104 GLU C O 1
ATOM 3185 N N . LEU C 2 108 ? 8.044 27.943 121.707 1.00 38.52 105 LEU C N 1
ATOM 3186 C CA . LEU C 2 108 ? 9.444 27.737 121.804 1.00 46.67 105 LEU C CA 1
ATOM 3187 C C . LEU C 2 108 ? 9.864 26.817 122.935 1.00 47.96 105 LEU C C 1
ATOM 3188 O O . LEU C 2 108 ? 11.017 26.386 122.951 1.00 45.43 105 LEU C O 1
ATOM 3193 N N . GLU C 2 109 ? 8.963 26.508 123.867 1.00 37.68 106 GLU C N 1
ATOM 3194 C CA . GLU C 2 109 ? 9.386 25.758 125.024 1.00 40.93 106 GLU C CA 1
ATOM 3195 C C . GLU C 2 109 ? 10.011 24.379 124.677 1.00 40.54 106 GLU C C 1
ATOM 3196 O O . GLU C 2 109 ? 11.127 24.062 125.115 1.00 35.26 106 GLU C O 1
ATOM 3202 N N . GLU C 2 110 ? 9.254 23.571 123.962 1.00 36.25 107 GLU C N 1
ATOM 3203 C CA . GLU C 2 110 ? 9.633 22.230 123.628 1.00 41.60 107 GLU C CA 1
ATOM 3204 C C . GLU C 2 110 ? 10.947 22.195 122.771 1.00 39.58 107 GLU C C 1
ATOM 3205 O O . GLU C 2 110 ? 11.864 21.503 123.146 1.00 36.08 107 GLU C O 1
ATOM 3211 N N . PRO C 2 111 ? 11.009 22.918 121.645 1.00 35.38 108 PRO C N 1
ATOM 3212 C CA . PRO C 2 111 ? 12.156 22.786 120.756 1.00 34.94 108 PRO C CA 1
ATOM 3213 C C . PRO C 2 111 ? 13.418 23.424 121.340 1.00 40.24 108 PRO C C 1
ATOM 3214 O O . PRO C 2 111 ? 14.507 22.817 121.319 1.00 39.17 108 PRO C O 1
ATOM 3218 N N . LEU C 2 112 ? 13.291 24.608 121.941 1.00 35.76 109 LEU C N 1
ATOM 3219 C CA . LEU C 2 112 ? 14.404 25.118 122.685 1.00 33.52 109 LEU C CA 1
ATOM 3220 C C . LEU C 2 112 ? 14.877 24.174 123.806 1.00 38.06 109 LEU C C 1
ATOM 3221 O O . LEU C 2 112 ? 16.062 23.977 123.936 1.00 34.44 109 LEU C O 1
ATOM 3226 N N . ASN C 2 113 ? 13.994 23.629 124.640 1.00 35.54 110 ASN C N 1
ATOM 3227 C CA . ASN C 2 113 ? 14.462 22.730 125.645 1.00 35.91 110 ASN C CA 1
ATOM 3228 C C . ASN C 2 113 ? 15.062 21.441 125.061 1.00 34.74 110 ASN C C 1
ATOM 3229 O O . ASN C 2 113 ? 15.820 20.790 125.746 1.00 31.29 110 ASN C O 1
ATOM 3234 N N . GLU C 2 114 ? 14.656 21.032 123.865 1.00 36.01 111 GLU C N 1
ATOM 3235 C CA . GLU C 2 114 ? 15.087 19.782 123.299 1.00 38.38 111 GLU C CA 1
ATOM 3236 C C . GLU C 2 114 ? 16.564 20.005 122.968 1.00 40.41 111 GLU C C 1
ATOM 3237 O O . GLU C 2 114 ? 17.392 19.209 123.307 1.00 35.65 111 GLU C O 1
ATOM 3243 N N . ILE C 2 115 ? 16.843 21.110 122.288 1.00 33.94 112 ILE C N 1
ATOM 3244 C CA . ILE C 2 115 ? 18.170 21.482 121.920 1.00 33.90 112 ILE C CA 1
ATOM 3245 C C . ILE C 2 115 ? 19.055 21.696 123.111 1.00 38.54 112 ILE C C 1
ATOM 3246 O O . ILE C 2 115 ? 20.207 21.234 123.079 1.00 36.85 112 ILE C O 1
ATOM 3251 N N . ALA C 2 116 ? 18.592 22.397 124.155 1.00 34.28 113 ALA C N 1
ATOM 3252 C CA . ALA C 2 116 ? 19.488 22.619 125.329 1.00 32.09 113 ALA C CA 1
ATOM 3253 C C . ALA C 2 116 ? 19.710 21.373 126.158 1.00 32.07 113 ALA C C 1
ATOM 3254 O O . ALA C 2 116 ? 20.713 21.192 126.839 1.00 35.45 113 ALA C O 1
ATOM 3256 N N . SER C 2 117 ? 18.706 20.561 126.220 1.00 28.59 114 SER C N 1
ATOM 3257 C CA . SER C 2 117 ? 18.844 19.302 126.880 1.00 34.01 114 SER C CA 1
ATOM 3258 C C . SER C 2 117 ? 19.858 18.382 126.163 1.00 36.76 114 SER C C 1
ATOM 3259 O O . SER C 2 117 ? 20.562 17.682 126.828 1.00 32.96 114 SER C O 1
ATOM 3262 N N . ILE C 2 118 ? 19.887 18.332 124.816 1.00 33.68 115 ILE C N 1
ATOM 3263 C CA . ILE C 2 118 ? 20.789 17.434 124.152 1.00 32.21 115 ILE C CA 1
ATOM 3264 C C . ILE C 2 118 ? 22.202 18.059 124.315 1.00 41.63 115 ILE C C 1
ATOM 3265 O O . ILE C 2 118 ? 23.179 17.374 124.545 1.00 44.31 115 ILE C O 1
ATOM 3270 N N . TYR C 2 119 ? 22.276 19.382 124.223 1.00 41.68 116 TYR C N 1
ATOM 3271 C CA . TYR C 2 119 ? 23.468 20.106 124.475 1.00 39.03 116 TYR C CA 1
ATOM 3272 C C . TYR C 2 119 ? 23.992 19.769 125.883 1.00 38.15 116 TYR C C 1
ATOM 3273 O O . TYR C 2 119 ? 25.171 19.443 126.100 1.00 40.04 116 TYR C O 1
ATOM 3282 N N . ALA C 2 120 ? 23.150 19.896 126.866 1.00 39.77 117 ALA C N 1
ATOM 3283 C CA . ALA C 2 120 ? 23.602 19.657 128.261 1.00 41.29 117 ALA C CA 1
ATOM 3284 C C . ALA C 2 120 ? 24.084 18.239 128.529 1.00 42.93 117 ALA C C 1
ATOM 3285 O O . ALA C 2 120 ? 25.044 18.035 129.241 1.00 39.71 117 ALA C O 1
ATOM 3287 N N . THR C 2 121 ? 23.342 17.249 128.042 1.00 41.54 118 THR C N 1
ATOM 3288 C CA . THR C 2 121 ? 23.761 15.869 128.164 1.00 38.42 118 THR C CA 1
ATOM 3289 C C . THR C 2 121 ? 25.187 15.589 127.549 1.00 40.89 118 THR C C 1
ATOM 3290 O O . THR C 2 121 ? 25.925 14.909 128.172 1.00 39.20 118 THR C O 1
ATOM 3294 N N . GLU C 2 122 ? 25.503 16.070 126.335 1.00 41.70 119 GLU C N 1
ATOM 3295 C CA . GLU C 2 122 ? 26.816 16.034 125.741 1.00 44.70 119 GLU C CA 1
ATOM 3296 C C . GLU C 2 122 ? 27.863 16.768 126.604 1.00 51.71 119 GLU C C 1
ATOM 3297 O O . GLU C 2 122 ? 28.825 16.171 127.092 1.00 48.97 119 GLU C O 1
ATOM 3303 N N . THR C 2 123 ? 27.624 18.037 126.860 1.00 46.14 120 THR C N 1
ATOM 3304 C CA . THR C 2 123 ? 28.552 18.838 127.652 1.00 44.29 120 THR C CA 1
ATOM 3305 C C . THR C 2 123 ? 28.961 18.207 128.991 1.00 45.92 120 THR C C 1
ATOM 3306 O O . THR C 2 123 ? 30.092 18.406 129.500 1.00 53.53 120 THR C O 1
ATOM 3310 N N . PHE C 2 124 ? 28.046 17.461 129.573 1.00 39.17 121 PHE C N 1
ATOM 3311 C CA . PHE C 2 124 ? 28.261 16.846 130.853 1.00 34.14 121 PHE C CA 1
ATOM 3312 C C . PHE C 2 124 ? 28.418 15.294 130.824 1.00 38.60 121 PHE C C 1
ATOM 3313 O O . PHE C 2 124 ? 28.385 14.655 131.879 1.00 38.28 121 PHE C O 1
ATOM 3321 N N . LYS C 2 125 ? 28.609 14.695 129.646 1.00 39.35 122 LYS C N 1
ATOM 3322 C CA . LYS C 2 125 ? 28.708 13.238 129.528 1.00 49.62 122 LYS C CA 1
ATOM 3323 C C . LYS C 2 125 ? 29.915 12.630 130.264 1.00 52.29 122 LYS C C 1
ATOM 3324 O O . LYS C 2 125 ? 29.754 11.702 131.029 1.00 58.89 122 LYS C O 1
ATOM 3330 N N . SER C 2 126 ? 31.092 13.233 130.109 1.00 55.49 123 SER C N 1
ATOM 3331 C CA . SER C 2 126 ? 32.295 12.891 130.897 1.00 55.28 123 SER C CA 1
ATOM 3332 C C . SER C 2 126 ? 32.193 13.218 132.388 1.00 51.63 123 SER C C 1
ATOM 3333 O O . SER C 2 126 ? 33.200 13.116 133.071 1.00 57.71 123 SER C O 1
ATOM 3336 N N . ILE C 2 127 ? 31.041 13.632 132.920 1.00 49.65 124 ILE C N 1
ATOM 3337 C CA . ILE C 2 127 ? 30.981 14.018 134.370 1.00 43.02 124 ILE C CA 1
ATOM 3338 C C . ILE C 2 127 ? 30.043 13.082 135.097 1.00 52.99 124 ILE C C 1
ATOM 3339 O O . ILE C 2 127 ? 28.911 12.910 134.667 1.00 57.74 124 ILE C O 1
ATOM 3344 N N . SER C 2 128 ? 30.477 12.548 136.233 1.00 61.55 125 SER C N 1
ATOM 3345 C CA . SER C 2 128 ? 29.733 11.533 136.967 1.00 62.87 125 SER C CA 1
ATOM 3346 C C . SER C 2 128 ? 28.551 12.208 137.649 1.00 64.82 125 SER C C 1
ATOM 3347 O O . SER C 2 128 ? 28.606 13.395 137.915 1.00 56.81 125 SER C O 1
ATOM 3350 N N . ASP C 2 129 ? 27.535 11.428 138.008 1.00 57.95 126 ASP C N 1
ATOM 3351 C CA . ASP C 2 129 ? 26.406 11.936 138.776 1.00 64.13 126 ASP C CA 1
ATOM 3352 C C . ASP C 2 129 ? 26.789 12.291 140.170 1.00 61.98 126 ASP C C 1
ATOM 3353 O O . ASP C 2 129 ? 26.054 13.027 140.818 1.00 62.73 126 ASP C O 1
ATOM 3358 N N . GLU C 2 130 ? 27.929 11.764 140.642 1.00 66.52 127 GLU C N 1
ATOM 3359 C CA . GLU C 2 130 ? 28.389 11.984 142.034 1.00 72.79 127 GLU C CA 1
ATOM 3360 C C . GLU C 2 130 ? 29.200 13.314 142.115 1.00 65.18 127 GLU C C 1
ATOM 3361 O O . GLU C 2 130 ? 29.013 14.126 143.041 1.00 55.99 127 GLU C O 1
ATOM 3367 N N . GLU C 2 131 ? 30.102 13.507 141.156 1.00 51.38 128 GLU C N 1
ATOM 3368 C CA . GLU C 2 131 ? 30.822 14.804 140.981 1.00 57.34 128 GLU C CA 1
ATOM 3369 C C . GLU C 2 131 ? 29.893 16.029 140.909 1.00 56.93 128 GLU C C 1
ATOM 3370 O O . GLU C 2 131 ? 30.121 17.044 141.564 1.00 54.67 128 GLU C O 1
ATOM 3376 N N . LEU C 2 132 ? 28.802 15.920 140.150 1.00 61.43 129 LEU C N 1
ATOM 3377 C CA . LEU C 2 132 ? 27.929 17.077 139.924 1.00 54.34 129 LEU C CA 1
ATOM 3378 C C . LEU C 2 132 ? 27.564 17.844 141.194 1.00 51.81 129 LEU C C 1
ATOM 3379 O O . LEU C 2 132 ? 27.713 19.072 141.230 1.00 47.90 129 LEU C O 1
ATOM 3384 N N . PRO C 2 133 ? 27.073 17.170 142.251 1.00 50.84 130 PRO C N 1
ATOM 3385 C CA . PRO C 2 133 ? 26.723 18.033 143.391 1.00 53.60 130 PRO C CA 1
ATOM 3386 C C . PRO C 2 133 ? 27.954 18.536 144.192 1.00 46.97 130 PRO C C 1
ATOM 3387 O O . PRO C 2 133 ? 27.853 19.514 144.912 1.00 44.91 130 PRO C O 1
ATOM 3391 N N . LEU C 2 134 ? 29.110 17.915 144.014 1.00 42.08 131 LEU C N 1
ATOM 3392 C CA . LEU C 2 134 ? 30.359 18.494 144.561 1.00 49.18 131 LEU C CA 1
ATOM 3393 C C . LEU C 2 134 ? 30.629 19.850 143.869 1.00 43.23 131 LEU C C 1
ATOM 3394 O O . LEU C 2 134 ? 30.852 20.894 144.542 1.00 46.58 131 LEU C O 1
ATOM 3399 N N . PHE C 2 135 ? 30.536 19.816 142.525 1.00 45.05 132 PHE C N 1
ATOM 3400 C CA . PHE C 2 135 ? 30.791 20.983 141.641 1.00 44.87 132 PHE C CA 1
ATOM 3401 C C . PHE C 2 135 ? 29.915 22.128 142.002 1.00 42.08 132 PHE C C 1
ATOM 3402 O O . PHE C 2 135 ? 30.365 23.185 142.323 1.00 47.95 132 PHE C O 1
ATOM 3410 N N . THR C 2 136 ? 28.635 21.886 142.049 1.00 45.52 133 THR C N 1
ATOM 3411 C CA . THR C 2 136 ? 27.683 22.896 142.428 1.00 46.80 133 THR C CA 1
ATOM 3412 C C . THR C 2 136 ? 27.883 23.431 143.808 1.00 50.58 133 THR C C 1
ATOM 3413 O O . THR C 2 136 ? 27.550 24.573 144.094 1.00 50.36 133 THR C O 1
ATOM 3417 N N . ASP C 2 137 ? 28.314 22.599 144.744 1.00 49.82 134 ASP C N 1
ATOM 3418 C CA . ASP C 2 137 ? 28.401 23.133 146.102 1.00 53.51 134 ASP C CA 1
ATOM 3419 C C . ASP C 2 137 ? 29.675 23.962 146.241 1.00 45.57 134 ASP C C 1
ATOM 3420 O O . ASP C 2 137 ? 29.734 24.890 147.005 1.00 39.91 134 ASP C O 1
ATOM 3425 N N . ILE C 2 138 ? 30.696 23.624 145.488 1.00 42.05 135 ILE C N 1
ATOM 3426 C CA . ILE C 2 138 ? 31.836 24.548 145.366 1.00 49.65 135 ILE C CA 1
ATOM 3427 C C . ILE C 2 138 ? 31.370 25.907 144.740 1.00 49.38 135 ILE C C 1
ATOM 3428 O O . ILE C 2 138 ? 31.703 27.018 145.226 1.00 45.83 135 ILE C O 1
ATOM 3433 N N . LEU C 2 139 ? 30.551 25.852 143.700 1.00 47.92 136 LEU C N 1
ATOM 3434 C CA . LEU C 2 139 ? 30.102 27.129 143.089 1.00 46.52 136 LEU C CA 1
ATOM 3435 C C . LEU C 2 139 ? 29.319 27.989 144.053 1.00 47.53 136 LEU C C 1
ATOM 3436 O O . LEU C 2 139 ? 29.485 29.199 144.043 1.00 46.70 136 LEU C O 1
ATOM 3441 N N . ASP C 2 140 ? 28.447 27.348 144.847 1.00 51.70 137 ASP C N 1
ATOM 3442 C CA . ASP C 2 140 ? 27.615 28.009 145.892 1.00 57.78 137 ASP C CA 1
ATOM 3443 C C . ASP C 2 140 ? 28.486 28.694 146.949 1.00 56.21 137 ASP C C 1
ATOM 3444 O O . ASP C 2 140 ? 28.133 29.752 147.460 1.00 58.83 137 ASP C O 1
ATOM 3449 N N . ARG C 2 141 ? 29.642 28.122 147.265 1.00 56.85 138 ARG C N 1
ATOM 3450 C CA . ARG C 2 141 ? 30.526 28.759 148.256 1.00 60.99 138 ARG C CA 1
ATOM 3451 C C . ARG C 2 141 ? 31.437 29.882 147.716 1.00 60.45 138 ARG C C 1
ATOM 3452 O O . ARG C 2 141 ? 32.166 30.488 148.491 1.00 64.08 138 ARG C O 1
ATOM 3460 N N . ILE C 2 142 ? 31.430 30.155 146.413 1.00 61.44 139 ILE C N 1
ATOM 3461 C CA . ILE C 2 142 ? 32.214 31.270 145.884 1.00 53.72 139 ILE C CA 1
ATOM 3462 C C . ILE C 2 142 ? 31.544 32.628 146.028 1.00 54.75 139 ILE C C 1
ATOM 3463 O O . ILE C 2 142 ? 30.352 32.772 145.789 1.00 71.79 139 ILE C O 1
ATOM 3468 N N . GLY C 2 143 ? 32.346 33.599 146.466 1.00 58.68 140 GLY C N 1
ATOM 3469 C CA . GLY C 2 143 ? 31.937 34.978 146.698 1.00 58.72 140 GLY C CA 1
ATOM 3470 C C . GLY C 2 143 ? 31.753 35.267 148.173 1.00 61.97 140 GLY C C 1
ATOM 3471 O O . GLY C 2 143 ? 31.167 34.452 148.873 1.00 68.23 140 GLY C O 1
ATOM 3472 N N . LYS D 2 5 ? 22.387 12.868 133.229 1.00 97.96 2 LYS D N 1
ATOM 3473 C CA . LYS D 2 5 ? 21.826 12.871 134.625 1.00 105.45 2 LYS D CA 1
ATOM 3474 C C . LYS D 2 5 ? 20.289 13.087 134.651 1.00 91.01 2 LYS D C 1
ATOM 3475 O O . LYS D 2 5 ? 19.523 12.134 134.836 1.00 96.65 2 LYS D O 1
ATOM 3481 N N . ASP D 2 6 ? 19.870 14.329 134.418 1.00 70.21 3 ASP D N 1
ATOM 3482 C CA . ASP D 2 6 ? 18.459 14.766 134.464 1.00 61.65 3 ASP D CA 1
ATOM 3483 C C . ASP D 2 6 ? 18.458 16.266 134.099 1.00 59.48 3 ASP D C 1
ATOM 3484 O O . ASP D 2 6 ? 19.204 17.080 134.692 1.00 45.32 3 ASP D O 1
ATOM 3489 N N . PHE D 2 7 ? 17.629 16.647 133.137 1.00 51.26 4 PHE D N 1
ATOM 3490 C CA . PHE D 2 7 ? 17.804 17.930 132.525 1.00 44.77 4 PHE D CA 1
ATOM 3491 C C . PHE D 2 7 ? 17.758 19.011 133.587 1.00 46.83 4 PHE D C 1
ATOM 3492 O O . PHE D 2 7 ? 18.625 19.899 133.621 1.00 52.85 4 PHE D O 1
ATOM 3500 N N . GLU D 2 8 ? 16.840 18.913 134.525 1.00 44.82 5 GLU D N 1
ATOM 3501 C CA . GLU D 2 8 ? 16.760 19.969 135.514 1.00 47.93 5 GLU D CA 1
ATOM 3502 C C . GLU D 2 8 ? 18.077 20.144 136.289 1.00 47.92 5 GLU D C 1
ATOM 3503 O O . GLU D 2 8 ? 18.454 21.266 136.658 1.00 40.48 5 GLU D O 1
ATOM 3509 N N . LYS D 2 9 ? 18.777 19.057 136.559 1.00 44.02 6 LYS D N 1
ATOM 3510 C CA . LYS D 2 9 ? 19.999 19.203 137.365 1.00 51.10 6 LYS D CA 1
ATOM 3511 C C . LYS D 2 9 ? 21.116 19.848 136.521 1.00 40.55 6 LYS D C 1
ATOM 3512 O O . LYS D 2 9 ? 21.719 20.798 136.949 1.00 45.34 6 LYS D O 1
ATOM 3518 N N . LEU D 2 10 ? 21.265 19.409 135.282 1.00 38.22 7 LEU D N 1
ATOM 3519 C CA . LEU D 2 10 ? 22.244 19.994 134.392 1.00 37.44 7 LEU D CA 1
ATOM 3520 C C . LEU D 2 10 ? 21.993 21.473 134.260 1.00 38.27 7 LEU D C 1
ATOM 3521 O O . LEU D 2 10 ? 22.942 22.259 134.375 1.00 39.92 7 LEU D O 1
ATOM 3526 N N . TYR D 2 11 ? 20.709 21.873 134.176 1.00 39.58 8 TYR D N 1
ATOM 3527 C CA . TYR D 2 11 ? 20.399 23.242 133.853 1.00 36.98 8 TYR D CA 1
ATOM 3528 C C . TYR D 2 11 ? 20.731 24.103 135.014 1.00 39.12 8 TYR D C 1
ATOM 3529 O O . TYR D 2 11 ? 21.201 25.216 134.858 1.00 41.55 8 TYR D O 1
ATOM 3538 N N . GLU D 2 12 ? 20.390 23.626 136.191 1.00 43.08 9 GLU D N 1
ATOM 3539 C CA . GLU D 2 12 ? 20.688 24.324 137.434 1.00 48.25 9 GLU D CA 1
ATOM 3540 C C . GLU D 2 12 ? 22.226 24.465 137.576 1.00 42.57 9 GLU D C 1
ATOM 3541 O O . GLU D 2 12 ? 22.756 25.547 137.820 1.00 38.24 9 GLU D O 1
ATOM 3547 N N . ALA D 2 13 ? 22.944 23.391 137.329 1.00 35.82 10 ALA D N 1
ATOM 3548 C CA . ALA D 2 13 ? 24.398 23.445 137.457 1.00 38.92 10 ALA D CA 1
ATOM 3549 C C . ALA D 2 13 ? 24.969 24.487 136.470 1.00 40.67 10 ALA D C 1
ATOM 3550 O O . ALA D 2 13 ? 25.797 25.335 136.846 1.00 44.15 10 ALA D O 1
ATOM 3552 N N . THR D 2 14 ? 24.493 24.451 135.222 1.00 37.10 11 THR D N 1
ATOM 3553 C CA . THR D 2 14 ? 24.953 25.396 134.212 1.00 32.73 11 THR D CA 1
ATOM 3554 C C . THR D 2 14 ? 24.667 26.811 134.584 1.00 41.73 11 THR D C 1
ATOM 3555 O O . THR D 2 14 ? 25.509 27.735 134.433 1.00 36.93 11 THR D O 1
ATOM 3559 N N . THR D 2 15 ? 23.479 27.013 135.096 1.00 40.36 12 THR D N 1
ATOM 3560 C CA . THR D 2 15 ? 23.078 28.347 135.519 1.00 45.23 12 THR D CA 1
ATOM 3561 C C . THR D 2 15 ? 23.956 28.875 136.643 1.00 39.89 12 THR D C 1
ATOM 3562 O O . THR D 2 15 ? 24.242 30.078 136.714 1.00 38.74 12 THR D O 1
ATOM 3566 N N . LYS D 2 16 ? 24.211 28.016 137.614 1.00 39.33 13 LYS D N 1
ATOM 3567 C CA . LYS D 2 16 ? 25.087 28.378 138.692 1.00 46.27 13 LYS D CA 1
ATOM 3568 C C . LYS D 2 16 ? 26.526 28.701 138.140 1.00 45.69 13 LYS D C 1
ATOM 3569 O O . LYS D 2 16 ? 27.140 29.617 138.601 1.00 44.39 13 LYS D O 1
ATOM 3575 N N . LEU D 2 17 ? 27.052 27.907 137.195 1.00 39.41 14 LEU D N 1
ATOM 3576 C CA . LEU D 2 17 ? 28.327 28.228 136.576 1.00 42.16 14 LEU D CA 1
ATOM 3577 C C . LEU D 2 17 ? 28.357 29.657 136.033 1.00 40.76 14 LEU D C 1
ATOM 3578 O O . LEU D 2 17 ? 29.211 30.472 136.412 1.00 41.89 14 LEU D O 1
ATOM 3583 N N . VAL D 2 18 ? 27.385 29.973 135.200 1.00 39.41 15 VAL D N 1
ATOM 3584 C CA . VAL D 2 18 ? 27.306 31.291 134.564 1.00 38.57 15 VAL D CA 1
ATOM 3585 C C . VAL D 2 18 ? 27.055 32.369 135.581 1.00 38.58 15 VAL D C 1
ATOM 3586 O O . VAL D 2 18 ? 27.761 33.375 135.594 1.00 38.97 15 VAL D O 1
ATOM 3590 N N . SER D 2 19 ? 26.159 32.170 136.523 1.00 37.88 16 SER D N 1
ATOM 3591 C CA . SER D 2 19 ? 25.968 33.259 137.493 1.00 41.09 16 SER D CA 1
ATOM 3592 C C . SER D 2 19 ? 27.178 33.459 138.385 1.00 37.16 16 SER D C 1
ATOM 3593 O O . SER D 2 19 ? 27.469 34.543 138.799 1.00 41.86 16 SER D O 1
ATOM 3596 N N . THR D 2 20 ? 27.843 32.411 138.751 1.00 40.34 17 THR D N 1
ATOM 3597 C CA . THR D 2 20 ? 29.033 32.575 139.568 1.00 44.60 17 THR D CA 1
ATOM 3598 C C . THR D 2 20 ? 30.179 33.302 138.829 1.00 42.24 17 THR D C 1
ATOM 3599 O O . THR D 2 20 ? 30.912 34.187 139.362 1.00 40.01 17 THR D O 1
ATOM 3603 N N . SER D 2 21 ? 30.297 32.939 137.588 1.00 34.72 18 SER D N 1
ATOM 3604 C CA . SER D 2 21 ? 31.263 33.557 136.757 1.00 38.74 18 SER D CA 1
ATOM 3605 C C . SER D 2 21 ? 31.013 35.046 136.628 1.00 37.98 18 SER D C 1
ATOM 3606 O O . SER D 2 21 ? 31.939 35.880 136.771 1.00 41.46 18 SER D O 1
ATOM 3609 N N . LEU D 2 22 ? 29.770 35.428 136.464 1.00 38.37 19 LEU D N 1
ATOM 3610 C CA . LEU D 2 22 ? 29.442 36.862 136.426 1.00 39.27 19 LEU D CA 1
ATOM 3611 C C . LEU D 2 22 ? 29.694 37.590 137.714 1.00 42.48 19 LEU D C 1
ATOM 3612 O O . LEU D 2 22 ? 30.186 38.726 137.712 1.00 43.75 19 LEU D O 1
ATOM 3617 N N . LYS D 2 23 ? 29.329 36.970 138.831 1.00 44.09 20 LYS D N 1
ATOM 3618 C CA . LYS D 2 23 ? 29.489 37.616 140.117 1.00 43.68 20 LYS D CA 1
ATOM 3619 C C . LYS D 2 23 ? 30.998 37.825 140.354 1.00 45.25 20 LYS D C 1
ATOM 3620 O O . LYS D 2 23 ? 31.487 38.905 140.755 1.00 42.22 20 LYS D O 1
ATOM 3626 N N . VAL D 2 24 ? 31.758 36.788 140.056 1.00 42.66 21 VAL D N 1
ATOM 3627 C CA . VAL D 2 24 ? 33.204 36.891 140.229 1.00 44.14 21 VAL D CA 1
ATOM 3628 C C . VAL D 2 24 ? 33.789 38.033 139.430 1.00 43.12 21 VAL D C 1
ATOM 3629 O O . VAL D 2 24 ? 34.558 38.821 139.997 1.00 40.66 21 VAL D O 1
ATOM 3633 N N . LYS D 2 25 ? 33.427 38.148 138.143 1.00 39.64 22 LYS D N 1
ATOM 3634 C CA . LYS D 2 25 ? 33.940 39.240 137.299 1.00 37.45 22 LYS D CA 1
ATOM 3635 C C . LYS D 2 25 ? 33.531 40.583 137.845 1.00 41.62 22 LYS D C 1
ATOM 3636 O O . LYS D 2 25 ? 34.337 41.499 137.975 1.00 41.39 22 LYS D O 1
ATOM 3642 N N . ASP D 2 26 ? 32.238 40.723 138.105 1.00 41.81 23 ASP D N 1
ATOM 3643 C CA . ASP D 2 26 ? 31.694 41.961 138.572 1.00 40.60 23 ASP D CA 1
ATOM 3644 C C . ASP D 2 26 ? 32.237 42.402 139.921 1.00 47.74 23 ASP D C 1
ATOM 3645 O O . ASP D 2 26 ? 32.556 43.594 140.109 1.00 46.06 23 ASP D O 1
ATOM 3650 N N . ASP D 2 27 ? 32.331 41.490 140.885 1.00 38.69 24 ASP D N 1
ATOM 3651 C CA . ASP D 2 27 ? 32.913 41.925 142.164 1.00 40.81 24 ASP D CA 1
ATOM 3652 C C . ASP D 2 27 ? 34.349 42.327 142.016 1.00 40.79 24 ASP D C 1
ATOM 3653 O O . ASP D 2 27 ? 34.783 43.225 142.727 1.00 39.99 24 ASP D O 1
ATOM 3658 N N . LEU D 2 28 ? 35.106 41.723 141.093 1.00 41.34 25 LEU D N 1
ATOM 3659 C CA . LEU D 2 28 ? 36.519 42.136 140.966 1.00 39.29 25 LEU D CA 1
ATOM 3660 C C . LEU D 2 28 ? 36.521 43.536 140.423 1.00 42.57 25 LEU D C 1
ATOM 3661 O O . LEU D 2 28 ? 37.352 44.363 140.781 1.00 37.87 25 LEU D O 1
ATOM 3666 N N . LYS D 2 29 ? 35.553 43.832 139.595 1.00 40.01 26 LYS D N 1
ATOM 3667 C CA . LYS D 2 29 ? 35.552 45.139 138.995 1.00 42.19 26 LYS D CA 1
ATOM 3668 C C . LYS D 2 29 ? 35.247 46.197 140.056 1.00 49.71 26 LYS D C 1
ATOM 3669 O O . LYS D 2 29 ? 35.872 47.260 140.060 1.00 40.39 26 LYS D O 1
ATOM 3675 N N . LYS D 2 30 ? 34.334 45.884 140.973 1.00 50.37 27 LYS D N 1
ATOM 3676 C CA . LYS D 2 30 ? 34.019 46.813 142.048 1.00 51.36 27 LYS D CA 1
ATOM 3677 C C . LYS D 2 30 ? 35.218 46.998 142.992 1.00 47.51 27 LYS D C 1
ATOM 3678 O O . LYS D 2 30 ? 35.420 48.082 143.496 1.00 50.54 27 LYS D O 1
ATOM 3684 N N . MET D 2 31 ? 35.986 45.952 143.245 1.00 42.80 28 MET D N 1
ATOM 3685 C CA . MET D 2 31 ? 37.160 46.117 144.051 1.00 45.28 28 MET D CA 1
ATOM 3686 C C . MET D 2 31 ? 38.096 47.044 143.315 1.00 47.01 28 MET D C 1
ATOM 3687 O O . MET D 2 31 ? 38.587 47.980 143.905 1.00 42.78 28 MET D O 1
ATOM 3692 N N . PHE D 2 32 ? 38.262 46.894 141.995 1.00 40.27 29 PHE D N 1
ATOM 3693 C CA . PHE D 2 32 ? 39.171 47.818 141.310 1.00 39.20 29 PHE D CA 1
ATOM 3694 C C . PHE D 2 32 ? 38.689 49.267 141.477 1.00 39.05 29 PHE D C 1
ATOM 3695 O O . PHE D 2 32 ? 39.486 50.121 141.765 1.00 40.65 29 PHE D O 1
ATOM 3703 N N . LYS D 2 33 ? 37.397 49.516 141.303 1.00 41.28 30 LYS D N 1
ATOM 3704 C CA . LYS D 2 33 ? 36.798 50.841 141.367 1.00 51.71 30 LYS D CA 1
ATOM 3705 C C . LYS D 2 33 ? 36.900 51.392 142.804 1.00 43.51 30 LYS D C 1
ATOM 3706 O O . LYS D 2 33 ? 37.343 52.421 142.934 1.00 35.04 30 LYS D O 1
ATOM 3712 N N . GLN D 2 34 ? 36.620 50.620 143.844 1.00 49.94 31 GLN D N 1
ATOM 3713 C CA . GLN D 2 34 ? 36.808 51.047 145.211 1.00 53.89 31 GLN D CA 1
ATOM 3714 C C . GLN D 2 34 ? 38.251 51.403 145.577 1.00 55.15 31 GLN D C 1
ATOM 3715 O O . GLN D 2 34 ? 38.433 52.209 146.439 1.00 54.26 31 GLN D O 1
ATOM 3721 N N . ASN D 2 35 ? 39.274 50.821 144.965 1.00 51.99 32 ASN D N 1
ATOM 3722 C CA . ASN D 2 35 ? 40.668 51.314 145.168 1.00 43.62 32 ASN D CA 1
ATOM 3723 C C . ASN D 2 35 ? 41.019 52.380 144.188 1.00 42.09 32 ASN D C 1
ATOM 3724 O O . ASN D 2 35 ? 42.166 52.808 144.119 1.00 41.20 32 ASN D O 1
ATOM 3729 N N . GLY D 2 36 ? 40.032 52.851 143.448 1.00 41.07 33 GLY D N 1
ATOM 3730 C CA . GLY D 2 36 ? 40.212 54.068 142.596 1.00 42.77 33 GLY D CA 1
ATOM 3731 C C . GLY D 2 36 ? 40.742 53.868 141.174 1.00 42.87 33 GLY D C 1
ATOM 3732 O O . GLY D 2 36 ? 41.188 54.829 140.554 1.00 43.75 33 GLY D O 1
ATOM 3733 N N . TYR D 2 37 ? 40.712 52.638 140.660 1.00 45.49 34 TYR D N 1
ATOM 3734 C CA . TYR D 2 37 ? 41.150 52.336 139.288 1.00 44.93 34 TYR D CA 1
ATOM 3735 C C . TYR D 2 37 ? 39.918 52.155 138.501 1.00 52.80 34 TYR D C 1
ATOM 3736 O O . TYR D 2 37 ? 39.131 51.289 138.874 1.00 60.91 34 TYR D O 1
ATOM 3745 N N . ASP D 2 38 ? 39.735 52.898 137.414 1.00 52.05 35 ASP D N 1
ATOM 3746 C CA . ASP D 2 38 ? 38.575 52.639 136.565 1.00 66.20 35 ASP D CA 1
ATOM 3747 C C . ASP D 2 38 ? 38.880 51.658 135.403 1.00 58.83 35 ASP D C 1
ATOM 3748 O O . ASP D 2 38 ? 38.857 51.972 134.223 1.00 67.43 35 ASP D O 1
ATOM 3753 N N . ILE D 2 39 ? 39.220 50.446 135.791 1.00 56.07 36 ILE D N 1
ATOM 3754 C CA . ILE D 2 39 ? 39.524 49.423 134.836 1.00 53.15 36 ILE D CA 1
ATOM 3755 C C . ILE D 2 39 ? 38.586 48.254 135.142 1.00 52.62 36 ILE D C 1
ATOM 3756 O O . ILE D 2 39 ? 38.219 48.042 136.289 1.00 51.74 36 ILE D O 1
ATOM 3761 N N . THR D 2 40 ? 38.174 47.522 134.114 1.00 45.69 37 THR D N 1
ATOM 3762 C CA . THR D 2 40 ? 37.349 46.322 134.282 1.00 45.29 37 THR D CA 1
ATOM 3763 C C . THR D 2 40 ? 38.192 45.060 134.340 1.00 39.26 37 THR D C 1
ATOM 3764 O O . THR D 2 40 ? 39.442 45.092 134.154 1.00 39.35 37 THR D O 1
ATOM 3768 N N . THR D 2 41 ? 37.509 43.954 134.627 1.00 36.00 38 THR D N 1
ATOM 3769 C CA . THR D 2 41 ? 38.125 42.673 134.596 1.00 41.20 38 THR D CA 1
ATOM 3770 C C . THR D 2 41 ? 38.658 42.268 133.218 1.00 46.11 38 THR D C 1
ATOM 3771 O O . THR D 2 41 ? 39.718 41.645 133.110 1.00 47.39 38 THR D O 1
ATOM 3775 N N . ASP D 2 42 ? 38.007 42.698 132.153 1.00 45.65 39 ASP D N 1
ATOM 3776 C CA . ASP D 2 42 ? 38.531 42.398 130.804 1.00 45.64 39 ASP D CA 1
ATOM 3777 C C . ASP D 2 42 ? 39.883 43.082 130.584 1.00 41.33 39 ASP D C 1
ATOM 3778 O O . ASP D 2 42 ? 40.804 42.486 130.062 1.00 48.30 39 ASP D O 1
ATOM 3783 N N . HIS D 2 43 ? 39.987 44.337 130.991 1.00 37.20 40 HIS D N 1
ATOM 3784 C CA . HIS D 2 43 ? 41.224 45.038 130.897 1.00 38.43 40 HIS D CA 1
ATOM 3785 C C . HIS D 2 43 ? 42.278 44.317 131.665 1.00 37.32 40 HIS D C 1
ATOM 3786 O O . HIS D 2 43 ? 43.405 44.177 131.162 1.00 35.37 40 HIS D O 1
ATOM 3793 N N . TYR D 2 44 ? 41.898 43.798 132.842 1.00 34.81 41 TYR D N 1
ATOM 3794 C CA . TYR D 2 44 ? 42.873 43.205 133.750 1.00 33.84 41 TYR D CA 1
ATOM 3795 C C . TYR D 2 44 ? 43.372 41.943 133.091 1.00 33.35 41 TYR D C 1
ATOM 3796 O O . TYR D 2 44 ? 44.563 41.713 132.989 1.00 33.76 41 TYR D O 1
ATOM 3805 N N . ALA D 2 45 ? 42.431 41.147 132.617 1.00 32.81 42 ALA D N 1
ATOM 3806 C CA . ALA D 2 45 ? 42.717 39.920 131.879 1.00 36.56 42 ALA D CA 1
ATOM 3807 C C . ALA D 2 45 ? 43.662 40.134 130.699 1.00 41.01 42 ALA D C 1
ATOM 3808 O O . ALA D 2 45 ? 44.637 39.448 130.566 1.00 38.29 42 ALA D O 1
ATOM 3810 N N . LEU D 2 46 ? 43.420 41.155 129.879 1.00 39.60 43 LEU D N 1
ATOM 3811 C CA . LEU D 2 46 ? 44.276 41.337 128.732 1.00 38.63 43 LEU D CA 1
ATOM 3812 C C . LEU D 2 46 ? 45.648 41.829 129.153 1.00 36.57 43 LEU D C 1
ATOM 3813 O O . LEU D 2 46 ? 46.664 41.447 128.557 1.00 37.53 43 LEU D O 1
ATOM 3818 N N . LEU D 2 47 ? 45.682 42.706 130.162 1.00 35.13 44 LEU D N 1
ATOM 3819 C CA . LEU D 2 47 ? 46.946 43.214 130.661 1.00 33.96 44 LEU D CA 1
ATOM 3820 C C . LEU D 2 47 ? 47.781 42.044 131.203 1.00 31.59 44 LEU D C 1
ATOM 3821 O O . LEU D 2 47 ? 48.995 42.054 131.046 1.00 35.83 44 LEU D O 1
ATOM 3826 N N . ARG D 2 48 ? 47.171 41.047 131.847 1.00 37.04 45 ARG D N 1
ATOM 3827 C CA . ARG D 2 48 ? 47.969 39.837 132.304 1.00 44.32 45 ARG D CA 1
ATOM 3828 C C . ARG D 2 48 ? 48.683 39.059 131.147 1.00 39.33 45 ARG D C 1
ATOM 3829 O O . ARG D 2 48 ? 49.839 38.615 131.241 1.00 35.22 45 ARG D O 1
ATOM 3837 N N . PHE D 2 49 ? 47.993 38.912 130.039 1.00 37.33 46 PHE D N 1
ATOM 3838 C CA . PHE D 2 49 ? 48.678 38.344 128.852 1.00 37.95 46 PHE D CA 1
ATOM 3839 C C . PHE D 2 49 ? 49.824 39.215 128.477 1.00 38.59 46 PHE D C 1
ATOM 3840 O O . PHE D 2 49 ? 50.946 38.751 128.235 1.00 37.36 46 PHE D O 1
ATOM 3848 N N . LEU D 2 50 ? 49.615 40.519 128.507 1.00 35.83 47 LEU D N 1
ATOM 3849 C CA . LEU D 2 50 ? 50.715 41.374 128.067 1.00 35.61 47 LEU D CA 1
ATOM 3850 C C . LEU D 2 50 ? 51.903 41.449 129.031 1.00 39.30 47 LEU D C 1
ATOM 3851 O O . LEU D 2 50 ? 53.064 41.607 128.586 1.00 37.80 47 LEU D O 1
ATOM 3856 N N . TRP D 2 51 ? 51.636 41.318 130.339 1.00 40.00 48 TRP D N 1
ATOM 3857 C CA . TRP D 2 51 ? 52.721 41.293 131.320 1.00 42.39 48 TRP D CA 1
ATOM 3858 C C . TRP D 2 51 ? 53.536 40.013 131.148 1.00 42.08 48 TRP D C 1
ATOM 3859 O O . TRP D 2 51 ? 54.742 40.001 131.402 1.00 41.35 48 TRP D O 1
ATOM 3870 N N . GLU D 2 52 ? 52.880 38.938 130.737 1.00 48.16 49 GLU D N 1
ATOM 3871 C CA . GLU D 2 52 ? 53.616 37.715 130.319 1.00 56.81 49 GLU D CA 1
ATOM 3872 C C . GLU D 2 52 ? 54.442 37.981 129.066 1.00 59.16 49 GLU D C 1
ATOM 3873 O O . GLU D 2 52 ? 55.649 37.808 129.099 1.00 58.74 49 GLU D O 1
ATOM 3879 N N . GLN D 2 53 ? 53.791 38.393 127.971 1.00 57.53 50 GLN D N 1
ATOM 3880 C CA . GLN D 2 53 ? 54.484 38.673 126.709 1.00 53.95 50 GLN D CA 1
ATOM 3881 C C . GLN D 2 53 ? 53.955 39.923 126.013 1.00 46.23 50 GLN D C 1
ATOM 3882 O O . GLN D 2 53 ? 52.836 39.937 125.488 1.00 49.88 50 GLN D O 1
ATOM 3888 N N . ASP D 2 54 ? 54.798 40.934 125.968 1.00 42.86 51 ASP D N 1
ATOM 3889 C CA . ASP D 2 54 ? 54.537 42.205 125.306 1.00 47.65 51 ASP D CA 1
ATOM 3890 C C . ASP D 2 54 ? 54.599 42.034 123.791 1.00 47.54 51 ASP D C 1
ATOM 3891 O O . ASP D 2 54 ? 55.254 41.143 123.311 1.00 52.27 51 ASP D O 1
ATOM 3896 N N . GLY D 2 55 ? 53.949 42.890 123.034 1.00 49.95 52 GLY D N 1
ATOM 3897 C CA . GLY D 2 55 ? 54.143 42.867 121.591 1.00 56.84 52 GLY D CA 1
ATOM 3898 C C . GLY D 2 55 ? 53.340 41.822 120.821 1.00 52.26 52 GLY D C 1
ATOM 3899 O O . GLY D 2 55 ? 53.582 41.601 119.652 1.00 63.41 52 GLY D O 1
ATOM 3900 N N . ILE D 2 56 ? 52.363 41.222 121.474 1.00 51.54 53 ILE D N 1
ATOM 3901 C CA . ILE D 2 56 ? 51.545 40.168 120.897 1.00 54.65 53 ILE D CA 1
ATOM 3902 C C . ILE D 2 56 ? 50.756 40.861 119.805 1.00 52.68 53 ILE D C 1
ATOM 3903 O O . ILE D 2 56 ? 50.395 42.015 119.971 1.00 52.41 53 ILE D O 1
ATOM 3908 N N . SER D 2 57 ? 50.406 40.147 118.745 1.00 44.63 54 SER D N 1
ATOM 3909 C CA . SER D 2 57 ? 49.584 40.702 117.687 1.00 46.63 54 SER D CA 1
ATOM 3910 C C . SER D 2 57 ? 48.165 40.734 118.167 1.00 43.04 54 SER D C 1
ATOM 3911 O O . SER D 2 57 ? 47.788 39.949 118.989 1.00 49.09 54 SER D O 1
ATOM 3914 N N . GLN D 2 58 ? 47.366 41.621 117.611 1.00 38.90 55 GLN D N 1
ATOM 3915 C CA . GLN D 2 58 ? 46.049 41.812 118.055 1.00 39.04 55 GLN D CA 1
ATOM 3916 C C . GLN D 2 58 ? 45.236 40.585 117.830 1.00 47.09 55 GLN D C 1
ATOM 3917 O O . GLN D 2 58 ? 44.311 40.263 118.598 1.00 52.15 55 GLN D O 1
ATOM 3923 N N . ILE D 2 59 ? 45.517 39.900 116.746 1.00 47.20 56 ILE D N 1
ATOM 3924 C CA . ILE D 2 59 ? 44.692 38.732 116.407 1.00 48.85 56 ILE D CA 1
ATOM 3925 C C . ILE D 2 59 ? 45.005 37.518 117.366 1.00 44.58 56 ILE D C 1
ATOM 3926 O O . ILE D 2 59 ? 44.117 36.818 117.773 1.00 51.39 56 ILE D O 1
ATOM 3931 N N . ASP D 2 60 ? 46.258 37.326 117.731 1.00 43.49 57 ASP D N 1
ATOM 3932 C CA . ASP D 2 60 ? 46.657 36.398 118.757 1.00 49.54 57 ASP D CA 1
ATOM 3933 C C . ASP D 2 60 ? 45.941 36.677 120.055 1.00 55.03 57 ASP D C 1
ATOM 3934 O O . ASP D 2 60 ? 45.396 35.756 120.641 1.00 54.77 57 ASP D O 1
ATOM 3939 N N . LEU D 2 61 ? 45.796 37.953 120.399 1.00 43.56 58 LEU D N 1
ATOM 3940 C CA . LEU D 2 61 ? 45.148 38.286 121.601 1.00 42.33 58 LEU D CA 1
ATOM 3941 C C . LEU D 2 61 ? 43.711 38.038 121.505 1.00 45.09 58 LEU D C 1
ATOM 3942 O O . LEU D 2 61 ? 43.130 37.714 122.495 1.00 47.48 58 LEU D O 1
ATOM 3947 N N . CYS D 2 62 ? 43.083 38.295 120.369 1.00 43.49 59 CYS D N 1
ATOM 3948 C CA . CYS D 2 62 ? 41.731 37.839 120.208 1.00 49.48 59 CYS D CA 1
ATOM 3949 C C . CYS D 2 62 ? 41.648 36.312 120.446 1.00 60.50 59 CYS D C 1
ATOM 3950 O O . CYS D 2 62 ? 40.701 35.870 121.077 1.00 58.20 59 CYS D O 1
ATOM 3953 N N . GLU D 2 63 ? 42.668 35.548 120.011 1.00 62.18 60 GLU D N 1
ATOM 3954 C CA . GLU D 2 63 ? 42.677 34.080 120.127 1.00 71.79 60 GLU D CA 1
ATOM 3955 C C . GLU D 2 63 ? 42.924 33.543 121.544 1.00 72.38 60 GLU D C 1
ATOM 3956 O O . GLU D 2 63 ? 42.298 32.580 121.952 1.00 67.75 60 GLU D O 1
ATOM 3962 N N . LYS D 2 64 ? 43.848 34.149 122.278 1.00 63.93 61 LYS D N 1
ATOM 3963 C CA . LYS D 2 64 ? 44.013 33.877 123.709 1.00 60.64 61 LYS D CA 1
ATOM 3964 C C . LYS D 2 64 ? 42.776 34.256 124.553 1.00 59.90 61 LYS D C 1
ATOM 3965 O O . LYS D 2 64 ? 42.342 33.532 125.446 1.00 67.41 61 LYS D O 1
ATOM 3971 N N . SER D 2 65 ? 42.207 35.392 124.224 1.00 55.02 62 SER D N 1
ATOM 3972 C CA . SER D 2 65 ? 41.068 35.906 124.889 1.00 55.16 62 SER D CA 1
ATOM 3973 C C . SER D 2 65 ? 39.933 34.929 124.734 1.00 67.79 62 SER D C 1
ATOM 3974 O O . SER D 2 65 ? 39.505 34.585 123.634 1.00 55.88 62 SER D O 1
ATOM 3977 N N . CYS D 2 66 ? 39.428 34.502 125.875 1.00 78.08 63 CYS D N 1
ATOM 3978 C CA . CYS D 2 66 ? 38.228 33.697 125.904 1.00 76.46 63 CYS D CA 1
ATOM 3979 C C . CYS D 2 66 ? 37.098 34.547 125.343 1.00 71.91 63 CYS D C 1
ATOM 3980 O O . CYS D 2 66 ? 35.970 34.109 125.346 1.00 74.89 63 CYS D O 1
ATOM 3983 N N . LYS D 2 67 ? 37.373 35.763 124.870 1.00 66.54 64 LYS D N 1
ATOM 3984 C CA . LYS D 2 67 ? 36.352 36.476 124.079 1.00 69.82 64 LYS D CA 1
ATOM 3985 C C . LYS D 2 67 ? 36.654 36.436 122.550 1.00 79.32 64 LYS D C 1
ATOM 3986 O O . LYS D 2 67 ? 37.743 35.959 122.090 1.00 73.29 64 LYS D O 1
ATOM 3992 N N . ASP D 2 68 ? 35.655 36.928 121.803 1.00 73.28 65 ASP D N 1
ATOM 3993 C CA . ASP D 2 68 ? 35.609 36.913 120.338 1.00 78.00 65 ASP D CA 1
ATOM 3994 C C . ASP D 2 68 ? 36.179 38.195 119.761 1.00 86.45 65 ASP D C 1
ATOM 3995 O O . ASP D 2 68 ? 36.163 39.253 120.399 1.00 97.49 65 ASP D O 1
ATOM 4000 N N . LYS D 2 69 ? 36.613 38.085 118.511 1.00 87.16 66 LYS D N 1
ATOM 4001 C CA . LYS D 2 69 ? 37.319 39.141 117.813 1.00 83.76 66 LYS D CA 1
ATOM 4002 C C . LYS D 2 69 ? 36.688 40.536 117.957 1.00 79.14 66 LYS D C 1
ATOM 4003 O O . LYS D 2 69 ? 37.400 41.508 118.258 1.00 73.20 66 LYS D O 1
ATOM 4009 N N . SER D 2 70 ? 35.380 40.659 117.784 1.00 67.69 67 SER D N 1
ATOM 4010 C CA . SER D 2 70 ? 34.823 42.010 117.729 1.00 68.46 67 SER D CA 1
ATOM 4011 C C . SER D 2 70 ? 34.898 42.683 119.088 1.00 68.19 67 SER D C 1
ATOM 4012 O O . SER D 2 70 ? 35.273 43.835 119.181 1.00 70.80 67 SER D O 1
ATOM 4015 N N . ASN D 2 71 ? 34.555 41.939 120.137 1.00 72.39 68 ASN D N 1
ATOM 4016 C CA . ASN D 2 71 ? 34.506 42.489 121.500 1.00 64.07 68 ASN D CA 1
ATOM 4017 C C . ASN D 2 71 ? 35.917 42.732 122.064 1.00 57.69 68 ASN D C 1
ATOM 4018 O O . ASN D 2 71 ? 36.226 43.805 122.597 1.00 57.34 68 ASN D O 1
ATOM 4023 N N . THR D 2 72 ? 36.789 41.760 121.877 1.00 52.88 69 THR D N 1
ATOM 4024 C CA . THR D 2 72 ? 38.136 41.935 122.266 1.00 51.10 69 THR D CA 1
ATOM 4025 C C . THR D 2 72 ? 38.702 43.195 121.630 1.00 57.49 69 THR D C 1
ATOM 4026 O O . THR D 2 72 ? 39.295 44.029 122.337 1.00 52.58 69 THR D O 1
ATOM 4030 N N . THR D 2 73 ? 38.494 43.362 120.320 1.00 55.22 70 THR D N 1
ATOM 4031 C CA . THR D 2 73 ? 39.010 44.541 119.604 1.00 48.01 70 THR D CA 1
ATOM 4032 C C . THR D 2 73 ? 38.476 45.833 120.205 1.00 47.16 70 THR D C 1
ATOM 4033 O O . THR D 2 73 ? 39.245 46.767 120.451 1.00 55.85 70 THR D O 1
ATOM 4037 N N . ARG D 2 74 ? 37.193 45.882 120.534 1.00 47.41 71 ARG D N 1
ATOM 4038 C CA . ARG D 2 74 ? 36.646 47.076 121.240 1.00 55.63 71 ARG D CA 1
ATOM 4039 C C . ARG D 2 74 ? 37.209 47.293 122.673 1.00 55.77 71 ARG D C 1
ATOM 4040 O O . ARG D 2 74 ? 37.368 48.422 123.120 1.00 49.43 71 ARG D O 1
ATOM 4048 N N . ILE D 2 75 ? 37.478 46.209 123.390 1.00 54.10 72 ILE D N 1
ATOM 4049 C CA . ILE D 2 75 ? 38.114 46.323 124.706 1.00 51.27 72 ILE D CA 1
ATOM 4050 C C . ILE D 2 75 ? 39.494 46.865 124.542 1.00 50.15 72 ILE D C 1
ATOM 4051 O O . ILE D 2 75 ? 39.860 47.829 125.191 1.00 49.71 72 ILE D O 1
ATOM 4056 N N . LEU D 2 76 ? 40.230 46.333 123.582 1.00 51.31 73 LEU D N 1
ATOM 4057 C CA . LEU D 2 76 ? 41.508 46.910 123.279 1.00 45.73 73 LEU D CA 1
ATOM 4058 C C . LEU D 2 76 ? 41.420 48.400 122.994 1.00 51.13 73 LEU D C 1
ATOM 4059 O O . LEU D 2 76 ? 42.363 49.110 123.280 1.00 50.41 73 LEU D O 1
ATOM 4064 N N . ASP D 2 77 ? 40.313 48.904 122.465 1.00 50.47 74 ASP D N 1
ATOM 4065 C CA . ASP D 2 77 ? 40.292 50.312 122.080 1.00 48.22 74 ASP D CA 1
ATOM 4066 C C . ASP D 2 77 ? 40.110 51.143 123.321 1.00 47.41 74 ASP D C 1
ATOM 4067 O O . ASP D 2 77 ? 40.752 52.170 123.475 1.00 48.22 74 ASP D O 1
ATOM 4072 N N . VAL D 2 78 ? 39.234 50.695 124.211 1.00 50.72 75 VAL D N 1
ATOM 4073 C CA . VAL D 2 78 ? 39.149 51.294 125.553 1.00 51.35 75 VAL D CA 1
ATOM 4074 C C . VAL D 2 78 ? 40.524 51.313 126.223 1.00 50.12 75 VAL D C 1
ATOM 4075 O O . VAL D 2 78 ? 41.010 52.348 126.652 1.00 53.96 75 VAL D O 1
ATOM 4079 N N . MET D 2 79 ? 41.235 50.202 126.192 1.00 43.72 76 MET D N 1
ATOM 4080 C CA . MET D 2 79 ? 42.546 50.202 126.798 1.00 43.30 76 MET D CA 1
ATOM 4081 C C . MET D 2 79 ? 43.476 51.244 126.197 1.00 44.84 76 MET D C 1
ATOM 4082 O O . MET D 2 79 ? 44.275 51.827 126.913 1.00 47.73 76 MET D O 1
ATOM 4087 N N . LYS D 2 80 ? 43.415 51.438 124.884 1.00 51.69 77 LYS D N 1
ATOM 4088 C CA . LYS D 2 80 ? 44.305 52.384 124.202 1.00 54.28 77 LYS D CA 1
ATOM 4089 C C . LYS D 2 80 ? 43.931 53.795 124.579 1.00 51.48 77 LYS D C 1
ATOM 4090 O O . LYS D 2 80 ? 44.812 54.600 124.823 1.00 45.95 77 LYS D O 1
ATOM 4096 N N . ASN D 2 81 ? 42.631 54.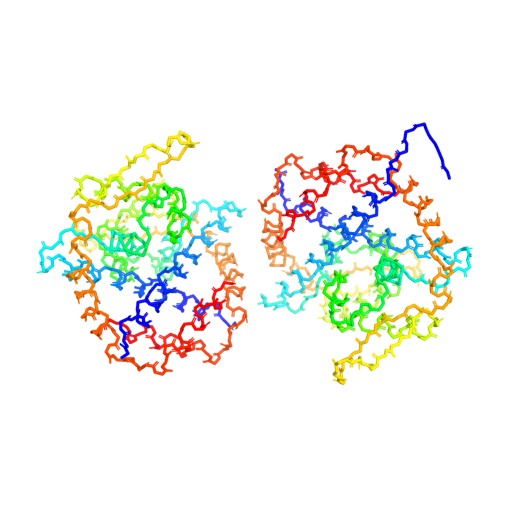057 124.657 1.00 47.88 78 ASN D N 1
ATOM 4097 C CA . ASN D 2 81 ? 42.118 55.332 125.150 1.00 58.28 78 ASN D CA 1
ATOM 4098 C C . ASN D 2 81 ? 42.651 55.697 126.528 1.00 59.56 78 ASN D C 1
ATOM 4099 O O . ASN D 2 81 ? 43.044 56.848 126.762 1.00 58.66 78 ASN D O 1
ATOM 4104 N N . LYS D 2 82 ? 42.639 54.707 127.430 1.00 50.19 79 LYS D N 1
ATOM 4105 C CA . LYS D 2 82 ? 43.131 54.864 128.775 1.00 43.26 79 LYS D CA 1
ATOM 4106 C C . LYS D 2 82 ? 44.647 54.857 128.893 1.00 48.08 79 LYS D C 1
ATOM 4107 O O . LYS D 2 82 ? 45.204 54.977 129.977 1.00 52.00 79 LYS D O 1
ATOM 4113 N N . GLY D 2 83 ? 45.374 54.768 127.811 1.00 40.96 80 GLY D N 1
ATOM 4114 C CA . GLY D 2 83 ? 46.842 54.918 127.967 1.00 43.39 80 GLY D CA 1
ATOM 4115 C C . GLY D 2 83 ? 47.558 53.628 128.392 1.00 39.73 80 GLY D C 1
ATOM 4116 O O . GLY D 2 83 ? 48.792 53.589 128.642 1.00 36.65 80 GLY D O 1
ATOM 4117 N N . LEU D 2 84 ? 46.831 52.530 128.428 1.00 40.47 81 LEU D N 1
ATOM 4118 C CA . LEU D 2 84 ? 47.466 51.240 128.882 1.00 36.23 81 LEU D CA 1
ATOM 4119 C C . LEU D 2 84 ? 48.294 50.587 127.835 1.00 37.79 81 LEU D C 1
ATOM 4120 O O . LEU D 2 84 ? 49.290 49.975 128.155 1.00 32.71 81 LEU D O 1
ATOM 4125 N N . ILE D 2 85 ? 47.895 50.737 126.552 1.00 41.45 82 ILE D N 1
ATOM 4126 C CA . ILE D 2 85 ? 48.620 50.118 125.430 1.00 37.94 82 ILE D CA 1
ATOM 4127 C C . ILE D 2 85 ? 48.608 51.029 124.235 1.00 38.65 82 ILE D C 1
ATOM 4128 O O . ILE D 2 85 ? 47.752 51.839 124.138 1.00 37.58 82 ILE D O 1
ATOM 4133 N N . VAL D 2 86 ? 49.498 50.787 123.290 1.00 41.35 83 VAL D N 1
ATOM 4134 C CA . VAL D 2 86 ? 49.396 51.328 121.935 1.00 42.69 83 VAL D CA 1
ATOM 4135 C C . VAL D 2 86 ? 49.326 50.149 120.884 1.00 47.55 83 VAL D C 1
ATOM 4136 O O . VAL D 2 86 ? 49.884 49.043 121.141 1.00 44.03 83 VAL D O 1
ATOM 4140 N N . ARG D 2 87 ? 48.690 50.368 119.712 1.00 44.79 84 ARG D N 1
ATOM 4141 C CA . ARG D 2 87 ? 48.898 49.500 118.508 1.00 48.58 84 ARG D CA 1
ATOM 4142 C C . ARG D 2 87 ? 49.928 50.036 117.544 1.00 47.44 84 ARG D C 1
ATOM 4143 O O . ARG D 2 87 ? 49.817 51.162 117.108 1.00 55.50 84 ARG D O 1
ATOM 4151 N N . LYS D 2 88 ? 50.895 49.233 117.166 1.00 49.21 85 LYS D N 1
ATOM 4152 C CA . LYS D 2 88 ? 51.808 49.608 116.100 1.00 58.55 85 LYS D CA 1
ATOM 4153 C C . LYS D 2 88 ? 51.575 48.652 114.913 1.00 54.32 85 LYS D C 1
ATOM 4154 O O . LYS D 2 88 ? 51.452 47.442 115.103 1.00 52.38 85 LYS D O 1
ATOM 4160 N N . VAL D 2 89 ? 51.531 49.188 113.703 1.00 51.64 86 VAL D N 1
ATOM 4161 C CA . VAL D 2 89 ? 51.495 48.350 112.499 1.00 50.67 86 VAL D CA 1
ATOM 4162 C C . VAL D 2 89 ? 52.755 47.525 112.416 1.00 46.48 86 VAL D C 1
ATOM 4163 O O . VAL D 2 89 ? 53.829 48.031 112.530 1.00 43.07 86 VAL D O 1
ATOM 4167 N N . ASP D 2 90 ? 52.595 46.236 112.180 1.00 48.98 87 ASP D N 1
ATOM 4168 C CA . ASP D 2 90 ? 53.743 45.347 112.025 1.00 52.10 87 ASP D CA 1
ATOM 4169 C C . ASP D 2 90 ? 54.398 45.678 110.671 1.00 58.05 87 ASP D C 1
ATOM 4170 O O . ASP D 2 90 ? 53.730 45.675 109.603 1.00 49.68 87 ASP D O 1
ATOM 4175 N N . VAL D 2 91 ? 55.684 46.001 110.685 1.00 56.36 88 VAL D N 1
ATOM 4176 C CA . VAL D 2 91 ? 56.296 46.498 109.460 1.00 57.85 88 VAL D CA 1
ATOM 4177 C C . VAL D 2 91 ? 56.495 45.365 108.486 1.00 57.11 88 VAL D C 1
ATOM 4178 O O . VAL D 2 91 ? 56.376 45.541 107.272 1.00 57.27 88 VAL D O 1
ATOM 4182 N N . LYS D 2 92 ? 56.819 44.203 109.032 1.00 62.90 89 LYS D N 1
ATOM 4183 C CA . LYS D 2 92 ? 57.122 43.061 108.220 1.00 63.62 89 LYS D CA 1
ATOM 4184 C C . LYS D 2 92 ? 55.815 42.342 107.882 1.00 55.83 89 LYS D C 1
ATOM 4185 O O . LYS D 2 92 ? 55.797 41.550 106.980 1.00 56.38 89 LYS D O 1
ATOM 4191 N N . ASP D 2 93 ? 54.716 42.617 108.572 1.00 48.24 90 ASP D N 1
ATOM 4192 C CA . ASP D 2 93 ? 53.470 41.997 108.173 1.00 41.72 90 ASP D CA 1
ATOM 4193 C C . ASP D 2 93 ? 52.357 42.968 108.360 1.00 42.49 90 ASP D C 1
ATOM 4194 O O . ASP D 2 93 ? 51.732 43.081 109.436 1.00 44.22 90 ASP D O 1
ATOM 4199 N N . ARG D 2 94 ? 52.046 43.666 107.259 1.00 38.29 91 ARG D N 1
ATOM 4200 C CA . ARG D 2 94 ? 51.218 44.847 107.357 1.00 38.38 91 ARG D CA 1
ATOM 4201 C C . ARG D 2 94 ? 49.867 44.464 107.661 1.00 33.82 91 ARG D C 1
ATOM 4202 O O . ARG D 2 94 ? 49.055 45.331 107.853 1.00 36.91 91 ARG D O 1
ATOM 4210 N N . ARG D 2 95 ? 49.530 43.172 107.709 1.00 42.10 92 ARG D N 1
ATOM 4211 C CA . ARG D 2 95 ? 48.111 42.895 108.049 1.00 43.72 92 ARG D CA 1
ATOM 4212 C C . ARG D 2 95 ? 47.853 42.946 109.590 1.00 36.93 92 ARG D C 1
ATOM 4213 O O . ARG D 2 95 ? 46.729 42.897 110.032 1.00 43.91 92 ARG D O 1
ATOM 4221 N N . LYS D 2 96 ? 48.902 42.945 110.354 1.00 35.64 93 LYS D N 1
ATOM 4222 C CA . LYS D 2 96 ? 48.825 42.803 111.796 1.00 47.90 93 LYS D CA 1
ATOM 4223 C C . LYS D 2 96 ? 49.149 44.086 112.557 1.00 43.94 93 LYS D C 1
ATOM 4224 O O . LYS D 2 96 ? 50.019 44.853 112.118 1.00 51.68 93 LYS D O 1
ATOM 4230 N N . PHE D 2 97 ? 48.428 44.308 113.659 1.00 49.06 94 PHE D N 1
ATOM 4231 C CA . PHE D 2 97 ? 48.851 45.205 114.720 1.00 47.23 94 PHE D CA 1
ATOM 4232 C C . PHE D 2 97 ? 49.515 44.456 115.862 1.00 46.82 94 PHE D C 1
ATOM 4233 O O . PHE D 2 97 ? 49.016 43.436 116.323 1.00 47.55 94 PHE D O 1
ATOM 4241 N N . GLN D 2 98 ? 50.604 45.007 116.378 1.00 47.00 95 GLN D N 1
ATOM 4242 C CA . GLN D 2 98 ? 51.216 44.507 117.597 1.00 48.09 95 GLN D CA 1
ATOM 4243 C C . GLN D 2 98 ? 50.752 45.390 118.786 1.00 43.97 95 GLN D C 1
ATOM 4244 O O . GLN D 2 98 ? 50.677 46.595 118.670 1.00 45.01 95 GLN D O 1
ATOM 4250 N N . ILE D 2 99 ? 50.304 44.763 119.860 1.00 41.29 96 ILE D N 1
ATOM 4251 C CA . ILE D 2 99 ? 49.880 45.467 121.062 1.00 44.72 96 ILE D CA 1
ATOM 4252 C C . ILE D 2 99 ? 51.054 45.564 121.991 1.00 45.14 96 ILE D C 1
ATOM 4253 O O . ILE D 2 99 ? 51.597 44.551 122.397 1.00 48.31 96 ILE D O 1
ATOM 4258 N N . PHE D 2 100 ? 51.503 46.782 122.275 1.00 42.88 97 PHE D N 1
ATOM 4259 C CA . PHE D 2 100 ? 52.595 47.011 123.260 1.00 44.64 97 PHE D CA 1
ATOM 4260 C C . PHE D 2 100 ? 52.062 47.698 124.531 1.00 39.82 97 PHE D C 1
ATOM 4261 O O . PHE D 2 100 ? 51.206 48.614 124.453 1.00 39.70 97 PHE D O 1
ATOM 4269 N N . LEU D 2 101 ? 52.502 47.259 125.693 1.00 41.74 98 LEU D N 1
ATOM 4270 C CA . LEU D 2 101 ? 52.265 48.037 126.969 1.00 40.45 98 LEU D CA 1
ATOM 4271 C C . LEU D 2 101 ? 52.856 49.465 126.910 1.00 38.94 98 LEU D C 1
ATOM 4272 O O . LEU D 2 101 ? 53.945 49.644 126.479 1.00 41.55 98 LEU D O 1
ATOM 4277 N N . THR D 2 102 ? 52.149 50.488 127.346 1.00 47.63 99 THR D N 1
ATOM 4278 C CA . THR D 2 102 ? 52.846 51.744 127.632 1.00 45.75 99 THR D CA 1
ATOM 4279 C C . THR D 2 102 ? 53.580 51.605 128.981 1.00 49.02 99 THR D C 1
ATOM 4280 O O . THR D 2 102 ? 53.473 50.574 129.643 1.00 47.38 99 THR D O 1
ATOM 4284 N N . ASP D 2 103 ? 54.266 52.668 129.419 1.00 49.11 100 ASP D N 1
ATOM 4285 C CA . ASP D 2 103 ? 54.916 52.705 130.758 1.00 44.91 100 ASP D CA 1
ATOM 4286 C C . ASP D 2 103 ? 53.855 52.545 131.825 1.00 41.15 100 ASP D C 1
ATOM 4287 O O . ASP D 2 103 ? 54.019 51.759 132.718 1.00 39.05 100 ASP D O 1
ATOM 4292 N N . LEU D 2 104 ? 52.719 53.206 131.615 1.00 36.46 101 LEU D N 1
ATOM 4293 C CA . LEU D 2 104 ? 51.597 53.081 132.438 1.00 36.15 101 LEU D CA 1
ATOM 4294 C C . LEU D 2 104 ? 51.133 51.655 132.525 1.00 39.66 101 LEU D C 1
ATOM 4295 O O . LEU D 2 104 ? 50.952 51.152 133.606 1.00 38.56 101 LEU D O 1
ATOM 4300 N N . GLY D 2 105 ? 50.944 50.984 131.392 1.00 48.87 102 GLY D N 1
ATOM 4301 C CA . GLY D 2 105 ? 50.427 49.597 131.397 1.00 42.68 102 GLY D CA 1
ATOM 4302 C C . GLY D 2 105 ? 51.388 48.649 132.121 1.00 40.67 102 GLY D C 1
ATOM 4303 O O . GLY D 2 105 ? 50.969 47.768 132.832 1.00 39.00 102 GLY D O 1
ATOM 4304 N N . ARG D 2 106 ? 52.672 48.852 131.938 1.00 40.12 103 ARG D N 1
ATOM 4305 C CA . ARG D 2 106 ? 53.703 48.044 132.620 1.00 46.34 103 ARG D CA 1
ATOM 4306 C C . ARG D 2 106 ? 53.710 48.255 134.169 1.00 48.07 103 ARG D C 1
ATOM 4307 O O . ARG D 2 106 ? 53.838 47.359 135.005 1.00 43.70 103 ARG D O 1
ATOM 4315 N N . GLU D 2 107 ? 53.584 49.493 134.535 1.00 44.89 104 GLU D N 1
ATOM 4316 C CA . GLU D 2 107 ? 53.683 49.900 135.926 1.00 49.74 104 GLU D CA 1
ATOM 4317 C C . GLU D 2 107 ? 52.561 49.299 136.802 1.00 43.97 104 GLU D C 1
ATOM 4318 O O . GLU D 2 107 ? 52.717 49.101 138.016 1.00 51.50 104 GLU D O 1
ATOM 4324 N N . LEU D 2 108 ? 51.408 49.066 136.199 1.00 38.84 105 LEU D N 1
ATOM 4325 C CA . LEU D 2 108 ? 50.214 48.694 136.940 1.00 34.79 105 LEU D CA 1
ATOM 4326 C C . LEU D 2 108 ? 50.181 47.230 137.313 1.00 37.11 105 LEU D C 1
ATOM 4327 O O . LEU D 2 108 ? 49.236 46.767 137.911 1.00 39.15 105 LEU D O 1
ATOM 4332 N N . GLU D 2 109 ? 51.217 46.484 136.961 1.00 39.00 106 GLU D N 1
ATOM 4333 C CA . GLU D 2 109 ? 51.217 45.048 137.225 1.00 41.68 106 GLU D CA 1
ATOM 4334 C C . GLU D 2 109 ? 51.130 44.779 138.701 1.00 41.57 106 GLU D C 1
ATOM 4335 O O . GLU D 2 109 ? 50.233 44.083 139.192 1.00 43.72 106 GLU D O 1
ATOM 4341 N N . GLU D 2 110 ? 52.084 45.335 139.426 1.00 49.82 107 GLU D N 1
ATOM 4342 C CA . GLU D 2 110 ? 52.158 45.063 140.874 1.00 51.75 107 GLU D CA 1
ATOM 4343 C C . GLU D 2 110 ? 50.858 45.516 141.607 1.00 38.66 107 GLU D C 1
ATOM 4344 O O . GLU D 2 110 ? 50.208 44.749 142.241 1.00 42.52 107 GLU D O 1
ATOM 4350 N N . PRO D 2 111 ? 50.430 46.754 141.478 1.00 36.96 108 PRO D N 1
ATOM 4351 C CA . PRO D 2 111 ? 49.200 47.037 142.253 1.00 36.60 108 PRO D CA 1
ATOM 4352 C C . PRO D 2 111 ? 47.955 46.329 141.819 1.00 39.20 108 PRO D C 1
ATOM 4353 O O . PRO D 2 111 ? 47.107 46.015 142.650 1.00 46.14 108 PRO D O 1
ATOM 4357 N N . LEU D 2 112 ? 47.795 46.047 140.519 1.00 35.81 109 LEU D N 1
ATOM 4358 C CA . LEU D 2 112 ? 46.538 45.440 140.121 1.00 32.02 109 LEU D CA 1
ATOM 4359 C C . LEU D 2 112 ? 46.570 43.968 140.544 1.00 32.39 109 LEU D C 1
ATOM 4360 O O . LEU D 2 112 ? 45.563 43.419 140.963 1.00 28.38 109 LEU D O 1
ATOM 4365 N N . ASN D 2 113 ? 47.721 43.324 140.429 1.00 30.39 110 ASN D N 1
ATOM 4366 C CA . ASN D 2 113 ? 47.819 41.925 140.881 1.00 40.69 110 ASN D CA 1
ATOM 4367 C C . ASN D 2 113 ? 47.602 41.814 142.388 1.00 42.51 110 ASN D C 1
ATOM 4368 O O . ASN D 2 113 ? 47.021 40.853 142.892 1.00 41.47 110 ASN D O 1
ATOM 4373 N N . GLU D 2 114 ? 48.022 42.834 143.103 1.00 41.49 111 GLU D N 1
ATOM 4374 C CA . GLU D 2 114 ? 47.920 42.823 144.536 1.00 40.27 111 GLU D CA 1
ATOM 4375 C C . GLU D 2 114 ? 46.474 42.897 144.843 1.00 35.55 111 GLU D C 1
ATOM 4376 O O . GL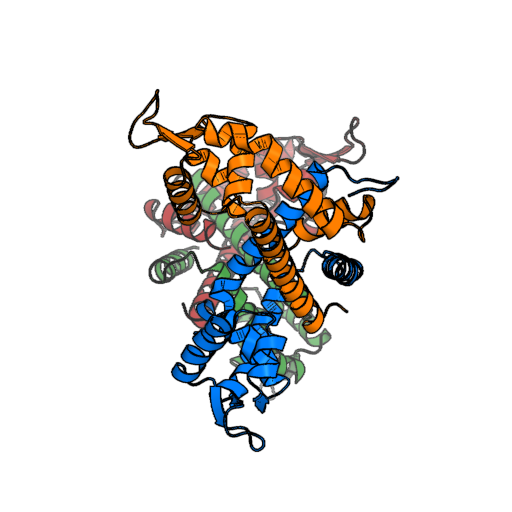U D 2 114 ? 45.982 42.130 145.650 1.00 39.33 111 GLU D O 1
ATOM 4382 N N . ILE D 2 115 ? 45.741 43.794 144.212 1.00 36.15 112 ILE D N 1
ATOM 4383 C CA . ILE D 2 115 ? 44.288 43.882 144.529 1.00 35.18 112 ILE D CA 1
ATOM 4384 C C . ILE D 2 115 ? 43.549 42.638 144.090 1.00 39.02 112 ILE D C 1
ATOM 4385 O O . ILE D 2 115 ? 42.602 42.243 144.723 1.00 44.40 112 ILE D O 1
ATOM 4390 N N . ALA D 2 116 ? 43.947 42.036 142.964 1.00 41.09 113 ALA D N 1
ATOM 4391 C CA . ALA D 2 116 ? 43.228 40.863 142.456 1.00 40.19 113 ALA D CA 1
ATOM 4392 C C . ALA D 2 116 ? 43.521 39.709 143.378 1.00 39.38 113 ALA D C 1
ATOM 4393 O O . ALA D 2 116 ? 42.676 38.874 143.641 1.00 38.02 113 ALA D O 1
ATOM 4395 N N . SER D 2 117 ? 44.758 39.620 143.837 1.00 39.14 114 SER D N 1
ATOM 4396 C CA . SER D 2 117 ? 45.117 38.560 144.814 1.00 40.62 114 SER D CA 1
ATOM 4397 C C . SER D 2 117 ? 44.408 38.677 146.192 1.00 41.74 114 SER D C 1
ATOM 4398 O O . SER D 2 117 ? 43.918 37.705 146.745 1.00 46.27 114 SER D O 1
ATOM 4401 N N . ILE D 2 118 ? 44.264 39.866 146.731 1.00 44.81 115 ILE D N 1
ATOM 4402 C CA . ILE D 2 118 ? 43.389 40.017 147.904 1.00 44.94 115 ILE D CA 1
ATOM 4403 C C . ILE D 2 118 ? 41.976 39.641 147.531 1.00 47.70 115 ILE D C 1
ATOM 4404 O O . ILE D 2 118 ? 41.309 38.987 148.285 1.00 49.10 115 ILE D O 1
ATOM 4409 N N . TYR D 2 119 ? 41.501 40.096 146.374 1.00 47.20 116 TYR D N 1
ATOM 4410 C CA . TYR D 2 119 ? 40.151 39.751 145.919 1.00 42.01 116 TYR D CA 1
ATOM 4411 C C . TYR D 2 119 ? 39.966 38.238 145.809 1.00 42.95 116 TYR D C 1
ATOM 4412 O O . TYR D 2 119 ? 38.925 37.694 146.184 1.00 45.13 116 TYR D O 1
ATOM 4421 N N . ALA D 2 120 ? 40.964 37.548 145.301 1.00 42.34 117 ALA D N 1
ATOM 4422 C CA . ALA D 2 120 ? 40.806 36.103 145.134 1.00 53.71 117 ALA D CA 1
ATOM 4423 C C . ALA D 2 120 ? 40.768 35.417 146.500 1.00 58.73 117 ALA D C 1
ATOM 4424 O O . ALA D 2 120 ? 39.891 34.586 146.761 1.00 59.75 117 ALA D O 1
ATOM 4426 N N . THR D 2 121 ? 41.707 35.775 147.369 1.00 57.03 118 THR D N 1
ATOM 4427 C CA . THR D 2 121 ? 41.730 35.225 148.729 1.00 48.06 118 THR D CA 1
ATOM 4428 C C . THR D 2 121 ? 40.383 35.360 149.384 1.00 44.69 118 THR D C 1
ATOM 4429 O O . THR D 2 121 ? 39.828 34.375 149.816 1.00 50.00 118 THR D O 1
ATOM 4433 N N . GLU D 2 122 ? 39.800 36.533 149.385 1.00 46.10 119 GLU D N 1
ATOM 4434 C CA . GLU D 2 122 ? 38.451 36.683 149.934 1.00 49.69 119 GLU D CA 1
ATOM 4435 C C . GLU D 2 122 ? 37.426 35.854 149.211 1.00 59.48 119 GLU D C 1
ATOM 4436 O O . GLU D 2 122 ? 36.586 35.236 149.825 1.00 58.55 119 GLU D O 1
ATOM 4442 N N . THR D 2 123 ? 37.457 35.885 147.886 1.00 57.01 120 THR D N 1
ATOM 4443 C CA . THR D 2 123 ? 36.428 35.223 147.081 1.00 52.22 120 THR D CA 1
ATOM 4444 C C . THR D 2 123 ? 36.434 33.691 147.308 1.00 47.51 120 THR D C 1
ATOM 4445 O O . THR D 2 123 ? 35.383 33.018 147.370 1.00 43.43 120 THR D O 1
ATOM 4449 N N . PHE D 2 124 ? 37.623 33.140 147.470 1.00 44.78 121 PHE D N 1
ATOM 4450 C CA . PHE D 2 124 ? 37.753 31.713 147.769 1.00 45.79 121 PHE D CA 1
ATOM 4451 C C . PHE D 2 124 ? 37.867 31.367 149.259 1.00 45.06 121 PHE D C 1
ATOM 4452 O O . PHE D 2 124 ? 38.171 30.254 149.607 1.00 48.22 121 PHE D O 1
ATOM 4460 N N . LYS D 2 125 ? 37.584 32.293 150.147 1.00 49.44 122 LYS D N 1
ATOM 4461 C CA . LYS D 2 125 ? 37.880 32.021 151.574 1.00 63.09 122 LYS D CA 1
ATOM 4462 C C . LYS D 2 125 ? 37.230 30.729 152.118 1.00 51.85 122 LYS D C 1
ATOM 4463 O O . LYS D 2 125 ? 37.800 30.080 152.917 1.00 53.12 122 LYS D O 1
ATOM 4469 N N . SER D 2 126 ? 36.067 30.367 151.614 1.00 46.89 123 SER D N 1
ATOM 4470 C CA . SER D 2 126 ? 35.320 29.189 152.012 1.00 47.09 123 SER D CA 1
ATOM 4471 C C . SER D 2 126 ? 35.572 27.965 151.161 1.00 43.55 123 SER D C 1
ATOM 4472 O O . SER D 2 126 ? 34.764 27.047 151.085 1.00 51.64 123 SER D O 1
ATOM 4475 N N . ILE D 2 127 ? 36.702 27.915 150.511 1.00 44.41 124 ILE D N 1
ATOM 4476 C CA . ILE D 2 127 ? 36.987 26.803 149.692 1.00 44.27 124 ILE D CA 1
ATOM 4477 C C . ILE D 2 127 ? 38.378 26.401 150.070 1.00 47.08 124 ILE D C 1
ATOM 4478 O O . ILE D 2 127 ? 39.298 27.258 150.134 1.00 47.73 124 ILE D O 1
ATOM 4483 N N . SER D 2 128 ? 38.630 25.106 150.167 1.00 48.54 125 SER D N 1
ATOM 4484 C CA . SER D 2 128 ? 39.996 24.742 150.410 1.00 55.90 125 SER D CA 1
ATOM 4485 C C . SER D 2 128 ? 40.742 24.493 149.179 1.00 53.10 125 SER D C 1
ATOM 4486 O O . SER D 2 128 ? 40.213 24.078 148.144 1.00 55.61 125 SER D O 1
ATOM 4489 N N . ASP D 2 129 ? 42.032 24.659 149.376 1.00 52.75 126 ASP D N 1
ATOM 4490 C CA . ASP D 2 129 ? 43.006 24.427 148.391 1.00 58.25 126 ASP D CA 1
ATOM 4491 C C . ASP D 2 129 ? 42.798 23.069 147.787 1.00 50.34 126 ASP D C 1
ATOM 4492 O O . ASP D 2 129 ? 42.991 22.883 146.589 1.00 59.80 126 ASP D O 1
ATOM 4497 N N . GLU D 2 130 ? 42.414 22.094 148.597 1.00 50.89 127 GLU D N 1
ATOM 4498 C CA . GLU D 2 130 ? 42.343 20.726 148.102 1.00 49.47 127 GLU D CA 1
ATOM 4499 C C . GLU D 2 130 ? 41.090 20.470 147.262 1.00 46.48 127 GLU D C 1
ATOM 4500 O O . GLU D 2 130 ? 41.019 19.422 146.636 1.00 48.83 127 GLU D O 1
ATOM 4506 N N . GLU D 2 131 ? 40.121 21.398 147.212 1.00 43.26 128 GLU D N 1
ATOM 4507 C CA . GLU D 2 131 ? 38.969 21.229 146.252 1.00 49.43 128 GLU D CA 1
ATOM 4508 C C . GLU D 2 131 ? 39.236 21.824 144.871 1.00 52.06 128 GLU D C 1
ATOM 4509 O O . GLU D 2 131 ? 38.475 21.576 143.961 1.00 49.50 128 GLU D O 1
ATOM 4515 N N . LEU D 2 132 ? 40.292 22.634 144.726 1.00 52.51 129 LEU D N 1
ATOM 4516 C CA . LEU D 2 132 ? 40.523 23.292 143.462 1.00 49.33 129 LEU D CA 1
ATOM 4517 C C . LEU D 2 132 ? 40.732 22.346 142.340 1.00 53.23 129 LEU D C 1
ATOM 4518 O O . LEU D 2 132 ? 40.269 22.595 141.260 1.00 56.26 129 LEU D O 1
ATOM 4523 N N . PRO D 2 133 ? 41.368 21.201 142.600 1.00 59.44 130 PRO D N 1
ATOM 4524 C CA . PRO D 2 133 ? 41.575 20.266 141.500 1.00 54.72 130 PRO D CA 1
ATOM 4525 C C . PRO D 2 133 ? 40.313 19.533 141.046 1.00 51.93 130 PRO D C 1
ATOM 4526 O O . PRO D 2 133 ? 40.219 19.121 139.885 1.00 45.78 130 PRO D O 1
ATOM 4530 N N . LEU D 2 134 ? 39.366 19.319 141.950 1.00 55.49 131 LEU D N 1
ATOM 4531 C CA . LEU D 2 134 ? 38.112 18.645 141.536 1.00 46.53 131 LEU D CA 1
ATOM 4532 C C . LEU D 2 134 ? 37.404 19.668 140.610 1.00 40.77 131 LEU D C 1
ATOM 4533 O O . LEU D 2 134 ? 37.184 19.418 139.378 1.00 38.68 131 LEU D O 1
ATOM 4538 N N . PHE D 2 135 ? 37.241 20.846 141.198 1.00 37.33 132 PHE D N 1
ATOM 4539 C CA . PHE D 2 135 ? 36.642 22.019 140.561 1.00 44.60 132 PHE D CA 1
ATOM 4540 C C . PHE D 2 135 ? 37.150 22.287 139.163 1.00 42.83 132 PHE D C 1
ATOM 4541 O O . PHE D 2 135 ? 36.408 22.260 138.189 1.00 55.02 132 PHE D O 1
ATOM 4549 N N . THR D 2 136 ? 38.427 22.542 139.091 1.00 43.32 133 THR D N 1
ATOM 4550 C CA . THR D 2 136 ? 39.192 22.692 137.843 1.00 47.31 133 THR D CA 1
ATOM 4551 C C . THR D 2 136 ? 39.097 21.518 136.863 1.00 43.67 133 THR D C 1
ATOM 4552 O O . THR D 2 136 ? 39.048 21.690 135.614 1.00 45.80 133 THR D O 1
ATOM 4556 N N . ASP D 2 137 ? 39.071 20.304 137.411 1.00 47.11 134 ASP D N 1
ATOM 4557 C CA . ASP D 2 137 ? 39.019 19.147 136.556 1.00 47.98 134 ASP D CA 1
ATOM 4558 C C . ASP D 2 137 ? 37.629 19.047 135.954 1.00 45.25 134 ASP D C 1
ATOM 4559 O O . ASP D 2 137 ? 37.477 18.705 134.762 1.00 45.92 134 ASP D O 1
ATOM 4564 N N . ILE D 2 138 ? 36.612 19.338 136.748 1.00 45.35 135 ILE D N 1
ATOM 4565 C CA . ILE D 2 138 ? 35.213 19.301 136.213 1.00 46.65 135 ILE D CA 1
ATOM 4566 C C . ILE D 2 138 ? 35.068 20.336 135.082 1.00 43.65 135 ILE D C 1
ATOM 4567 O O . ILE D 2 138 ? 34.553 20.068 133.970 1.00 41.17 135 ILE D O 1
ATOM 4572 N N . LEU D 2 139 ? 35.613 21.512 135.343 1.00 40.30 136 LEU D N 1
ATOM 4573 C CA . LEU D 2 139 ? 35.586 22.595 134.336 1.00 40.43 136 LEU D CA 1
ATOM 4574 C C . LEU D 2 139 ? 36.279 22.209 133.090 1.00 46.01 136 LEU D C 1
ATOM 4575 O O . LEU D 2 139 ? 35.760 22.470 131.991 1.00 47.84 136 LEU D O 1
ATOM 4580 N N . ASP D 2 140 ? 37.447 21.567 133.221 1.00 45.42 137 ASP D N 1
ATOM 4581 C CA . ASP D 2 140 ? 38.146 21.083 132.021 1.00 45.25 137 ASP D CA 1
ATOM 4582 C C . ASP D 2 140 ? 37.285 20.134 131.251 1.00 44.21 137 ASP D C 1
ATOM 4583 O O . ASP D 2 140 ? 37.317 20.146 130.046 1.00 54.36 137 ASP D O 1
ATOM 4588 N N . ARG D 2 141 ? 36.493 19.321 131.935 1.00 47.11 138 ARG D N 1
ATOM 4589 C CA . ARG D 2 141 ? 35.660 18.327 131.280 1.00 49.82 138 ARG D CA 1
ATOM 4590 C C . ARG D 2 141 ? 34.374 18.869 130.663 1.00 55.14 138 ARG D C 1
ATOM 4591 O O . ARG D 2 141 ? 33.930 18.395 129.582 1.00 49.24 138 ARG D O 1
ATOM 4599 N N . ILE D 2 142 ? 33.790 19.850 131.333 1.00 51.79 139 ILE D N 1
ATOM 4600 C CA . ILE D 2 142 ? 32.634 20.577 130.776 1.00 48.78 139 ILE D CA 1
ATOM 4601 C C . ILE D 2 142 ? 32.979 21.039 129.345 1.00 55.98 139 ILE D C 1
ATOM 4602 O O . ILE D 2 142 ? 33.845 21.904 129.130 1.00 65.41 139 ILE D O 1
ATOM 4607 N N . GLY D 2 143 ? 32.362 20.333 128.387 1.00 68.78 140 GLY D N 1
ATOM 4608 C CA . GLY D 2 143 ? 32.568 20.512 126.938 1.00 73.42 140 GLY D CA 1
ATOM 4609 C C . GLY D 2 143 ? 32.781 19.191 126.203 1.00 78.18 140 GLY D C 1
ATOM 4610 O O . GLY D 2 143 ? 33.926 18.854 125.804 1.00 74.69 140 GLY D O 1
#

Secondary structure (DSSP, 8-state):
---SSPPPHHHHHHHHHHHHHHHHHHHHHHTTTTGGGT----HHHHHHHHHHHHSSSB-HHHHHHHT-S-HHHHHHHHHHHHHHTSEEEEE-SS-SS-EEEEE-HHHHHTHHHHHHHHHHHHHHHTTTS-TTHHHHHHHHHHH--/---HHHHHHHHHHHHHHHHHHHHHHHHHHHHTT----HHHHHHHHHHHHSTTEEHHHHHHHSSS-HHHHHHHHHHHHHTTSEEEEE-SS-SS-EEEEE-HHHHHTHHHHHHHHHHHHHHHTTTS-TTHHHHHHHHHHH--/--HHHHHHHHHHHHHHHHHHHHHHHHHHHHTT----HHHHHHHHHHHHSTTEEHHHHHHHSSS-HHHHHHHHHHHHHTTSEEEEE-SS-SS-EEEEE-HHHHHTHHHHHHHHHHHHHHHTTTS-TTHHHHHHHHHHH--/--HHHHHHHHHHHHHHHHHHHHHHHHHHHHTT----HHHHHHHHHHHHSTTEEHHHHHHHSSS-HHHHHHHHHHHHHTTSEEEEE-SS-TT-EEEEE-HHHHHTHHHHHHHHHHHHHHHTTTS-GGGHHHHHHHHHH--

InterPro domains:
  IPR000835 MarR-type HTH domain [PF01047] (48-105)
  IPR000835 MarR-type HTH domain [PR00598] (82-97)
  IPR000835 MarR-type HTH domain [PR00598] (101-117)
  IPR000835 MarR-type HTH domain [PR00598] (131-151)
  IPR000835 MarR-type HTH domain [PS50995] (12-153)
  IPR000835 MarR-type HTH domain [SM00347] (41-141)
  IPR036388 Winged helix-like DNA-binding domain superfamily [G3DSA:1.10.10.10] (19-153)
  IPR036390 Winged helix DNA-binding domain superfamily [SSF46785] (20-151)

Nearest PDB structures (foldseek):
  8xt8-assembly1_B  TM=9.996E-01  e=8.135E-22  Clostridioides difficile
  4zzl-assembly1_B  TM=9.106E-01  e=6.663E-09  Pseudomonas aeruginosa
  3s2w-assembly4_H  TM=7.989E-01  e=4.536E-09  Methanosarcina mazei Go1
  1lnw-assembly7_A  TM=8.894E-01  e=1.540E-07  Pseudomonas aeruginosa
  2nnn-assembly3_F  TM=8.355E-01  e=9.874E-07  Pseudomonas aeruginosa

Organism: Clostridioides difficile (NCBI:txid1496)

Radius of gyration: 29.85 Å; Cα contacts (8 Å, |Δi|>4): 620; chains: 4; bounding box: 68×73×74 Å

Sequence (563 aa):
PRGSHMKDFEKLYEATTKLVSTSLKVKDDLKKMFKQNGYDITTDHYALLRFLWEQDGISQIDLCEKSCKDKSNTTRILDVMKNKGLIVRKVDVKDRRKFQIFLTDLGRELEEPLNEIASIYATETFKSISDEELPLFTDILDRIGMKDFEKLYEATTKLVSTSLKVKDDLKKMFKQNGYDITTDHYALLRFLWEQDGISQIDLCEKSCKDKSNTTRILDVMKNKGLIVRKVDVKDRRKFQIFLTDLGRELEEPLNEIASIYATETFKSISDEELPLFTDILDRIGKDFEKLYEATTKLVSTSLKVKDDLKKMFKQNGYDITTDHYALLRFLWEQDGISQIDLCEKSCKDKSNTTRILDVMKNKGLIVRKVDVKDRRKFQIFLTDLGRELEEPLNEIASIYATETFKSISDEELPLFTDILDRIGKDFEKLYEATTKLVSTSLKVKDDLKKMFKQNGYDITTDHYALLRFLWEQDGISQIDLCEKSCKDKSNTTRILDVMKNKGLIVR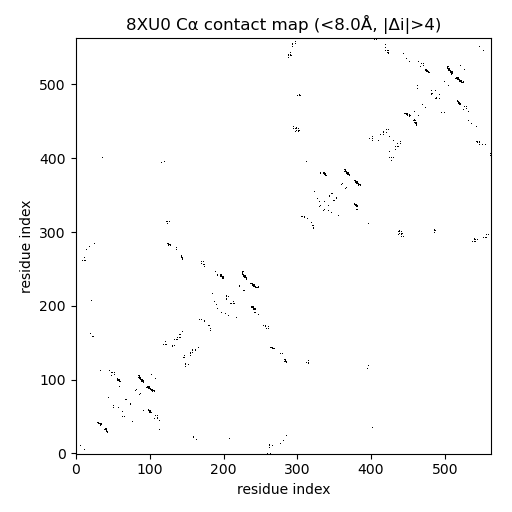KVDVKDRRKFQIFLTDLGRELEEPLNEIASIYATETFKSISDEELPLFTDILDRIG

Solvent-accessible surface area: 30332 Å² total; per-residue (Å²): 82,209,42,134,164,88,34,75,45,70,110,3,41,97,4,29,57,58,0,16,30,5,4,59,91,2,76,103,63,24,112,117,12,1,84,55,26,65,75,94,7,41,35,51,12,6,31,12,0,41,60,0,37,144,98,62,19,18,15,27,123,69,0,6,138,121,12,89,77,78,119,76,52,3,40,137,26,0,58,72,0,84,132,82,28,1,3,70,66,140,82,10,140,158,56,210,175,68,84,39,0,64,14,29,92,84,0,124,123,14,71,133,33,0,31,46,1,8,32,12,23,10,25,73,11,1,101,61,3,53,55,136,29,8,78,65,0,24,61,2,3,79,68,8,61,180,52,83,40,84,103,4,42,56,0,21,64,56,0,24,44,13,3,89,100,3,41,77,46,18,67,129,46,0,92,138,82,67,62,86,9,36,23,30,6,4,32,8,0,41,57,1,36,155,102,56,14,19,25,15,76,69,0,5,136,106,12,61,55,82,108,86,56,1,45,127,12,0,58,57,0,76,112,76,28,5,4,54,55,99,113,22,128,158,83,197,230,84,77,33,1,66,13,33,93,71,0,119,116,21,71,144,36,0,32,115,13,5,35,63,24,9,30,74,8,3,148,62,4,62,65,137,43,8,83,69,0,42,66,0,2,82,68,0,57,80,91,39,94,127,2,48,104,2,30,58,49,0,18,33,12,3,37,102,7,45,56,39,15,66,101,22,0,88,74,34,65,63,101,9,38,22,34,5,4,34,6,0,40,46,0,37,145,79,63,16,4,19,30,86,67,0,9,145,103,12,68,55,84,126,87,55,0,44,125,10,0,56,55,0,90,131,81,32,4,1,65,55,123,85,23,156,160,51,208,224,73,67,48,0,68,14,32,91,84,0,123,116,14,74,94,31,0,28,43,3,5,28,5,26,8,26,51,7,3,119,66,2,43,85,130,32,14,76,92,0,15,70,5,3,84,71,11,55,86,77,49,97,128,2,41,82,1,27,57,53,0,20,30,14,1,53,100,4,38,52,36,15,88,100,44,0,127,143,79,68,55,105,13,47,25,38,9,4,35,7,0,38,69,2,32,150,118,49,18,18,14,19,76,70,0,4,124,112,15,71,62,81,117,85,59,1,38,130,6,0,52,45,0,82,111,82,29,4,1,56,60,117,81,12,108,174,31,182,200,64,85,39,0,65,12,33,110,70,0,118,119,23,69,125,40,0,30,92,15,5,31,85,18,8,82,101,8,1,128,57,5,60,68,149,44,12,83,51,0,32,64,0,3,84,61,8,72